Protein AF-A0A934NTD5-F1 (afdb_monomer_lite)

Organism: NCBI:txid2799499

Structure (mmCIF, N/CA/C/O backbone):
data_AF-A0A934NTD5-F1
#
_entry.id   AF-A0A934NTD5-F1
#
loop_
_atom_site.group_PDB
_atom_site.id
_atom_site.type_symbol
_atom_site.label_atom_id
_atom_site.label_alt_id
_atom_site.label_comp_id
_atom_site.label_asym_id
_atom_site.label_entity_id
_atom_site.label_seq_id
_atom_site.pdbx_PDB_ins_code
_atom_site.Cartn_x
_atom_site.Cartn_y
_atom_site.Cartn_z
_atom_site.occupancy
_atom_site.B_iso_or_equiv
_atom_site.auth_seq_id
_atom_site.auth_com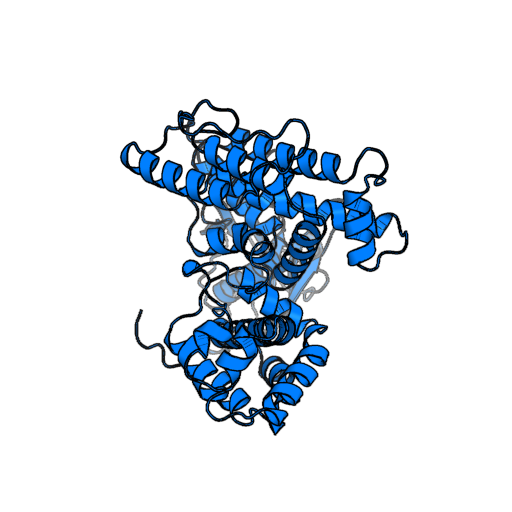p_id
_atom_site.auth_asym_id
_atom_site.auth_atom_id
_atom_site.pdbx_PDB_model_num
ATOM 1 N N . MET A 1 1 ? -39.711 1.749 27.724 1.00 29.61 1 MET A N 1
ATOM 2 C CA . MET A 1 1 ? -39.547 0.311 27.432 1.00 29.61 1 MET A CA 1
ATOM 3 C C . MET A 1 1 ? -39.969 0.154 25.985 1.00 29.61 1 MET A C 1
ATOM 5 O O . MET A 1 1 ? -41.152 0.285 25.710 1.00 29.61 1 MET A O 1
ATOM 9 N N . PHE A 1 2 ? -39.001 0.093 25.071 1.00 38.19 2 PHE A N 1
ATOM 10 C CA . PHE A 1 2 ? -39.257 -0.010 23.634 1.00 38.19 2 PHE A CA 1
ATOM 11 C C . PHE A 1 2 ? -39.629 -1.463 23.318 1.00 38.19 2 PHE A C 1
ATOM 13 O O . PHE A 1 2 ? -38.867 -2.369 23.654 1.00 38.19 2 PHE A O 1
ATOM 20 N N . GLU A 1 3 ? -40.810 -1.691 22.743 1.00 35.47 3 GLU A N 1
ATOM 21 C CA . GLU A 1 3 ? -41.171 -3.000 22.192 1.00 35.47 3 GLU A CA 1
ATOM 22 C C . GLU A 1 3 ? -40.389 -3.192 20.893 1.00 35.47 3 GLU A C 1
ATOM 24 O O . GLU A 1 3 ? -40.541 -2.416 19.952 1.00 35.47 3 GLU A O 1
ATOM 29 N N . GLN A 1 4 ? -39.499 -4.186 20.868 1.00 46.53 4 GLN A N 1
ATOM 30 C CA . GLN A 1 4 ? -38.748 -4.516 19.662 1.00 46.53 4 GLN A CA 1
ATOM 31 C C . GLN A 1 4 ? -39.656 -5.248 18.660 1.00 46.53 4 GLN A C 1
ATOM 33 O O . GLN A 1 4 ? -40.411 -6.133 19.073 1.00 46.53 4 GLN A O 1
ATOM 38 N N . PRO A 1 5 ? -39.580 -4.906 17.363 1.00 51.56 5 PRO A N 1
ATOM 39 C CA . PRO A 1 5 ? -40.335 -5.584 16.317 1.00 51.56 5 PRO A CA 1
ATOM 40 C C . PRO A 1 5 ? -39.935 -7.063 16.183 1.00 51.56 5 PRO A C 1
ATOM 42 O O . PRO A 1 5 ? -38.850 -7.481 16.596 1.00 51.56 5 PRO A O 1
ATOM 45 N N . ASP A 1 6 ? -40.838 -7.856 15.604 1.00 48.91 6 ASP A N 1
ATOM 46 C CA . ASP A 1 6 ? -40.688 -9.304 15.439 1.00 48.91 6 ASP A CA 1
ATOM 47 C C . ASP A 1 6 ? -39.522 -9.634 14.483 1.00 48.91 6 ASP A C 1
ATOM 49 O O . ASP A 1 6 ? -39.547 -9.306 13.293 1.00 48.91 6 ASP A O 1
ATOM 53 N N . ARG A 1 7 ? -38.459 -10.238 15.028 1.00 52.75 7 ARG A N 1
ATOM 54 C CA . ARG A 1 7 ? -37.117 -10.301 14.414 1.00 52.75 7 ARG A CA 1
ATOM 55 C C . ARG A 1 7 ? -37.025 -11.231 13.198 1.00 52.75 7 ARG A C 1
ATOM 57 O O . ARG A 1 7 ? -36.106 -11.094 12.397 1.00 52.75 7 ARG A O 1
ATOM 64 N N . GLU A 1 8 ? -37.972 -12.153 13.024 1.00 45.72 8 GLU A N 1
ATOM 65 C CA . GLU A 1 8 ? -37.949 -13.150 11.939 1.00 45.72 8 GLU A CA 1
ATOM 66 C C . GLU A 1 8 ? -38.293 -12.576 10.545 1.00 45.72 8 GLU A C 1
ATOM 68 O O . GLU A 1 8 ? -38.130 -13.276 9.546 1.00 45.72 8 GLU A O 1
ATOM 73 N N . GLN A 1 9 ? -38.735 -11.312 10.438 1.00 48.62 9 GLN A N 1
ATOM 74 C CA . GLN A 1 9 ? -39.188 -10.705 9.169 1.00 48.62 9 GLN A CA 1
ATOM 75 C C . GLN A 1 9 ? -38.211 -9.703 8.523 1.00 48.62 9 GLN A C 1
ATOM 77 O O . GLN A 1 9 ? -38.499 -9.173 7.447 1.00 48.62 9 GLN A O 1
ATOM 82 N N . LEU A 1 10 ? -37.053 -9.425 9.129 1.00 51.38 10 LEU A N 1
ATOM 83 C CA . LEU A 1 10 ? -36.084 -8.475 8.573 1.00 51.38 10 LEU A CA 1
ATOM 84 C C . LEU A 1 10 ? -35.181 -9.172 7.539 1.00 51.38 10 LEU A C 1
ATOM 86 O O . LEU A 1 10 ? -34.325 -9.985 7.878 1.00 51.38 10 LEU A O 1
ATOM 90 N N . HIS A 1 11 ? -35.375 -8.859 6.253 1.00 51.47 11 HIS A N 1
ATOM 91 C CA . HIS A 1 11 ? -34.480 -9.306 5.177 1.00 51.47 11 HIS A CA 1
ATOM 92 C C . HIS A 1 11 ? -33.041 -8.811 5.420 1.00 51.47 11 HIS A C 1
ATOM 94 O O . HIS A 1 11 ? -32.850 -7.640 5.742 1.00 51.47 11 HIS A O 1
ATOM 100 N N . ARG A 1 12 ? -32.047 -9.691 5.204 1.00 57.81 12 ARG A N 1
ATOM 101 C CA . ARG A 1 12 ? -30.597 -9.465 5.425 1.00 57.81 12 ARG A CA 1
ATOM 102 C C . ARG A 1 12 ? -29.937 -8.425 4.508 1.00 57.81 12 ARG A C 1
ATOM 104 O O . ARG A 1 12 ? -28.748 -8.162 4.649 1.00 57.81 12 ARG A O 1
ATOM 111 N N . GLU A 1 13 ? -30.663 -7.876 3.542 1.00 69.31 13 GLU A N 1
ATOM 112 C CA . GLU A 1 13 ? -30.137 -6.830 2.665 1.00 69.31 13 GLU A CA 1
ATOM 113 C C . GLU A 1 13 ? -30.114 -5.490 3.407 1.00 69.31 13 GLU A C 1
ATOM 115 O O . GLU A 1 13 ? -31.093 -5.130 4.065 1.00 69.31 13 GLU A O 1
ATOM 120 N N . ILE A 1 14 ? -29.003 -4.754 3.292 1.00 79.06 14 ILE A N 1
ATOM 121 C CA . ILE A 1 14 ? -28.860 -3.399 3.840 1.00 79.06 14 ILE A CA 1
ATOM 122 C C . ILE A 1 14 ? -29.970 -2.524 3.244 1.00 79.06 14 ILE A C 1
ATOM 124 O O . ILE A 1 14 ? -29.969 -2.226 2.051 1.00 79.06 14 ILE A O 1
ATOM 128 N N . PHE A 1 15 ? -30.937 -2.142 4.079 1.00 88.06 15 PHE A N 1
ATOM 129 C CA . PHE A 1 15 ? -32.110 -1.351 3.684 1.00 88.06 15 PHE A CA 1
ATOM 130 C C . PHE A 1 15 ? -32.069 0.088 4.208 1.00 88.06 15 PHE A C 1
ATOM 132 O O . PHE A 1 15 ? -32.920 0.898 3.847 1.00 88.06 15 PHE A O 1
ATOM 139 N N . TRP A 1 16 ? -31.094 0.393 5.060 1.00 93.81 16 TRP A N 1
ATOM 140 C CA . TRP A 1 16 ? -30.803 1.731 5.551 1.00 93.81 16 TRP A CA 1
ATOM 141 C C . TRP A 1 16 ? -29.696 2.374 4.710 1.00 93.81 16 TRP A C 1
ATOM 143 O O . TRP A 1 16 ? -29.016 1.726 3.912 1.00 93.81 16 TRP A O 1
ATOM 153 N N . LYS A 1 17 ? -29.502 3.674 4.905 1.00 94.88 17 LYS A N 1
ATOM 154 C CA . LYS A 1 17 ? -28.362 4.432 4.384 1.00 94.88 17 LYS A CA 1
ATOM 155 C C . LYS A 1 17 ? -27.514 4.930 5.543 1.00 94.88 17 LYS A C 1
ATOM 157 O O . LYS A 1 17 ? -28.017 5.065 6.654 1.00 94.88 17 LYS A O 1
ATOM 162 N N . VAL A 1 18 ? -26.251 5.235 5.268 1.00 95.44 18 VAL A N 1
ATOM 163 C CA . VAL A 1 18 ? -25.388 5.969 6.197 1.00 95.44 18 VAL A CA 1
ATOM 164 C C . VAL A 1 18 ? -25.099 7.340 5.606 1.00 95.44 18 VAL A C 1
ATOM 166 O O . VAL A 1 18 ? -24.732 7.447 4.435 1.00 95.44 18 VAL A O 1
ATOM 169 N N . GLN A 1 19 ? -25.271 8.381 6.413 1.00 95.81 19 GLN A N 1
ATOM 170 C CA . GLN A 1 19 ? -24.879 9.742 6.083 1.00 95.81 19 GLN A CA 1
ATOM 171 C C . GLN A 1 19 ? -23.712 10.159 6.975 1.00 95.81 19 GLN A C 1
ATOM 173 O O . GLN A 1 19 ? -23.797 10.051 8.194 1.00 95.81 19 GLN A O 1
ATOM 178 N N . TYR A 1 20 ? -22.639 10.650 6.355 1.00 94.88 20 TYR A N 1
ATOM 179 C CA . TYR A 1 20 ? -21.504 11.259 7.042 1.00 94.88 20 TYR A CA 1
ATOM 180 C C . TYR A 1 20 ? -21.652 12.783 7.032 1.00 94.88 20 TYR A C 1
ATOM 182 O O . TYR A 1 20 ? -21.967 13.376 5.996 1.00 94.88 20 TYR A O 1
ATOM 190 N N . VAL A 1 21 ? -21.426 13.412 8.179 1.00 93.69 21 VAL A N 1
ATOM 191 C CA . VAL A 1 21 ? -21.414 14.861 8.372 1.00 93.69 21 VAL A CA 1
ATOM 192 C C . VAL A 1 21 ? -19.981 15.269 8.673 1.00 93.69 21 VAL A C 1
ATOM 194 O O . VAL A 1 21 ? -19.411 14.912 9.702 1.00 93.69 21 VAL A O 1
ATOM 197 N N . PHE A 1 22 ? -19.392 15.994 7.727 1.00 89.75 22 PHE A N 1
ATOM 198 C CA . PHE A 1 22 ? -18.036 16.510 7.832 1.00 89.75 22 PHE A CA 1
ATOM 199 C C . PHE A 1 22 ? -18.049 17.906 8.453 1.00 89.75 22 PHE A C 1
ATOM 201 O O . PHE A 1 22 ? -18.733 18.794 7.939 1.00 89.75 22 PHE A O 1
ATOM 208 N N . ASP A 1 23 ? -17.249 18.101 9.498 1.00 86.75 23 ASP A N 1
ATOM 209 C CA . ASP A 1 23 ? -16.930 19.421 10.031 1.00 86.75 23 ASP A CA 1
ATOM 210 C C . ASP A 1 23 ? -15.575 19.889 9.450 1.00 86.75 23 ASP A C 1
ATOM 212 O O . ASP A 1 23 ? -14.542 19.249 9.678 1.00 86.75 23 ASP A O 1
ATOM 216 N N . PRO A 1 24 ? -15.559 20.970 8.644 1.00 81.38 24 PRO A N 1
ATOM 217 C CA . PRO A 1 24 ? -14.341 21.484 8.026 1.00 81.38 24 PRO A CA 1
ATOM 218 C C . PRO A 1 24 ? -13.409 22.220 8.997 1.00 81.38 24 PRO A C 1
ATOM 220 O O . PRO A 1 24 ? -12.241 22.422 8.658 1.00 81.38 24 PRO A O 1
ATOM 223 N N . GLU A 1 25 ? -13.909 22.664 10.150 1.00 85.19 25 GLU A N 1
ATOM 224 C CA . GLU A 1 25 ? -13.148 23.414 11.152 1.00 85.19 25 GLU A CA 1
ATOM 225 C C . GLU A 1 25 ? -12.541 22.483 12.206 1.00 85.19 25 GLU A C 1
ATOM 227 O O . GLU A 1 25 ? -11.416 22.721 12.651 1.00 85.19 25 GLU A O 1
ATOM 232 N N . ASP A 1 26 ? -13.242 21.400 12.550 1.00 82.44 26 ASP A N 1
ATOM 233 C CA . ASP A 1 26 ? -12.786 20.401 13.513 1.00 82.44 26 ASP A CA 1
ATOM 234 C C . ASP A 1 26 ? -13.142 18.975 13.074 1.00 82.44 26 ASP A C 1
ATOM 236 O O . ASP A 1 26 ? -14.248 18.485 13.283 1.00 82.44 26 ASP A O 1
ATOM 240 N N . GLN A 1 27 ? -12.165 18.247 12.527 1.00 78.56 27 GLN A N 1
ATOM 241 C CA . GLN A 1 27 ? -12.378 16.861 12.095 1.00 78.56 27 GLN A CA 1
ATOM 242 C C . GLN A 1 27 ? -12.803 15.925 13.238 1.00 78.56 27 GLN A C 1
ATOM 244 O O . GLN A 1 27 ? -13.405 14.888 12.967 1.00 78.56 27 GLN A O 1
ATOM 249 N N . THR A 1 28 ? -12.526 16.270 14.503 1.00 83.88 28 THR A N 1
ATOM 250 C CA . THR A 1 28 ? -12.958 15.467 15.658 1.00 83.88 28 THR A CA 1
ATOM 251 C C . THR A 1 28 ? -14.449 15.615 15.958 1.00 83.88 28 THR A C 1
ATOM 253 O O . THR A 1 28 ? -15.033 14.728 16.579 1.00 83.88 28 THR A O 1
ATOM 256 N N . ALA A 1 29 ? -15.079 16.683 15.460 1.00 86.50 29 ALA A N 1
ATOM 257 C CA . ALA A 1 29 ? -16.516 16.916 15.554 1.00 86.50 29 ALA A CA 1
ATOM 258 C C . ALA A 1 29 ? -17.315 16.222 14.436 1.00 86.50 29 ALA A C 1
ATOM 260 O O . ALA A 1 29 ? -18.544 16.212 14.473 1.00 86.50 29 ALA A O 1
ATOM 261 N N . ALA A 1 30 ? -16.645 15.618 13.449 1.00 93.19 30 ALA A N 1
ATOM 262 C CA . ALA A 1 30 ? -17.321 14.875 12.396 1.00 93.19 30 ALA A CA 1
ATOM 263 C C . ALA A 1 30 ? -18.015 13.614 12.943 1.00 93.19 30 ALA A C 1
ATOM 265 O O . ALA A 1 30 ? -17.577 12.994 13.917 1.00 93.19 30 ALA A O 1
ATOM 266 N N . PHE A 1 31 ? -19.106 13.206 12.299 1.00 95.31 31 PHE A N 1
ATOM 267 C CA . PHE A 1 31 ? -19.881 12.038 12.713 1.00 95.31 31 PHE A CA 1
ATOM 268 C C . PHE A 1 31 ? -20.645 11.418 11.549 1.00 95.31 31 PHE A C 1
ATOM 270 O O . PHE A 1 31 ? -20.800 12.012 10.485 1.00 95.31 31 PHE A O 1
ATOM 277 N N . ALA A 1 32 ? -21.170 10.218 11.760 1.00 96.81 32 ALA A N 1
ATOM 278 C CA . ALA A 1 32 ? -22.087 9.573 10.840 1.00 96.81 32 ALA A CA 1
ATOM 279 C C . ALA A 1 32 ? -23.334 9.072 11.562 1.00 96.81 32 ALA A C 1
ATOM 281 O O . ALA A 1 32 ? -23.314 8.820 12.767 1.00 96.81 32 ALA A O 1
ATOM 282 N N . TYR A 1 33 ? -24.420 8.895 10.820 1.00 97.44 33 TYR A N 1
ATOM 283 C CA . TYR A 1 33 ? -25.638 8.285 11.337 1.00 97.44 33 TYR A CA 1
ATOM 284 C C . TYR A 1 33 ? -26.391 7.509 10.259 1.00 97.44 33 TYR A C 1
ATOM 286 O O . TYR A 1 33 ? -26.170 7.679 9.057 1.00 97.44 33 TYR A O 1
ATOM 294 N N . THR A 1 34 ? -27.262 6.615 10.710 1.00 97.25 34 THR A N 1
ATOM 295 C CA . THR A 1 34 ? -28.117 5.787 9.850 1.00 97.25 34 THR A CA 1
ATOM 296 C C . THR A 1 34 ? -29.449 6.475 9.553 1.00 97.25 34 THR A C 1
ATOM 298 O O . THR A 1 34 ? -29.921 7.308 10.326 1.00 97.25 34 THR A O 1
ATOM 301 N N . ILE A 1 35 ? -30.013 6.170 8.383 1.00 96.19 35 ILE A N 1
ATOM 302 C CA . ILE A 1 35 ? -31.321 6.651 7.928 1.00 96.19 35 ILE A CA 1
ATOM 303 C C . ILE A 1 35 ? -32.087 5.462 7.345 1.00 96.19 35 ILE A C 1
ATOM 305 O O . ILE A 1 35 ? -31.645 4.870 6.354 1.00 96.19 35 ILE A O 1
ATOM 309 N N . GLY A 1 36 ? -33.243 5.141 7.925 1.00 93.44 36 GLY A N 1
ATOM 310 C CA . GLY A 1 36 ? -34.170 4.115 7.441 1.00 93.44 36 GLY A CA 1
ATOM 311 C C . GLY A 1 36 ? -34.298 2.891 8.351 1.00 93.44 36 GLY A C 1
ATOM 312 O O . GLY A 1 36 ? -35.089 1.999 8.043 1.00 93.44 36 GLY A O 1
ATOM 313 N N . LEU A 1 37 ? -33.577 2.818 9.480 1.00 93.12 37 LEU A N 1
ATOM 314 C CA . LEU A 1 37 ? -33.835 1.787 10.497 1.00 93.12 37 LEU A CA 1
ATOM 315 C C . LEU A 1 37 ? -35.206 2.006 11.157 1.00 93.12 37 LEU A C 1
ATOM 317 O O . LEU A 1 37 ? -35.933 1.037 11.413 1.00 93.12 37 LEU A O 1
ATOM 321 N N . ALA A 1 38 ? -35.595 3.272 11.338 1.00 93.38 38 ALA A N 1
ATOM 322 C CA . ALA A 1 38 ? -36.883 3.669 11.904 1.00 93.38 38 ALA A CA 1
ATOM 323 C C . ALA A 1 38 ? -38.084 3.159 11.098 1.00 93.38 38 ALA A C 1
ATOM 325 O O . ALA A 1 38 ? -39.092 2.762 11.688 1.00 93.38 38 ALA A O 1
ATOM 326 N N . ASP A 1 39 ? -37.948 3.044 9.773 1.00 90.69 39 ASP A N 1
ATOM 327 C CA . ASP A 1 39 ? -38.986 2.507 8.880 1.00 90.69 39 ASP A CA 1
ATOM 328 C C . ASP A 1 39 ? -39.362 1.056 9.214 1.00 90.69 39 ASP A C 1
ATOM 330 O O . ASP A 1 39 ? -40.425 0.565 8.825 1.00 90.69 39 ASP A O 1
ATOM 334 N N . ARG A 1 40 ? -38.492 0.353 9.949 1.00 89.88 40 ARG A N 1
ATOM 335 C CA . ARG A 1 40 ? -38.724 -1.009 10.440 1.00 89.88 40 ARG A CA 1
ATOM 336 C C . ARG A 1 40 ? -38.851 -1.096 11.957 1.00 89.88 40 ARG A C 1
ATOM 338 O O . ARG A 1 40 ? -38.751 -2.185 12.512 1.00 89.88 40 ARG A O 1
ATOM 345 N N . GLY A 1 41 ? -39.111 0.028 12.625 1.00 90.38 41 GLY A N 1
ATOM 346 C CA . GLY A 1 41 ? -39.345 0.091 14.067 1.00 90.38 41 GLY A CA 1
ATOM 347 C C . GLY A 1 41 ? -38.085 -0.058 14.921 1.00 90.38 41 GLY A C 1
ATOM 348 O O . GLY A 1 41 ? -38.195 -0.372 16.106 1.00 90.38 41 GLY A O 1
ATOM 349 N N . LEU A 1 42 ? -36.897 0.141 14.343 1.00 92.94 42 LEU A N 1
ATOM 350 C CA . LEU A 1 42 ? -35.626 0.159 15.067 1.00 92.94 42 LEU A CA 1
ATOM 351 C C . LEU A 1 42 ? -35.139 1.605 15.247 1.00 92.94 42 LEU A C 1
ATOM 353 O O . LEU A 1 42 ? -35.386 2.434 14.378 1.00 92.94 42 LEU A O 1
ATOM 357 N N . PRO A 1 43 ? -34.456 1.938 16.354 1.00 94.75 43 PRO A N 1
ATOM 358 C CA . PRO A 1 43 ? -33.818 3.243 16.486 1.00 94.75 43 PRO A CA 1
ATOM 359 C C . PRO A 1 43 ? -32.697 3.405 15.453 1.00 94.75 43 PRO A C 1
ATOM 361 O O . PRO A 1 43 ? -32.044 2.426 15.082 1.00 94.75 43 PRO A O 1
ATOM 364 N N . GLU A 1 44 ? -32.445 4.643 15.033 1.00 97.12 44 GLU A N 1
ATOM 365 C CA . GLU A 1 44 ? -31.249 4.950 14.249 1.00 97.12 44 GLU A CA 1
ATOM 366 C C . GLU A 1 44 ? -30.006 4.872 15.149 1.00 97.12 44 GLU A C 1
ATOM 368 O O . GLU A 1 44 ? -30.080 4.923 16.377 1.00 97.12 44 GLU A O 1
ATOM 373 N N . LEU A 1 45 ? -28.842 4.745 14.536 1.00 97.62 45 LEU A N 1
ATOM 374 C CA . LEU A 1 45 ? -27.529 4.760 15.172 1.00 97.62 45 LEU A CA 1
ATOM 375 C C . LEU A 1 45 ? -26.756 6.006 14.743 1.00 97.62 45 LEU A C 1
ATOM 377 O O . LEU A 1 45 ? -26.775 6.350 13.559 1.00 97.62 45 LEU A O 1
ATOM 381 N N . GLN A 1 46 ? -26.031 6.618 15.679 1.00 97.31 46 GLN A N 1
ATOM 382 C CA . GLN A 1 46 ? -25.073 7.697 15.431 1.00 97.31 46 GLN A CA 1
ATOM 383 C C . GLN A 1 46 ? -23.696 7.294 15.969 1.00 97.31 46 GLN A C 1
ATOM 385 O O . GLN A 1 46 ? -23.594 6.641 17.005 1.00 97.31 46 GLN A O 1
ATOM 390 N N . LEU A 1 47 ? -22.640 7.648 15.243 1.00 96.81 47 LEU A N 1
ATOM 391 C CA . LEU A 1 47 ? -21.252 7.345 15.572 1.00 96.81 47 LEU A CA 1
ATOM 392 C C . LEU A 1 47 ? -20.404 8.598 15.351 1.00 96.81 47 LEU A C 1
ATOM 394 O O . LEU A 1 47 ? -20.314 9.086 14.224 1.00 96.81 47 LEU A O 1
ATOM 398 N N . ALA A 1 48 ? -19.774 9.104 16.409 1.00 93.69 48 ALA A N 1
ATOM 399 C CA . ALA A 1 48 ? -18.752 10.141 16.281 1.00 93.69 48 ALA A CA 1
ATOM 400 C C . ALA A 1 48 ? -17.498 9.566 15.598 1.00 93.69 48 ALA A C 1
ATOM 402 O O . ALA A 1 48 ? -17.117 8.424 15.866 1.00 93.69 48 ALA A O 1
ATOM 403 N N . ALA A 1 49 ? -16.857 10.350 14.728 1.00 91.44 49 ALA A N 1
ATOM 404 C CA . ALA A 1 49 ? -15.647 9.921 14.031 1.00 91.44 49 ALA A CA 1
ATOM 405 C C . ALA A 1 49 ? -14.460 9.765 14.997 1.00 91.44 49 ALA A C 1
ATOM 407 O O . ALA A 1 49 ? -13.651 8.852 14.834 1.00 91.44 49 ALA A O 1
ATOM 408 N N . ALA A 1 50 ? -14.384 10.615 16.025 1.00 91.50 50 ALA A N 1
ATOM 409 C CA . ALA A 1 50 ? -13.399 10.524 17.096 1.00 91.50 50 ALA A CA 1
ATOM 410 C C . ALA A 1 50 ? -14.000 9.887 18.372 1.00 91.50 50 ALA A C 1
ATOM 412 O O . ALA A 1 50 ? -15.136 10.194 18.748 1.00 91.50 50 ALA A O 1
ATOM 413 N N . PRO A 1 51 ? -13.254 9.024 19.086 1.00 89.88 51 PRO A N 1
ATOM 414 C CA . PRO A 1 51 ? -13.604 8.575 20.427 1.00 89.88 51 PRO A CA 1
ATOM 415 C C . PRO A 1 51 ? -13.696 9.762 21.395 1.00 89.88 51 PRO A C 1
ATOM 417 O O . PRO A 1 51 ? -12.820 10.620 21.419 1.00 89.88 51 PRO A O 1
ATOM 420 N N . GLU A 1 52 ? -14.708 9.778 22.267 1.00 86.94 52 GLU A N 1
ATOM 421 C CA . GLU A 1 52 ? -14.876 10.837 23.280 1.00 86.94 52 GLU A CA 1
ATOM 422 C C . GLU A 1 52 ? -13.711 10.867 24.284 1.00 86.94 52 GLU A C 1
ATOM 424 O O . GLU A 1 52 ? -13.405 11.892 24.892 1.00 86.94 52 GLU A O 1
ATOM 429 N N . GLN A 1 53 ? -13.089 9.709 24.503 1.00 80.06 53 GLN A N 1
ATOM 430 C CA . GLN A 1 53 ? -11.960 9.531 25.406 1.00 80.06 53 GLN A CA 1
ATOM 431 C C . GLN A 1 53 ? -10.760 9.034 24.610 1.00 80.06 53 GLN A C 1
ATOM 433 O O . GLN A 1 53 ? -10.530 7.826 24.507 1.00 80.06 53 GLN A O 1
ATOM 438 N N . ASP A 1 54 ? -10.017 9.988 24.061 1.00 79.19 54 ASP A N 1
ATOM 439 C CA . ASP A 1 54 ? -8.753 9.767 23.376 1.00 79.19 54 ASP A CA 1
ATOM 440 C C . ASP A 1 54 ? -7.602 10.416 24.174 1.00 79.19 54 ASP A C 1
ATOM 442 O O . ASP A 1 54 ? -7.555 11.640 24.303 1.00 79.19 54 ASP A O 1
ATOM 446 N N . PRO A 1 55 ? -6.695 9.620 24.771 1.00 71.19 55 PRO A N 1
ATOM 447 C CA . PRO A 1 55 ? -5.557 10.137 25.528 1.00 71.19 55 PRO A CA 1
ATOM 448 C C . PRO A 1 55 ? -4.352 10.523 24.652 1.00 71.19 55 PRO A C 1
ATOM 450 O O . PRO A 1 55 ? -3.303 10.857 25.203 1.00 71.19 55 PRO A O 1
ATOM 453 N N . SER A 1 56 ? -4.443 10.403 23.327 1.00 71.94 56 SER A N 1
ATOM 454 C CA . SER A 1 56 ? -3.323 10.643 22.419 1.00 71.94 56 SER A CA 1
ATOM 455 C C . SER A 1 56 ? -3.115 12.129 22.090 1.00 71.94 56 SER A C 1
ATOM 457 O O . SER A 1 56 ? -4.041 12.935 22.109 1.00 71.94 56 SER A O 1
ATOM 459 N N . ASP A 1 57 ? -1.872 12.496 21.755 1.00 71.12 57 ASP A N 1
ATOM 460 C CA . ASP A 1 57 ? -1.509 13.865 21.345 1.00 71.12 57 ASP A CA 1
ATOM 461 C C . ASP A 1 57 ? -2.015 14.226 19.933 1.00 71.12 57 ASP A C 1
ATOM 463 O O . ASP A 1 57 ? -1.931 15.376 19.501 1.00 71.12 57 ASP A O 1
ATOM 467 N N . SER A 1 58 ? -2.491 13.241 19.171 1.00 72.44 58 SER A N 1
ATOM 468 C CA . SER A 1 58 ? -3.017 13.399 17.815 1.00 72.44 58 SER A CA 1
ATOM 469 C C . SER A 1 58 ? -4.282 12.559 17.700 1.00 72.44 58 SER A C 1
ATOM 471 O O . SER A 1 58 ? -4.148 11.336 17.733 1.00 72.44 58 SER A O 1
ATOM 473 N N . PRO A 1 59 ? -5.468 13.185 17.571 1.00 78.25 59 PRO A N 1
ATOM 474 C CA . PRO A 1 59 ? -6.735 12.478 17.664 1.00 78.25 59 PRO A CA 1
ATOM 475 C C . PRO A 1 59 ? -6.802 11.297 16.698 1.00 78.25 59 PRO A C 1
ATOM 477 O O . PRO A 1 59 ? -6.530 11.437 15.503 1.00 78.25 59 PRO A O 1
ATOM 480 N N . TRP A 1 60 ? -7.183 10.138 17.216 1.00 85.19 60 TRP A N 1
ATOM 481 C CA . TRP A 1 60 ? -7.568 8.985 16.426 1.00 85.19 60 TRP A CA 1
ATOM 482 C C . TRP A 1 60 ? -8.968 9.244 15.861 1.00 85.19 60 TRP A C 1
ATOM 484 O O . TRP A 1 60 ? -9.920 9.470 16.609 1.00 85.19 60 TRP A O 1
ATOM 494 N N . ILE A 1 61 ? -9.092 9.252 14.533 1.00 88.25 61 ILE A N 1
ATOM 495 C CA . ILE A 1 61 ? -10.324 9.619 13.827 1.00 88.25 61 ILE A CA 1
ATOM 496 C C . ILE A 1 61 ? -10.618 8.552 12.773 1.00 88.25 61 ILE A C 1
ATOM 498 O O . ILE A 1 61 ? -9.751 8.205 11.972 1.00 88.25 61 ILE A O 1
ATOM 502 N N . LEU A 1 62 ? -11.853 8.058 12.755 1.00 88.06 62 LEU A N 1
ATOM 503 C CA . LEU A 1 62 ? -12.374 7.212 11.686 1.00 88.06 62 LEU A CA 1
ATOM 504 C C . LEU A 1 62 ? -12.578 8.033 10.408 1.00 88.06 62 LEU A C 1
ATOM 506 O O . LEU A 1 62 ? -13.167 9.113 10.444 1.00 88.06 62 LEU A O 1
ATOM 510 N N . SER A 1 63 ? -12.171 7.492 9.259 1.00 85.19 63 SER A N 1
ATOM 511 C CA . SER A 1 63 ? -12.530 8.089 7.968 1.00 85.19 63 SER A CA 1
ATOM 512 C C . SER A 1 63 ? -14.047 8.029 7.723 1.00 85.19 63 SER A C 1
ATOM 514 O O . SER A 1 63 ? -14.785 7.336 8.432 1.00 85.19 63 SER A O 1
ATOM 516 N N . SER A 1 64 ? -14.539 8.723 6.689 1.00 88.06 64 SER A N 1
ATOM 517 C CA . SER A 1 64 ? -15.950 8.620 6.285 1.00 88.06 64 SER A CA 1
ATOM 518 C C . SER A 1 64 ? -16.350 7.188 5.939 1.00 88.06 64 SER A C 1
ATOM 520 O O . SER A 1 64 ? -17.443 6.743 6.299 1.00 88.06 64 SER A O 1
ATOM 522 N N . ASP A 1 65 ? -15.447 6.464 5.282 1.00 83.88 65 ASP A N 1
ATOM 523 C CA . ASP A 1 65 ? -15.668 5.092 4.844 1.00 83.88 65 ASP A CA 1
ATOM 524 C C . ASP A 1 65 ? -15.633 4.137 6.037 1.00 83.88 65 ASP A C 1
ATOM 526 O O . ASP A 1 65 ? -16.501 3.269 6.153 1.00 83.88 65 ASP A O 1
ATOM 530 N N . ASP A 1 66 ? -14.716 4.351 6.987 1.00 88.50 66 ASP A N 1
ATOM 531 C CA . ASP A 1 66 ? -14.676 3.563 8.218 1.00 88.50 66 ASP A CA 1
ATOM 532 C C . ASP A 1 66 ? -15.915 3.814 9.080 1.00 88.50 66 ASP A C 1
ATOM 534 O O . ASP A 1 66 ? -16.515 2.863 9.580 1.00 88.50 66 ASP A O 1
ATOM 538 N N . CYS A 1 67 ? -16.357 5.069 9.212 1.00 92.44 67 CYS A N 1
ATOM 539 C CA . CYS A 1 67 ? -17.606 5.401 9.896 1.00 92.44 67 CYS A CA 1
ATOM 540 C C . CYS A 1 67 ? -18.795 4.677 9.256 1.00 92.44 67 CYS A C 1
ATOM 542 O O . CYS A 1 67 ? -19.611 4.080 9.962 1.00 92.44 67 CYS A O 1
ATOM 544 N N . ALA A 1 68 ? -18.879 4.684 7.922 1.00 91.12 68 ALA A N 1
ATOM 545 C CA . ALA A 1 68 ? -19.928 3.986 7.192 1.00 91.12 68 ALA A CA 1
ATOM 546 C C . ALA A 1 68 ? -19.867 2.468 7.395 1.00 91.12 68 ALA A C 1
ATOM 548 O O . ALA A 1 68 ? -20.893 1.836 7.658 1.00 91.12 68 ALA A O 1
ATOM 549 N N . HIS A 1 69 ? -18.674 1.879 7.328 1.00 89.75 69 HIS A N 1
ATOM 550 C CA . HIS A 1 69 ? -18.476 0.451 7.542 1.00 89.75 69 HIS A CA 1
ATOM 551 C C . HIS A 1 69 ? -18.850 0.033 8.972 1.00 89.75 69 HIS A C 1
ATOM 553 O O . HIS A 1 69 ? -19.597 -0.931 9.160 1.00 89.75 69 HIS A O 1
ATOM 559 N N . GLN A 1 70 ? -18.396 0.780 9.984 1.00 94.00 70 GLN A N 1
ATOM 560 C CA . GLN A 1 70 ? -18.723 0.501 11.383 1.00 94.00 70 GLN A CA 1
ATOM 561 C C . GLN A 1 70 ? -20.216 0.672 11.660 1.00 94.00 70 GLN A C 1
ATOM 563 O O . GLN A 1 70 ? -20.810 -0.206 12.280 1.00 94.00 70 GLN A O 1
ATOM 568 N N . LEU A 1 71 ? -20.862 1.723 11.148 1.00 95.06 71 LEU A N 1
ATOM 569 C CA . LEU A 1 71 ? -22.308 1.888 11.312 1.00 95.06 71 LEU A CA 1
ATOM 570 C C . LEU A 1 71 ? -23.108 0.788 10.622 1.00 95.06 71 LEU A C 1
ATOM 572 O O . LEU A 1 71 ? -24.054 0.284 11.217 1.00 95.06 71 LEU A O 1
ATOM 576 N N . ASN A 1 72 ? -22.725 0.360 9.418 1.00 94.00 72 ASN A N 1
ATOM 577 C CA . ASN A 1 72 ? -23.374 -0.776 8.759 1.00 94.00 72 ASN A CA 1
ATOM 578 C C . ASN A 1 72 ? -23.238 -2.063 9.581 1.00 94.00 72 ASN A C 1
ATOM 580 O O . ASN A 1 72 ? -24.204 -2.818 9.731 1.00 94.00 72 ASN A O 1
ATOM 584 N N . ARG A 1 73 ? -22.059 -2.297 10.163 1.00 93.94 73 ARG A N 1
ATOM 585 C CA . ARG A 1 73 ? -21.821 -3.427 11.062 1.00 93.94 73 ARG A CA 1
ATOM 586 C C . ARG A 1 73 ? -22.672 -3.325 12.330 1.00 93.94 73 ARG A C 1
ATOM 588 O O . ARG A 1 73 ? -23.328 -4.299 12.690 1.00 93.94 73 ARG A O 1
ATOM 595 N N . PHE A 1 74 ? -22.702 -2.170 12.988 1.00 95.50 74 PHE A N 1
ATOM 596 C CA . PHE A 1 74 ? -23.470 -1.963 14.220 1.00 95.50 74 PHE A CA 1
ATOM 597 C C . PHE A 1 74 ? -24.980 -2.017 13.971 1.00 95.50 74 PHE A C 1
ATOM 599 O O . PHE A 1 74 ? -25.701 -2.607 14.770 1.00 95.50 74 PHE A O 1
ATOM 606 N N . ALA A 1 75 ? -25.460 -1.497 12.840 1.00 94.81 75 ALA A N 1
ATOM 607 C CA . ALA A 1 75 ? -26.853 -1.606 12.414 1.00 94.81 75 ALA A CA 1
ATOM 608 C C . ALA A 1 75 ? -27.249 -3.065 12.166 1.00 94.81 75 ALA A C 1
ATOM 610 O O . ALA A 1 75 ? -28.298 -3.503 12.629 1.00 94.81 75 ALA A O 1
ATOM 611 N N . SER A 1 76 ? -26.374 -3.848 11.530 1.00 92.94 76 SER A N 1
ATOM 612 C CA . SER A 1 76 ? -26.586 -5.291 11.368 1.00 92.94 76 SER A CA 1
ATOM 613 C C . SER A 1 76 ? -26.642 -5.999 12.727 1.00 92.94 76 SER A C 1
ATOM 615 O O . SER A 1 76 ? -27.576 -6.749 12.992 1.00 92.94 76 SER A O 1
ATOM 617 N N . MET A 1 77 ? -25.718 -5.682 13.645 1.00 93.88 77 MET A N 1
ATOM 618 C CA . MET A 1 77 ? -25.754 -6.204 15.017 1.00 93.88 77 MET A CA 1
ATOM 619 C C . MET A 1 77 ? -27.038 -5.802 15.762 1.00 93.88 77 MET A C 1
ATOM 621 O O . MET A 1 77 ? -27.559 -6.598 16.540 1.00 93.88 77 MET A O 1
ATOM 625 N N . LEU A 1 78 ? -27.562 -4.591 15.544 1.00 93.56 78 LEU A N 1
ATOM 626 C CA . LEU A 1 78 ? -28.828 -4.137 16.124 1.00 93.56 78 LEU A CA 1
ATOM 627 C C . LEU A 1 78 ? -30.017 -4.930 15.566 1.00 93.56 78 LEU A C 1
ATOM 629 O O . LEU A 1 78 ? -30.844 -5.403 16.344 1.00 93.56 78 LEU A O 1
ATOM 633 N N . VAL A 1 79 ? -30.076 -5.109 14.244 1.00 91.19 79 VAL A N 1
ATOM 634 C CA . VAL A 1 79 ? -31.103 -5.901 13.543 1.00 91.19 79 VAL A CA 1
ATOM 635 C C . VAL A 1 79 ? -31.109 -7.352 14.034 1.00 91.19 79 VAL A C 1
ATOM 637 O O . VAL A 1 79 ? -32.171 -7.896 14.335 1.00 91.19 79 VAL A O 1
ATOM 640 N N . ASP A 1 80 ? -29.928 -7.946 14.208 1.00 89.06 80 ASP A N 1
ATOM 641 C CA . ASP A 1 80 ? -29.761 -9.310 14.721 1.00 89.06 80 ASP A CA 1
ATOM 642 C C . ASP A 1 80 ? -30.021 -9.416 16.240 1.00 89.06 80 ASP A C 1
ATOM 644 O O . ASP A 1 80 ? -30.093 -10.511 16.806 1.00 89.06 80 ASP A O 1
ATOM 648 N N . GLY A 1 81 ? -30.171 -8.280 16.931 1.00 89.56 81 GLY A N 1
ATOM 649 C CA . GLY A 1 81 ? -30.322 -8.206 18.382 1.00 89.56 81 GLY A CA 1
ATOM 650 C C . GLY A 1 81 ? -29.058 -8.581 19.163 1.00 89.56 81 GLY A C 1
ATOM 651 O O . GLY A 1 81 ? -29.160 -8.931 20.338 1.00 89.56 81 GLY A O 1
ATOM 652 N N . ALA A 1 82 ? -27.895 -8.522 18.512 1.00 92.56 82 ALA A N 1
ATOM 653 C CA . ALA A 1 82 ? -26.569 -8.716 19.092 1.00 92.56 82 ALA A CA 1
ATOM 654 C C . ALA A 1 82 ? -25.975 -7.421 19.680 1.00 92.56 82 ALA A C 1
ATOM 656 O O . ALA A 1 82 ? -25.038 -7.488 20.472 1.00 92.56 82 ALA A O 1
ATOM 657 N N . LEU A 1 83 ? -26.505 -6.248 19.312 1.00 93.94 83 LEU A N 1
ATOM 658 C CA . LEU A 1 83 ? -26.124 -4.962 19.899 1.00 93.94 83 LEU A CA 1
ATOM 659 C C . LEU A 1 83 ? -27.023 -4.640 21.103 1.00 93.94 83 LEU A C 1
ATOM 661 O O . LEU A 1 83 ? -28.185 -4.263 20.936 1.00 93.94 83 LEU A O 1
ATOM 665 N N . ALA A 1 84 ? -26.496 -4.786 22.319 1.00 93.00 84 ALA A N 1
ATOM 666 C CA . ALA A 1 84 ? -27.210 -4.449 23.548 1.00 93.00 84 ALA A CA 1
ATOM 667 C C . ALA A 1 84 ? -26.936 -2.999 23.984 1.00 93.00 84 ALA A C 1
ATOM 669 O O . ALA A 1 84 ? -25.793 -2.545 24.024 1.00 93.00 84 ALA A O 1
ATOM 670 N N . ILE A 1 85 ? -27.999 -2.270 24.337 1.00 93.94 85 ILE A N 1
ATOM 671 C CA . ILE A 1 85 ? -27.898 -0.896 24.848 1.00 93.94 85 ILE A CA 1
ATOM 672 C C . ILE A 1 85 ? -27.154 -0.896 26.189 1.00 93.94 85 ILE A C 1
ATOM 674 O O . ILE A 1 85 ? -27.473 -1.679 27.083 1.00 93.94 85 ILE A O 1
ATOM 678 N N . GLY A 1 86 ? -26.172 -0.005 26.323 1.00 92.12 86 GLY A N 1
ATOM 679 C CA . GLY A 1 86 ? -25.341 0.171 27.512 1.00 92.12 86 GLY A CA 1
ATOM 680 C C . GLY A 1 86 ? -24.242 -0.878 27.697 1.00 92.12 86 GLY A C 1
ATOM 681 O O . GLY A 1 86 ? -23.405 -0.708 28.584 1.00 92.12 86 GLY A O 1
ATOM 682 N N . GLU A 1 87 ? -24.209 -1.942 26.889 1.00 95.19 87 GLU A N 1
ATOM 683 C CA . GLU A 1 87 ? -23.197 -2.994 26.996 1.00 95.19 87 GLU A CA 1
ATOM 684 C C . GLU A 1 87 ? -21.984 -2.661 26.114 1.00 95.19 87 GLU A C 1
ATOM 686 O O . GLU A 1 87 ? -22.120 -2.554 24.891 1.00 95.19 87 GLU A O 1
ATOM 691 N N . PRO A 1 88 ? -20.789 -2.468 26.703 1.00 95.31 88 PRO A N 1
ATOM 692 C CA . PRO A 1 88 ? -19.608 -2.147 25.928 1.00 95.31 88 PRO A CA 1
ATOM 693 C C . PRO A 1 88 ? -19.091 -3.374 25.173 1.00 95.31 88 PRO A C 1
ATOM 695 O O . PRO A 1 88 ? -19.057 -4.482 25.708 1.00 95.31 88 PRO A O 1
ATOM 698 N N . PHE A 1 89 ? -18.583 -3.159 23.965 1.00 94.56 89 PHE A N 1
ATOM 699 C CA . PHE A 1 89 ? -17.876 -4.174 23.188 1.00 94.56 89 PHE A CA 1
ATOM 700 C C . PHE A 1 89 ? -16.608 -3.584 22.569 1.00 94.56 89 PHE A C 1
ATOM 702 O O . PHE A 1 89 ? -16.520 -2.383 22.314 1.00 94.56 89 PHE A O 1
ATOM 709 N N . SER A 1 90 ? -15.594 -4.419 22.352 1.00 93.50 90 SER A N 1
ATOM 710 C CA . SER A 1 90 ? -14.312 -3.980 21.803 1.00 93.50 90 SER A CA 1
ATOM 711 C C . SER A 1 90 ? -14.210 -4.256 20.308 1.00 93.50 90 SER A C 1
ATOM 713 O O . SER A 1 90 ? -14.694 -5.266 19.794 1.00 93.50 90 SER A O 1
ATOM 715 N N . CYS A 1 91 ? -13.549 -3.346 19.604 1.00 91.44 91 CYS A N 1
ATOM 716 C CA . CYS A 1 91 ? -13.108 -3.530 18.231 1.00 91.44 91 CYS A CA 1
ATOM 717 C C . CYS A 1 91 ? -11.635 -3.144 18.130 1.00 91.44 91 CYS A C 1
ATOM 719 O O . CYS A 1 91 ? -11.217 -2.117 18.663 1.00 91.44 91 CYS A O 1
ATOM 721 N N . THR A 1 92 ? -10.857 -3.983 17.458 1.00 87.06 92 THR A N 1
ATOM 722 C CA . THR A 1 92 ? -9.453 -3.718 17.154 1.00 87.06 92 THR A CA 1
ATOM 723 C C . THR A 1 92 ? -9.335 -3.113 15.763 1.00 87.06 92 THR A C 1
ATOM 725 O O . THR A 1 92 ? -9.934 -3.624 14.817 1.00 87.06 92 THR A O 1
ATOM 728 N N . TYR A 1 93 ? -8.534 -2.064 15.655 1.00 82.88 93 TYR A N 1
ATOM 729 C CA . TYR A 1 93 ? -8.218 -1.332 14.435 1.00 82.88 93 TYR A CA 1
ATOM 730 C C . TYR A 1 93 ? -6.706 -1.364 14.203 1.00 82.88 93 TYR A C 1
ATOM 732 O O . TYR A 1 93 ? -5.946 -1.832 15.059 1.00 82.88 93 TYR A O 1
ATOM 740 N N . ASP A 1 94 ? -6.277 -0.879 13.038 1.00 73.88 94 ASP A N 1
ATOM 741 C CA . ASP A 1 94 ? -4.866 -0.648 12.714 1.00 73.88 94 ASP A CA 1
ATOM 742 C C . ASP A 1 94 ? -3.982 -1.897 12.908 1.00 73.88 94 ASP A C 1
ATOM 744 O O . ASP A 1 94 ? -2.892 -1.829 13.472 1.00 73.88 94 ASP A O 1
ATOM 748 N N . GLY A 1 95 ? -4.488 -3.078 12.527 1.00 67.81 95 GLY A N 1
ATOM 749 C CA . GLY A 1 95 ? -3.756 -4.340 12.695 1.00 67.81 95 GLY A CA 1
ATOM 750 C C . GLY A 1 95 ? -3.632 -4.825 14.147 1.00 67.81 95 GLY A C 1
ATOM 751 O O . GLY A 1 95 ? -2.727 -5.591 14.459 1.00 67.81 95 GLY A O 1
ATOM 752 N N . GLY A 1 96 ? -4.532 -4.403 15.046 1.00 71.88 96 GLY A N 1
ATOM 753 C CA . GLY A 1 96 ? -4.588 -4.889 16.435 1.00 71.88 96 GLY A CA 1
ATOM 754 C C . GLY A 1 96 ? -4.019 -3.928 17.475 1.00 71.88 96 GLY A C 1
ATOM 755 O O . GLY A 1 96 ? -3.886 -4.276 18.645 1.00 71.88 96 GLY A O 1
ATOM 756 N N . ALA A 1 97 ? -3.683 -2.720 17.061 1.00 69.62 97 ALA A N 1
ATOM 757 C CA . ALA A 1 97 ? -2.836 -1.838 17.841 1.00 69.62 97 ALA A CA 1
ATOM 758 C C . ALA A 1 97 ? -3.541 -0.557 18.299 1.00 69.62 97 ALA A C 1
ATOM 760 O O . ALA A 1 97 ? -3.037 0.133 19.181 1.00 69.62 97 ALA A O 1
ATOM 761 N N . SER A 1 98 ? -4.750 -0.314 17.797 1.00 81.44 98 SER A N 1
ATOM 762 C CA . SER A 1 98 ? -5.738 0.552 18.441 1.00 81.44 98 SER A CA 1
ATOM 763 C C . SER A 1 98 ? -6.920 -0.318 18.848 1.00 81.44 98 SER A C 1
ATOM 765 O O . SER A 1 98 ? -7.457 -1.060 18.027 1.00 81.44 98 SER A O 1
ATOM 767 N N . THR A 1 99 ? -7.346 -0.262 20.110 1.00 89.81 99 THR A N 1
ATOM 768 C CA . THR A 1 99 ? -8.599 -0.907 20.532 1.00 89.81 99 THR A CA 1
ATOM 769 C C . THR A 1 99 ? -9.591 0.167 20.927 1.00 89.81 99 THR A C 1
ATOM 771 O O . THR A 1 99 ? -9.324 0.931 21.849 1.00 89.81 99 THR A O 1
ATOM 774 N N . VAL A 1 100 ? -10.750 0.220 20.272 1.00 92.88 100 VAL A N 1
ATOM 775 C CA . VAL A 1 100 ? -11.844 1.098 20.701 1.00 92.88 100 VAL A CA 1
ATOM 776 C C . VAL A 1 100 ? -12.886 0.269 21.431 1.00 92.88 100 VAL A C 1
ATOM 778 O O . VAL A 1 100 ? -13.335 -0.772 20.947 1.00 92.88 100 VAL A O 1
ATOM 781 N N . ILE A 1 101 ? -13.255 0.732 22.619 1.00 95.50 101 ILE A N 1
ATOM 782 C CA . ILE A 1 101 ? -14.372 0.196 23.387 1.00 95.50 101 ILE A CA 1
ATOM 783 C C . ILE A 1 101 ? -15.591 1.044 23.045 1.00 95.50 101 ILE A C 1
ATOM 785 O O . ILE A 1 101 ? -15.678 2.204 23.451 1.00 95.50 101 ILE A O 1
ATOM 789 N N . TRP A 1 102 ? -16.511 0.459 22.289 1.00 96.25 102 TRP A N 1
ATOM 790 C CA . TRP A 1 102 ? -17.759 1.083 21.878 1.00 96.25 102 TRP A CA 1
ATOM 791 C C . TRP A 1 102 ? -18.845 0.805 22.905 1.00 96.25 102 TRP A C 1
ATOM 793 O O . TRP A 1 102 ? -19.000 -0.328 23.352 1.00 96.25 102 TRP A O 1
ATOM 803 N N . THR A 1 103 ? -19.603 1.832 23.275 1.00 97.12 103 THR A N 1
ATOM 804 C CA . THR A 1 103 ? -20.729 1.729 24.207 1.00 97.12 103 THR A CA 1
ATOM 805 C C . THR A 1 103 ? -21.969 2.348 23.565 1.00 97.12 103 THR A C 1
ATOM 807 O O . THR A 1 103 ? -22.028 3.575 23.436 1.00 97.12 103 THR A O 1
ATOM 810 N N . PRO A 1 104 ? -22.963 1.539 23.157 1.00 97.00 104 PRO A N 1
ATOM 811 C CA . PRO A 1 104 ? -24.247 2.053 22.691 1.00 97.00 104 PRO A CA 1
ATOM 812 C C . PRO A 1 104 ? -24.977 2.758 23.841 1.00 97.00 104 PRO A C 1
ATOM 814 O O . PRO A 1 104 ? -25.186 2.166 24.898 1.00 97.00 104 PRO A O 1
ATOM 817 N N . GLY A 1 105 ? -25.337 4.025 23.663 1.00 95.88 105 GLY A N 1
ATOM 818 C CA . GLY A 1 105 ? -26.079 4.812 24.645 1.00 95.88 105 GLY A CA 1
ATOM 819 C C . GLY A 1 105 ? -27.584 4.545 24.632 1.00 95.88 105 GLY A C 1
ATOM 820 O O . GLY A 1 105 ? -28.098 3.760 23.836 1.00 95.88 105 GLY A O 1
ATOM 821 N N . ASP A 1 106 ? -28.308 5.230 25.514 1.00 96.19 106 ASP A N 1
ATOM 822 C CA . ASP A 1 106 ? -29.770 5.251 25.457 1.00 96.19 106 ASP A CA 1
ATOM 823 C C . ASP A 1 106 ? -30.257 6.029 24.218 1.00 96.19 106 ASP A C 1
ATOM 825 O O . ASP A 1 106 ? -29.596 6.992 23.821 1.00 96.19 106 ASP A O 1
ATOM 829 N N . PRO A 1 107 ? -31.412 5.666 23.621 1.00 95.62 107 PRO A N 1
ATOM 830 C CA . PRO A 1 107 ? -31.982 6.421 22.513 1.00 95.62 107 PRO A CA 1
ATOM 831 C C . PRO A 1 107 ? -32.296 7.872 22.906 1.00 95.62 107 PRO A C 1
ATOM 833 O O . PRO A 1 107 ? -32.992 8.111 23.897 1.00 95.62 107 PRO A O 1
ATOM 836 N N . VAL A 1 108 ? -31.835 8.826 22.099 1.00 96.38 108 VAL A N 1
ATOM 837 C CA . VAL A 1 108 ? -32.058 10.273 22.242 1.00 96.38 108 VAL A CA 1
ATOM 838 C C . VAL A 1 108 ? -32.784 10.851 21.015 1.00 96.38 108 VAL A C 1
ATOM 840 O O . VAL A 1 108 ? -32.789 10.217 19.959 1.00 96.38 108 VAL A O 1
ATOM 843 N N . PRO A 1 109 ? -33.438 12.020 21.127 1.00 95.25 109 PRO A N 1
ATOM 844 C CA . PRO A 1 109 ? -33.997 12.740 19.981 1.00 95.25 109 PRO A CA 1
ATOM 845 C C . PRO A 1 109 ? -32.952 13.100 18.914 1.00 95.25 109 PRO A C 1
ATOM 847 O O . PRO A 1 109 ? -31.782 13.308 19.230 1.00 95.25 109 PRO A O 1
ATOM 850 N N . CYS A 1 110 ? -33.389 13.254 17.659 1.00 91.38 110 CYS A N 1
ATOM 851 C CA . CYS A 1 110 ? -32.514 13.605 16.533 1.00 91.38 110 CYS A CA 1
ATOM 852 C C . CYS A 1 110 ? -31.747 14.920 16.722 1.00 91.38 110 CYS A C 1
ATOM 854 O O . CYS A 1 110 ? -30.580 15.009 16.341 1.00 91.38 110 CYS A O 1
ATOM 856 N N . ASP A 1 111 ? -32.389 15.911 17.341 1.00 91.31 111 ASP A N 1
ATOM 857 C CA . ASP A 1 111 ? -31.828 17.248 17.549 1.00 91.31 111 ASP A CA 1
ATOM 858 C C . ASP A 1 111 ? -30.655 17.241 18.542 1.00 91.31 111 ASP A C 1
ATOM 860 O O . ASP A 1 111 ? -29.768 18.083 18.443 1.00 91.31 111 ASP A O 1
ATOM 864 N N . ASP A 1 112 ? -30.612 16.271 19.462 1.00 91.69 112 ASP A N 1
ATOM 865 C CA . ASP A 1 112 ? -29.562 16.177 20.485 1.00 91.69 112 ASP A CA 1
ATOM 866 C C . ASP A 1 112 ? -28.225 15.666 19.916 1.00 91.69 112 ASP A C 1
ATOM 868 O O . ASP A 1 112 ? -27.188 15.792 20.566 1.00 91.69 112 ASP A O 1
ATOM 872 N N . VAL A 1 113 ? -28.245 15.075 18.715 1.00 90.19 113 VAL A N 1
ATOM 873 C CA . VAL A 1 113 ? -27.074 14.490 18.031 1.00 90.19 113 VAL A CA 1
ATOM 874 C C . VAL A 1 113 ? -26.942 14.960 16.580 1.00 90.19 113 VAL A C 1
ATOM 876 O O . VAL A 1 113 ? -26.243 14.335 15.786 1.00 90.19 113 VAL A O 1
ATOM 879 N N . GLU A 1 114 ? -27.643 16.041 16.227 1.00 91.00 114 GLU A N 1
ATOM 880 C CA . GLU A 1 114 ? -27.566 16.716 14.923 1.00 91.00 114 GLU A CA 1
ATOM 881 C C . GLU A 1 114 ? -27.851 15.814 13.702 1.00 91.00 114 GLU A C 1
ATOM 883 O O . GLU A 1 114 ? -27.472 16.106 12.564 1.00 91.00 114 GLU A O 1
ATOM 888 N N . ALA A 1 115 ? -28.580 14.716 13.905 1.00 90.56 115 ALA A N 1
ATOM 889 C CA . ALA A 1 115 ? -28.915 13.743 12.868 1.00 90.56 115 ALA A CA 1
ATOM 890 C C . ALA A 1 115 ? -30.192 14.148 12.110 1.00 90.56 115 ALA A C 1
ATOM 892 O O . ALA A 1 115 ? -31.171 13.407 12.041 1.00 90.56 115 ALA A O 1
ATOM 893 N N . TYR A 1 116 ? -30.192 15.351 11.530 1.00 89.12 116 TYR A N 1
ATOM 894 C CA . TYR A 1 116 ? -31.380 15.977 10.929 1.00 89.12 116 TYR A CA 1
ATOM 895 C C . TYR A 1 116 ? -31.950 15.252 9.696 1.00 89.12 116 TYR A C 1
ATOM 897 O O . TYR A 1 116 ? -33.053 15.569 9.254 1.00 89.12 116 TYR A O 1
ATOM 905 N N . GLY A 1 117 ? -31.198 14.318 9.105 1.00 85.81 117 GLY A N 1
ATOM 906 C CA . GLY A 1 117 ? -31.662 13.464 8.010 1.00 85.81 117 GLY A CA 1
ATOM 907 C C . GLY A 1 117 ? -32.477 12.249 8.466 1.00 85.81 117 GLY A C 1
ATOM 908 O O . GLY A 1 117 ? -33.114 11.613 7.627 1.00 85.81 117 GLY A O 1
ATOM 909 N N . ALA A 1 118 ? -32.460 11.921 9.762 1.00 86.81 118 ALA A N 1
ATOM 910 C CA . ALA A 1 118 ? -33.281 10.863 10.343 1.00 86.81 118 ALA A CA 1
ATOM 911 C C . ALA A 1 118 ? -34.745 11.313 10.508 1.00 86.81 118 ALA A C 1
ATOM 913 O O . ALA A 1 118 ? -35.047 12.508 10.537 1.00 86.81 118 ALA A O 1
ATOM 914 N N . ASP A 1 119 ? -35.668 10.355 10.634 1.00 85.94 119 ASP A N 1
ATOM 915 C CA . ASP A 1 119 ? -37.058 10.659 10.990 1.00 85.94 119 ASP A CA 1
ATOM 916 C C . ASP A 1 119 ? -37.096 11.388 12.348 1.00 85.94 119 ASP A C 1
ATOM 918 O O . ASP A 1 119 ? -36.519 10.921 13.330 1.00 85.94 119 ASP A O 1
ATOM 922 N N . SER A 1 120 ? -37.786 12.531 12.422 1.00 85.19 120 SER A N 1
ATOM 923 C CA . SER A 1 120 ? -37.832 13.378 13.625 1.00 85.19 120 SER A CA 1
ATOM 924 C C . SER A 1 120 ? -38.544 12.738 14.821 1.00 85.19 120 SER A C 1
ATOM 926 O O . SER A 1 120 ? -38.485 13.252 15.939 1.00 85.19 120 SER A O 1
ATOM 928 N N . THR A 1 121 ? -39.234 11.620 14.599 1.00 84.25 121 THR A N 1
ATOM 929 C CA . THR A 1 121 ? -39.867 10.798 15.633 1.00 84.25 121 THR A CA 1
ATOM 930 C C . THR A 1 121 ? -39.032 9.578 16.023 1.00 84.25 121 THR A C 1
ATOM 932 O O . THR A 1 121 ? -39.358 8.917 17.014 1.00 84.25 121 THR A O 1
ATOM 935 N N . ALA A 1 122 ? -37.951 9.283 15.293 1.00 88.94 122 ALA A N 1
ATOM 936 C CA . ALA A 1 122 ? -37.053 8.183 15.607 1.00 88.94 122 ALA A CA 1
ATOM 937 C C . ALA A 1 122 ? -36.173 8.511 16.819 1.00 88.94 122 ALA A C 1
ATOM 939 O O . ALA A 1 122 ? -35.624 9.604 16.952 1.00 88.94 122 ALA A O 1
ATOM 940 N N . GLY A 1 123 ? -36.010 7.526 17.704 1.00 94.00 123 GLY A N 1
ATOM 941 C CA . GLY A 1 123 ? -34.937 7.558 18.692 1.00 94.00 123 GLY A CA 1
ATOM 942 C C . GLY A 1 123 ? -33.610 7.208 18.025 1.00 94.00 123 GLY A C 1
ATOM 943 O O . GLY A 1 123 ? -33.570 6.318 17.176 1.00 94.00 123 GLY A O 1
ATOM 944 N N . ILE A 1 124 ? -32.535 7.873 18.434 1.00 96.88 124 ILE A N 1
ATOM 945 C CA . ILE A 1 124 ? -31.183 7.648 17.923 1.00 96.88 124 ILE A CA 1
ATOM 946 C C . ILE A 1 124 ? -30.300 7.148 19.054 1.00 96.88 124 ILE A C 1
ATOM 948 O O . ILE A 1 124 ? -30.211 7.785 20.094 1.00 96.88 124 ILE A O 1
ATOM 952 N N . ILE A 1 125 ? -29.640 6.013 18.871 1.00 97.69 125 ILE A N 1
ATOM 953 C CA . ILE A 1 125 ? -28.654 5.485 19.810 1.00 97.69 125 ILE A CA 1
ATOM 954 C C . ILE A 1 125 ? -27.286 6.096 19.469 1.00 97.69 125 ILE A C 1
ATOM 956 O O . ILE A 1 125 ? -26.723 5.756 18.422 1.00 97.69 125 ILE A O 1
ATOM 960 N N . PRO A 1 126 ? -26.713 6.957 20.330 1.00 97.19 126 PRO A N 1
ATOM 961 C CA . PRO A 1 126 ? -25.346 7.425 20.159 1.00 97.19 126 PRO A CA 1
ATOM 962 C C . PRO A 1 126 ? -24.372 6.317 20.570 1.00 97.19 126 PRO A C 1
ATOM 964 O O . PRO A 1 126 ? -24.465 5.767 21.669 1.00 97.19 126 PRO A O 1
ATOM 967 N N . ILE A 1 127 ? -23.424 5.980 19.703 1.00 96.56 127 ILE A N 1
ATOM 968 C CA . ILE A 1 127 ? -22.392 4.975 19.960 1.00 96.56 127 ILE A CA 1
ATOM 969 C C . ILE A 1 127 ? -21.116 5.703 20.365 1.00 96.56 127 ILE A C 1
ATOM 971 O O . ILE A 1 127 ? -20.447 6.334 19.550 1.00 96.56 127 ILE A O 1
ATOM 975 N N . ARG A 1 128 ? -20.779 5.610 21.653 1.00 94.50 128 ARG A N 1
ATOM 976 C CA . ARG A 1 128 ? -19.629 6.308 22.234 1.00 94.50 128 ARG A CA 1
ATOM 977 C C . ARG A 1 128 ? -18.385 5.444 22.179 1.00 94.50 128 ARG A C 1
ATOM 979 O O . ARG A 1 128 ? -18.426 4.288 22.599 1.00 94.50 128 ARG A O 1
ATOM 986 N N . GLY A 1 129 ? -17.284 6.008 21.699 1.00 93.38 129 GLY A N 1
ATOM 987 C CA . GLY A 1 129 ? -15.984 5.344 21.664 1.00 93.38 129 GLY A CA 1
ATOM 988 C C . GLY A 1 129 ? -15.082 5.777 22.810 1.00 93.38 129 GLY A C 1
ATOM 989 O O . GLY A 1 129 ? -14.983 6.963 23.121 1.00 93.38 129 GLY A O 1
ATOM 990 N N . ARG A 1 130 ? -14.362 4.821 23.395 1.00 93.31 130 ARG A N 1
ATOM 991 C CA . ARG A 1 130 ? -13.177 5.080 24.220 1.00 93.31 130 ARG A CA 1
ATOM 992 C C . ARG A 1 130 ? -11.975 4.388 23.604 1.00 93.31 130 ARG A C 1
ATOM 994 O O . ARG A 1 130 ? -11.997 3.164 23.462 1.00 93.31 130 ARG A O 1
ATOM 1001 N N . LEU A 1 131 ? -10.926 5.147 23.301 1.00 91.19 131 LEU A N 1
ATOM 1002 C CA . LEU A 1 131 ? -9.678 4.583 22.809 1.00 91.19 131 LEU A CA 1
ATOM 1003 C C . LEU A 1 131 ? -8.898 3.966 23.973 1.00 91.19 131 LEU A C 1
ATOM 1005 O O . LEU A 1 131 ? -8.614 4.611 24.983 1.00 91.19 131 LEU A O 1
ATOM 1009 N N . GLN A 1 132 ? -8.544 2.697 23.829 1.00 86.81 132 GLN A N 1
ATOM 1010 C CA . GLN A 1 132 ? -7.588 2.011 24.677 1.00 86.81 132 GLN A CA 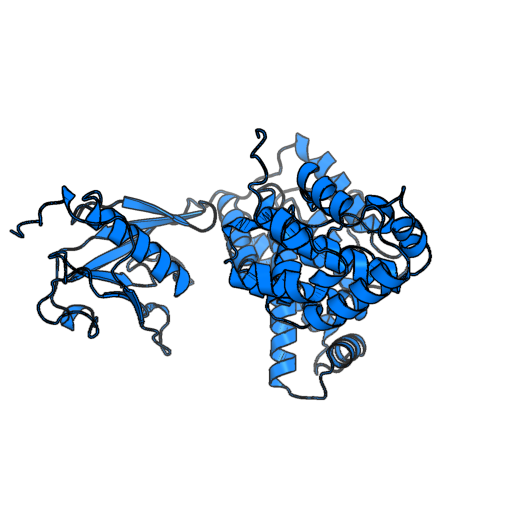1
ATOM 1011 C C . GLN A 1 132 ? -6.265 1.928 23.917 1.00 86.81 132 GLN A C 1
ATOM 1013 O O . GLN A 1 132 ? -6.134 1.166 22.957 1.00 86.81 132 GLN A O 1
ATOM 1018 N N . LEU A 1 133 ? -5.292 2.730 24.357 1.00 72.81 133 LEU A N 1
ATOM 1019 C CA . LEU A 1 133 ? -3.932 2.647 23.841 1.00 72.81 133 LEU A CA 1
ATOM 1020 C C . LEU A 1 133 ? -3.286 1.322 24.270 1.00 72.81 133 LEU A C 1
ATOM 1022 O O . LEU A 1 133 ? -3.540 0.852 25.386 1.00 72.81 133 LEU A O 1
ATOM 1026 N N . PRO A 1 134 ? -2.446 0.725 23.414 1.00 72.06 134 PRO A N 1
ATOM 1027 C CA . PRO A 1 134 ? -1.649 -0.423 23.800 1.00 72.06 134 PRO A CA 1
ATOM 1028 C C . PRO A 1 134 ? -0.621 -0.017 24.860 1.00 72.06 134 PRO A C 1
ATOM 1030 O O . PRO A 1 134 ? -0.168 1.131 24.903 1.00 72.06 134 PRO A O 1
ATOM 1033 N N . ASP A 1 135 ? -0.227 -0.973 25.701 1.00 72.69 135 ASP A N 1
ATOM 1034 C CA . ASP A 1 135 ? 0.869 -0.760 26.641 1.00 72.69 135 ASP A CA 1
ATOM 1035 C C . ASP A 1 135 ? 2.151 -0.442 25.860 1.00 72.69 135 ASP A C 1
ATOM 1037 O O . ASP A 1 135 ? 2.545 -1.182 24.956 1.00 72.69 135 ASP A O 1
ATOM 1041 N N . VAL A 1 136 ? 2.818 0.661 26.209 1.00 69.06 136 VAL A N 1
ATOM 1042 C CA . VAL A 1 136 ? 4.111 1.007 25.610 1.00 69.06 136 VAL A CA 1
ATOM 1043 C C . VAL A 1 136 ? 5.145 -0.013 26.079 1.00 69.06 136 VAL A C 1
ATOM 1045 O O . VAL A 1 136 ? 5.511 -0.056 27.256 1.00 69.06 136 VAL A O 1
ATOM 1048 N N . VAL A 1 137 ? 5.618 -0.838 25.150 1.00 80.50 137 VAL A N 1
ATOM 1049 C CA . VAL A 1 137 ? 6.655 -1.841 25.408 1.00 80.50 137 VAL A CA 1
ATOM 1050 C C . VAL A 1 137 ? 8.031 -1.168 25.323 1.00 80.50 137 VAL A C 1
ATOM 1052 O O . VAL A 1 137 ? 8.243 -0.328 24.444 1.00 80.50 137 VAL A O 1
ATOM 1055 N N . PRO A 1 138 ? 8.988 -1.488 26.216 1.00 85.00 138 PRO A N 1
ATOM 1056 C CA . PRO A 1 138 ? 10.349 -0.985 26.082 1.00 85.00 138 PRO A CA 1
ATOM 1057 C C . PRO A 1 138 ? 10.990 -1.467 24.778 1.00 85.00 138 PRO A C 1
ATOM 1059 O O . PRO A 1 138 ? 10.747 -2.585 24.322 1.00 85.00 138 PRO A O 1
ATOM 1062 N N . LEU A 1 139 ? 11.857 -0.626 24.216 1.00 88.94 139 LEU A N 1
ATOM 1063 C CA . LEU A 1 139 ? 12.676 -0.965 23.059 1.00 88.94 139 LEU A CA 1
ATOM 1064 C C . LEU A 1 139 ? 13.486 -2.244 23.332 1.00 88.94 139 LEU A C 1
ATOM 1066 O O . LEU A 1 139 ? 14.147 -2.359 24.366 1.00 88.94 139 LEU A O 1
ATOM 1070 N N . ALA A 1 140 ? 13.422 -3.197 22.403 1.00 88.00 140 ALA A N 1
ATOM 1071 C CA . ALA A 1 140 ? 14.045 -4.510 22.533 1.00 88.00 140 ALA A CA 1
ATOM 1072 C C . ALA A 1 140 ? 14.944 -4.846 21.335 1.00 88.00 140 ALA A C 1
ATOM 1074 O O . ALA A 1 140 ? 14.702 -4.404 20.207 1.00 88.00 140 ALA A O 1
ATOM 1075 N N . ASP A 1 141 ? 15.968 -5.664 21.588 1.00 92.25 141 ASP A N 1
ATOM 1076 C CA . ASP A 1 141 ? 16.805 -6.252 20.543 1.00 92.25 141 ASP A CA 1
ATOM 1077 C C . ASP A 1 141 ? 16.015 -7.222 19.659 1.00 92.25 141 ASP A C 1
ATOM 1079 O O . ASP A 1 141 ? 15.021 -7.827 20.072 1.00 92.25 141 ASP A O 1
ATOM 1083 N N . LEU A 1 142 ? 16.503 -7.413 18.433 1.00 92.62 142 LEU A N 1
ATOM 1084 C CA . LEU A 1 142 ? 15.989 -8.463 17.562 1.00 92.62 142 LEU A CA 1
ATOM 1085 C C . LEU A 1 142 ? 16.264 -9.850 18.161 1.00 92.62 142 LEU A C 1
ATOM 1087 O O . LEU A 1 142 ? 17.318 -10.072 18.770 1.00 92.62 142 LEU A O 1
ATOM 1091 N N . PRO A 1 143 ? 15.385 -10.839 17.921 1.00 92.38 143 PRO A N 1
ATOM 1092 C CA . PRO A 1 143 ? 15.668 -12.216 18.293 1.00 92.38 143 PRO A CA 1
ATOM 1093 C C . PRO A 1 143 ? 16.979 -12.682 17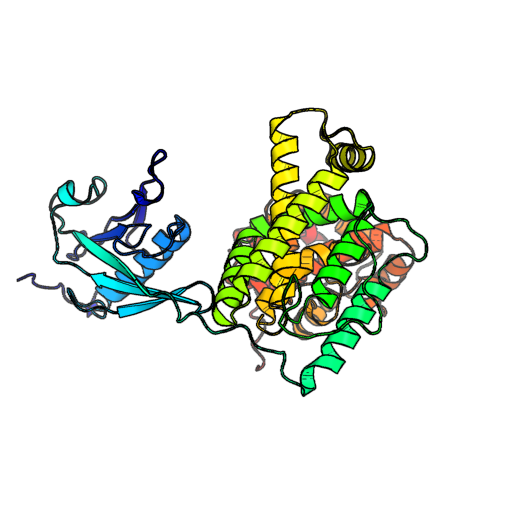.643 1.00 92.38 143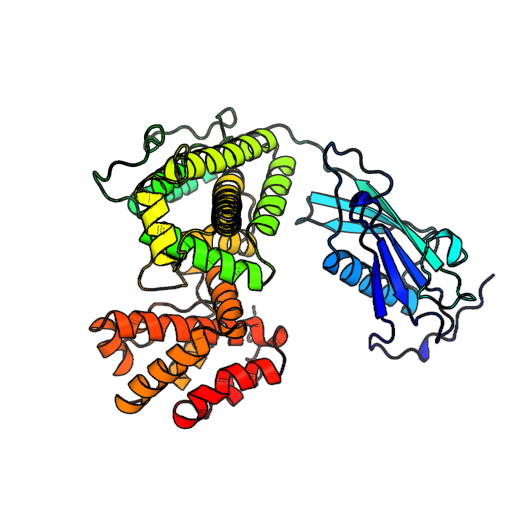 PRO A C 1
ATOM 1095 O O . PRO A 1 143 ? 17.142 -12.571 16.426 1.00 92.38 143 PRO A O 1
ATOM 1098 N N . ALA A 1 144 ? 17.905 -13.242 18.431 1.00 83.88 144 ALA A N 1
ATOM 1099 C CA . ALA A 1 144 ? 19.277 -13.539 17.992 1.00 83.88 144 ALA A CA 1
ATOM 1100 C C . ALA A 1 144 ? 19.371 -14.387 16.703 1.00 83.88 144 ALA A C 1
ATOM 1102 O O . ALA A 1 144 ? 20.314 -14.237 15.928 1.00 83.88 144 ALA A O 1
ATOM 1103 N N . GLY A 1 145 ? 18.384 -15.252 16.443 1.00 89.94 145 GLY A N 1
ATOM 1104 C CA . GLY A 1 145 ? 18.321 -16.083 15.234 1.00 89.94 145 GLY A CA 1
ATOM 1105 C C . GLY A 1 145 ? 17.971 -15.336 13.939 1.00 89.94 145 GLY A C 1
ATOM 1106 O O . GLY A 1 145 ? 18.144 -15.899 12.864 1.00 89.94 145 GLY A O 1
ATOM 1107 N N . THR A 1 146 ? 17.504 -14.087 14.013 1.00 94.62 146 THR A N 1
ATOM 1108 C CA . THR A 1 146 ? 17.006 -13.327 12.848 1.00 94.62 146 THR A CA 1
ATOM 1109 C C . THR A 1 146 ? 18.059 -12.429 12.199 1.00 94.62 146 THR A C 1
ATOM 1111 O O . THR A 1 146 ? 17.913 -12.049 11.042 1.00 94.62 146 THR A O 1
ATOM 1114 N N . ILE A 1 147 ? 19.164 -12.123 12.886 1.00 94.69 147 ILE A N 1
ATOM 1115 C CA . ILE A 1 147 ? 20.219 -11.239 12.357 1.00 94.69 147 ILE A CA 1
ATOM 1116 C C . ILE A 1 147 ? 20.784 -11.728 11.005 1.00 94.69 147 ILE A C 1
ATOM 1118 O O . ILE A 1 147 ? 20.968 -10.896 10.116 1.00 94.69 147 ILE A O 1
ATOM 1122 N N . PRO A 1 148 ? 21.051 -13.035 10.784 1.00 94.81 148 PRO A N 1
ATOM 1123 C CA . PRO A 1 148 ? 21.516 -13.512 9.480 1.00 94.81 148 PRO A CA 1
ATOM 1124 C C . PRO A 1 148 ? 20.523 -13.244 8.340 1.00 94.81 148 PRO A C 1
ATOM 1126 O O . PRO A 1 148 ? 20.955 -12.887 7.245 1.00 94.81 148 PRO A O 1
ATOM 1129 N N . LEU A 1 149 ? 19.216 -13.361 8.605 1.00 94.94 149 LEU A N 1
ATOM 1130 C CA . LEU A 1 149 ? 18.160 -13.049 7.637 1.00 94.94 149 LEU A CA 1
ATOM 1131 C C . LEU A 1 149 ? 18.218 -11.569 7.245 1.00 94.94 149 LEU A C 1
ATOM 1133 O O . LEU A 1 149 ? 18.304 -11.249 6.064 1.00 94.94 149 LEU A O 1
ATOM 1137 N N . TRP A 1 150 ? 18.275 -10.668 8.228 1.00 95.81 150 TRP A N 1
ATOM 1138 C CA . TRP A 1 150 ? 18.335 -9.228 7.966 1.00 95.81 150 TRP A CA 1
ATOM 1139 C C . TRP A 1 150 ? 19.630 -8.786 7.285 1.00 95.81 150 TRP A C 1
ATOM 1141 O O . TRP A 1 150 ? 19.617 -7.876 6.464 1.00 95.81 150 TRP A O 1
ATOM 1151 N N . ARG A 1 151 ? 20.756 -9.457 7.548 1.00 95.50 151 ARG A N 1
ATOM 1152 C CA . ARG A 1 151 ? 21.991 -9.237 6.778 1.00 95.50 151 ARG A CA 1
ATOM 1153 C C . ARG A 1 151 ? 21.835 -9.647 5.313 1.00 95.50 151 ARG A C 1
ATOM 1155 O O . ARG A 1 151 ? 22.350 -8.953 4.440 1.00 95.50 151 ARG A O 1
ATOM 1162 N N . SER A 1 152 ? 21.134 -10.749 5.042 1.00 94.44 152 SER A N 1
ATOM 1163 C CA . SER A 1 152 ? 20.824 -11.174 3.673 1.00 94.44 152 SER A CA 1
ATOM 1164 C C . SER A 1 152 ? 19.920 -10.160 2.969 1.00 94.44 152 SER A C 1
ATOM 1166 O O . SER A 1 152 ? 20.218 -9.761 1.848 1.00 94.44 152 SER A O 1
ATOM 1168 N N . GLU A 1 153 ? 18.878 -9.682 3.653 1.00 93.62 153 GLU A N 1
ATOM 1169 C CA . GLU A 1 153 ? 17.981 -8.631 3.155 1.00 93.62 153 GLU A CA 1
ATOM 1170 C C . GLU A 1 153 ? 18.754 -7.339 2.841 1.00 93.62 153 GLU A C 1
ATOM 1172 O O . GLU A 1 153 ? 18.649 -6.782 1.751 1.00 93.62 153 GLU A O 1
ATOM 1177 N N . GLN A 1 154 ? 19.605 -6.885 3.768 1.00 95.25 154 GLN A N 1
ATOM 1178 C CA . GLN A 1 154 ? 20.466 -5.719 3.570 1.00 95.25 154 GLN A CA 1
ATOM 1179 C C . GLN A 1 154 ? 21.340 -5.878 2.318 1.00 95.25 154 GLN A C 1
ATOM 1181 O O . GLN A 1 154 ? 21.460 -4.949 1.517 1.00 95.25 154 GLN A O 1
ATOM 1186 N N . ALA A 1 155 ? 21.953 -7.051 2.141 1.00 93.62 155 ALA A N 1
ATOM 1187 C CA . ALA A 1 155 ? 22.791 -7.342 0.986 1.00 93.62 155 ALA A CA 1
ATOM 1188 C C . ALA A 1 155 ? 21.989 -7.340 -0.324 1.00 93.62 155 ALA A C 1
ATOM 1190 O O . ALA A 1 155 ? 22.472 -6.790 -1.313 1.00 93.62 155 ALA A O 1
ATOM 1191 N N . ALA A 1 156 ? 20.770 -7.889 -0.325 1.00 91.19 156 ALA A N 1
ATOM 1192 C CA . ALA A 1 156 ? 19.878 -7.877 -1.483 1.00 91.19 156 ALA A CA 1
ATOM 1193 C C . ALA A 1 156 ? 19.505 -6.443 -1.893 1.00 91.19 156 ALA A C 1
ATOM 1195 O O . ALA A 1 156 ? 19.653 -6.079 -3.058 1.00 91.19 156 ALA A O 1
ATOM 1196 N N . ILE A 1 157 ? 19.144 -5.586 -0.930 1.00 92.00 157 ILE A N 1
ATOM 1197 C CA . ILE A 1 157 ? 18.835 -4.171 -1.191 1.00 92.00 157 ILE A CA 1
ATOM 1198 C C . ILE A 1 157 ? 20.046 -3.460 -1.797 1.00 92.00 157 ILE A C 1
ATOM 1200 O O . ILE A 1 157 ? 19.913 -2.759 -2.797 1.00 92.00 157 ILE A O 1
ATOM 1204 N N . LEU A 1 158 ? 21.241 -3.666 -1.236 1.00 91.25 158 LEU A N 1
ATOM 1205 C CA . LEU A 1 158 ? 22.465 -3.044 -1.744 1.00 91.25 158 LEU A CA 1
ATOM 1206 C C . LEU A 1 158 ? 22.900 -3.586 -3.111 1.00 91.25 158 LEU A C 1
ATOM 1208 O O . LEU A 1 158 ? 23.572 -2.868 -3.849 1.00 91.25 158 LEU A O 1
ATOM 1212 N N . ALA A 1 159 ? 22.509 -4.808 -3.475 1.00 89.44 159 ALA A N 1
ATOM 1213 C CA . ALA A 1 159 ? 22.795 -5.380 -4.788 1.00 89.44 159 ALA A CA 1
ATOM 1214 C C . ALA A 1 159 ? 22.014 -4.693 -5.924 1.00 89.44 159 ALA A C 1
ATOM 1216 O O . ALA A 1 159 ? 22.470 -4.718 -7.066 1.00 89.44 159 ALA A O 1
ATOM 1217 N N . THR A 1 160 ? 20.886 -4.035 -5.624 1.00 84.06 160 THR A N 1
ATOM 1218 C CA . THR A 1 160 ? 20.112 -3.266 -6.620 1.00 84.06 160 THR A CA 1
ATOM 1219 C C . THR A 1 160 ? 20.733 -1.900 -6.936 1.00 84.06 160 THR A C 1
ATOM 1221 O O . THR A 1 160 ? 20.379 -1.247 -7.919 1.00 84.06 160 THR A O 1
ATOM 1224 N N . VAL A 1 161 ? 21.692 -1.456 -6.121 1.00 86.69 161 VAL A N 1
ATOM 1225 C CA . VAL A 1 161 ? 22.314 -0.137 -6.226 1.00 86.69 161 VAL A CA 1
ATOM 1226 C C . VAL A 1 161 ? 23.414 -0.138 -7.292 1.00 86.69 161 VAL A C 1
ATOM 1228 O O . VAL A 1 161 ? 24.310 -0.981 -7.290 1.00 86.69 161 VAL A O 1
ATOM 1231 N N . VAL A 1 162 ? 23.397 0.851 -8.194 1.00 83.38 162 VAL A N 1
ATOM 1232 C CA . VAL A 1 162 ? 24.373 0.948 -9.294 1.00 83.38 162 VAL A CA 1
ATOM 1233 C C . VAL A 1 162 ? 25.774 1.274 -8.754 1.00 83.38 162 VAL A C 1
ATOM 1235 O O . VAL A 1 162 ? 25.978 2.357 -8.189 1.00 83.38 162 VAL A O 1
ATOM 1238 N N . PRO A 1 163 ? 26.789 0.419 -8.990 1.00 74.12 163 PRO A N 1
ATOM 1239 C CA . PRO A 1 163 ? 28.147 0.694 -8.540 1.00 74.12 163 PRO A CA 1
ATOM 1240 C C . PRO A 1 163 ? 28.664 2.028 -9.099 1.00 74.12 163 PRO A C 1
ATOM 1242 O O . PRO A 1 163 ? 28.625 2.270 -10.304 1.00 74.12 163 PRO A O 1
ATOM 1245 N N . ASN A 1 164 ? 29.197 2.886 -8.223 1.00 75.31 164 ASN A N 1
ATOM 1246 C CA . ASN A 1 164 ? 29.768 4.211 -8.528 1.00 75.31 164 ASN A CA 1
ATOM 1247 C C . ASN A 1 164 ? 28.783 5.331 -8.893 1.00 75.31 164 ASN A C 1
ATOM 1249 O O . ASN A 1 164 ? 29.230 6.464 -9.113 1.00 75.31 164 ASN A O 1
ATOM 1253 N N . ARG A 1 165 ? 27.468 5.084 -8.917 1.00 82.81 165 ARG A N 1
ATOM 1254 C CA . ARG A 1 165 ? 26.516 6.194 -8.977 1.00 82.81 165 ARG A CA 1
ATOM 1255 C C . ARG A 1 165 ? 26.592 6.956 -7.652 1.00 82.81 165 ARG A C 1
ATOM 1257 O O . ARG A 1 165 ? 26.516 6.386 -6.568 1.00 82.81 165 ARG A O 1
ATOM 1264 N N . ARG A 1 166 ? 26.810 8.270 -7.732 1.00 79.56 166 ARG A N 1
ATOM 1265 C CA . ARG A 1 166 ? 26.800 9.127 -6.542 1.00 79.56 166 ARG A CA 1
ATOM 1266 C C . ARG A 1 166 ? 25.350 9.384 -6.155 1.00 79.56 166 ARG A C 1
ATOM 1268 O O . ARG A 1 166 ? 24.633 10.016 -6.922 1.00 79.56 166 ARG A O 1
ATOM 1275 N N . GLY A 1 167 ? 24.950 8.896 -4.986 1.00 82.81 167 GLY A N 1
ATOM 1276 C CA . GLY A 1 167 ? 23.689 9.288 -4.365 1.00 82.81 167 GLY A CA 1
ATOM 1277 C C . GLY A 1 167 ? 23.724 10.719 -3.830 1.00 82.81 167 GLY A C 1
ATOM 1278 O O . GLY A 1 167 ? 24.744 11.417 -3.909 1.00 82.81 167 GLY A O 1
ATOM 1279 N N . LEU A 1 168 ? 22.605 11.141 -3.250 1.00 87.00 168 LEU A N 1
ATOM 1280 C CA . LEU A 1 168 ? 22.493 12.428 -2.568 1.00 87.00 168 LEU A CA 1
ATOM 1281 C C . LEU A 1 168 ? 23.511 12.565 -1.424 1.00 87.00 168 LEU A C 1
ATOM 1283 O O . LEU A 1 168 ? 23.869 11.610 -0.726 1.00 87.00 168 LEU A O 1
ATOM 1287 N N . ARG A 1 169 ? 23.978 13.795 -1.191 1.00 85.19 169 ARG A N 1
ATOM 1288 C CA . ARG A 1 169 ? 24.926 14.086 -0.109 1.00 85.19 169 ARG A CA 1
ATOM 1289 C C . ARG A 1 169 ? 24.281 13.777 1.245 1.00 85.19 169 ARG A C 1
ATOM 1291 O O . ARG A 1 169 ? 23.239 14.324 1.565 1.00 85.19 169 ARG A O 1
ATOM 1298 N N . GLY A 1 170 ? 24.960 12.967 2.056 1.00 84.94 170 GLY A N 1
ATOM 1299 C CA . GLY A 1 170 ? 24.488 12.572 3.390 1.00 84.94 170 GLY A CA 1
ATOM 1300 C C . GLY A 1 170 ? 23.946 11.144 3.454 1.00 84.94 170 GLY A C 1
ATOM 1301 O O . GLY A 1 170 ? 23.951 10.565 4.530 1.00 84.94 170 GLY A O 1
ATOM 1302 N N . PHE A 1 171 ? 23.617 10.536 2.312 1.00 88.62 171 PHE A N 1
ATOM 1303 C CA . PHE A 1 171 ? 23.033 9.195 2.240 1.00 88.62 171 PHE A CA 1
ATOM 1304 C C . PHE A 1 171 ? 24.087 8.180 1.800 1.00 88.62 171 PHE A C 1
ATOM 1306 O O . PHE A 1 171 ? 24.378 8.014 0.613 1.00 88.62 171 PHE A O 1
ATOM 1313 N N . ARG A 1 172 ? 24.733 7.534 2.772 1.00 85.94 172 ARG A N 1
ATOM 1314 C CA . ARG A 1 172 ? 25.812 6.569 2.522 1.00 85.94 172 ARG A CA 1
ATOM 1315 C C . ARG A 1 172 ? 25.294 5.145 2.650 1.00 85.94 172 ARG A C 1
ATOM 1317 O O . ARG A 1 172 ? 24.413 4.891 3.459 1.00 85.94 172 ARG A O 1
ATOM 1324 N N . ALA A 1 173 ? 25.890 4.233 1.885 1.00 87.69 173 ALA A N 1
ATOM 1325 C CA . ALA A 1 173 ? 25.639 2.814 2.070 1.00 87.69 173 ALA A CA 1
ATOM 1326 C C . ALA A 1 173 ? 26.042 2.405 3.499 1.00 87.69 173 ALA A C 1
ATOM 1328 O O . ALA A 1 173 ? 27.149 2.769 3.930 1.00 87.69 173 ALA A O 1
ATOM 1329 N N . PRO A 1 174 ? 25.195 1.651 4.217 1.00 88.00 174 PRO A N 1
ATOM 1330 C CA . PRO A 1 174 ? 25.584 1.049 5.481 1.00 88.00 174 PRO A CA 1
ATOM 1331 C C . PRO A 1 174 ? 26.740 0.068 5.265 1.00 88.00 174 PRO A C 1
ATOM 1333 O O . PRO A 1 174 ? 26.944 -0.475 4.175 1.00 88.00 174 PRO A O 1
ATOM 1336 N N . ARG A 1 175 ? 27.530 -0.162 6.315 1.00 88.44 175 ARG A N 1
ATOM 1337 C CA . ARG A 1 175 ? 28.632 -1.129 6.250 1.00 88.44 175 ARG A CA 1
ATOM 1338 C C . ARG A 1 175 ? 28.093 -2.561 6.262 1.00 88.44 175 ARG A C 1
ATOM 1340 O O . ARG A 1 175 ? 27.069 -2.837 6.880 1.00 88.44 175 ARG A O 1
ATOM 1347 N N . ALA A 1 176 ? 28.828 -3.488 5.646 1.00 84.50 176 ALA A N 1
ATOM 1348 C CA . ALA A 1 176 ? 28.482 -4.913 5.665 1.00 84.50 176 ALA A CA 1
ATOM 1349 C C . ALA A 1 176 ? 28.520 -5.521 7.084 1.00 84.50 176 ALA A C 1
ATOM 1351 O O . ALA A 1 176 ? 27.844 -6.505 7.373 1.00 84.50 176 ALA A O 1
ATOM 1352 N N . ASP A 1 177 ? 29.307 -4.933 7.986 1.00 87.38 177 ASP A N 1
ATOM 1353 C CA . ASP A 1 177 ? 29.411 -5.300 9.397 1.00 87.38 177 ASP A CA 1
ATOM 1354 C C . ASP A 1 177 ? 28.533 -4.431 10.313 1.00 87.38 177 ASP A C 1
ATOM 1356 O O . ASP A 1 177 ? 28.757 -4.422 11.521 1.00 87.38 177 ASP A O 1
ATOM 1360 N N . ALA A 1 178 ? 27.525 -3.732 9.767 1.00 91.56 178 ALA A N 1
ATOM 1361 C CA . ALA A 1 178 ? 26.616 -2.908 10.558 1.00 91.56 178 ALA A CA 1
ATOM 1362 C C . ALA A 1 178 ? 26.003 -3.690 11.738 1.00 91.56 178 ALA A C 1
ATOM 1364 O O . ALA A 1 178 ? 25.716 -4.893 11.643 1.00 91.56 178 ALA A O 1
ATOM 1365 N N . SER A 1 179 ? 25.860 -2.993 12.868 1.00 93.62 179 SER A N 1
ATOM 1366 C CA . SER A 1 179 ? 25.255 -3.524 14.092 1.00 93.62 179 SER A CA 1
ATOM 1367 C C . SER A 1 179 ? 23.735 -3.618 13.919 1.00 93.62 179 SER A C 1
ATOM 1369 O O . SER A 1 179 ? 23.158 -2.863 13.144 1.00 93.62 179 SER A O 1
ATOM 1371 N N . PHE A 1 180 ? 23.085 -4.510 14.664 1.00 95.06 180 PHE A N 1
ATOM 1372 C CA . PHE A 1 180 ? 21.619 -4.619 14.765 1.00 95.06 180 PHE A CA 1
ATOM 1373 C C . PHE A 1 180 ? 21.145 -4.409 16.219 1.00 95.06 180 PHE A C 1
ATOM 1375 O O . PHE A 1 180 ? 20.092 -4.899 16.618 1.00 95.06 180 PHE A O 1
ATOM 1382 N N . GLU A 1 181 ? 21.954 -3.725 17.036 1.00 94.81 181 GLU A N 1
ATOM 1383 C CA . GLU A 1 181 ? 21.595 -3.330 18.406 1.00 94.81 181 GLU A CA 1
ATOM 1384 C C . GLU A 1 181 ? 20.388 -2.389 18.424 1.00 94.81 181 GLU A C 1
ATOM 1386 O O . GLU A 1 181 ? 20.263 -1.507 17.570 1.00 94.81 181 GLU A O 1
ATOM 1391 N N . CYS A 1 182 ? 19.524 -2.548 19.426 1.00 94.00 182 CYS A N 1
ATOM 1392 C CA . CYS A 1 182 ? 18.282 -1.794 19.515 1.00 94.00 182 CYS A CA 1
ATOM 1393 C C . CYS A 1 182 ? 18.452 -0.277 19.681 1.00 94.00 182 CYS A C 1
ATOM 1395 O O . CYS A 1 182 ? 17.623 0.462 19.166 1.00 94.00 182 CYS A O 1
ATOM 1397 N N . GLU A 1 183 ? 19.524 0.204 20.316 1.00 93.88 183 GLU A N 1
ATOM 1398 C CA . GLU A 1 183 ? 19.733 1.631 20.637 1.00 93.88 183 GLU A CA 1
ATOM 1399 C C . GLU A 1 183 ? 20.106 2.520 19.432 1.00 93.88 183 GLU A C 1
ATOM 1401 O O . GLU A 1 183 ? 20.358 3.718 19.586 1.00 93.88 183 GLU A O 1
ATOM 1406 N N . GLN A 1 184 ? 20.175 1.959 18.225 1.00 95.31 184 GLN A N 1
ATOM 1407 C CA . GLN A 1 184 ? 20.510 2.724 17.027 1.00 95.31 184 GLN A CA 1
ATOM 1408 C C . GLN A 1 184 ? 19.421 3.725 16.626 1.00 95.31 184 GLN A C 1
ATOM 1410 O O . GLN A 1 184 ? 18.288 3.687 17.103 1.00 95.31 184 GLN A O 1
ATOM 1415 N N . GLU A 1 185 ? 19.775 4.640 15.718 1.00 95.19 185 GLU A N 1
ATOM 1416 C CA . GLU A 1 185 ? 18.943 5.786 15.342 1.00 95.19 185 GLU A CA 1
ATOM 1417 C C . GLU A 1 185 ? 17.517 5.391 14.937 1.00 95.19 185 GLU A C 1
ATOM 1419 O O . GLU A 1 185 ? 16.567 6.008 15.424 1.00 95.19 185 GLU A O 1
ATOM 1424 N N . PHE A 1 186 ? 17.381 4.341 14.121 1.00 96.25 186 PHE A N 1
ATOM 1425 C CA . PHE A 1 186 ? 16.108 3.786 13.656 1.00 96.25 186 PHE A CA 1
ATOM 1426 C C . PHE A 1 186 ? 15.807 2.413 14.287 1.00 96.25 186 PHE A C 1
ATOM 1428 O O . PHE A 1 186 ? 15.140 1.570 13.684 1.00 96.25 186 PHE A O 1
ATOM 1435 N N . GLY A 1 187 ? 16.303 2.165 15.502 1.00 95.81 187 GLY A N 1
ATOM 1436 C CA . GLY A 1 187 ? 16.128 0.891 16.196 1.00 95.81 187 GLY A CA 1
ATOM 1437 C C . GLY A 1 187 ? 17.022 -0.225 15.635 1.00 95.81 187 GLY A C 1
ATOM 1438 O O . GLY A 1 187 ? 17.946 0.042 14.858 1.00 95.81 187 GLY A O 1
ATOM 1439 N N . PRO A 1 188 ? 16.749 -1.501 15.961 1.00 96.81 188 PRO A N 1
ATOM 1440 C CA . PRO A 1 188 ? 17.636 -2.602 15.586 1.00 96.81 188 PRO A CA 1
ATOM 1441 C C . PRO A 1 188 ? 17.671 -2.879 14.072 1.00 96.81 188 PRO A C 1
ATOM 1443 O O . PRO A 1 188 ? 18.618 -3.488 13.588 1.00 96.81 188 PRO A O 1
ATOM 1446 N N . LEU A 1 189 ? 16.682 -2.395 13.306 1.00 97.31 189 LEU A N 1
ATOM 1447 C CA . LEU A 1 189 ? 16.640 -2.476 11.837 1.00 97.31 189 LEU A CA 1
ATOM 1448 C C . LEU A 1 189 ? 17.247 -1.249 11.131 1.00 97.31 189 LEU A C 1
ATOM 1450 O O . LEU A 1 189 ? 17.090 -1.098 9.918 1.00 97.31 189 LEU A O 1
ATOM 1454 N N . THR A 1 190 ? 18.004 -0.409 11.846 1.00 97.44 190 THR A N 1
ATOM 1455 C CA . THR A 1 190 ? 18.766 0.718 11.271 1.00 97.44 190 THR A CA 1
ATOM 1456 C C . THR A 1 190 ? 19.523 0.359 9.983 1.00 97.44 190 THR A C 1
ATOM 1458 O O . THR A 1 190 ? 19.364 1.089 9.002 1.00 97.44 190 THR A O 1
ATOM 1461 N N . PRO A 1 191 ? 20.245 -0.779 9.883 1.00 97.50 191 PRO A N 1
ATOM 1462 C CA . PRO A 1 191 ? 20.942 -1.131 8.644 1.00 97.50 191 PRO A CA 1
ATOM 1463 C C . PRO A 1 191 ? 20.023 -1.299 7.423 1.00 97.50 191 PRO A C 1
ATOM 1465 O O . PRO A 1 191 ? 20.452 -1.035 6.300 1.00 97.50 191 PRO A O 1
ATOM 1468 N N . ILE A 1 192 ? 18.769 -1.726 7.623 1.00 97.56 192 ILE A N 1
ATOM 1469 C CA . ILE A 1 192 ? 17.769 -1.883 6.553 1.00 97.56 192 ILE A CA 1
ATOM 1470 C C . ILE A 1 192 ? 17.245 -0.517 6.108 1.00 97.56 192 ILE A C 1
ATOM 1472 O O . ILE A 1 192 ? 17.182 -0.241 4.907 1.00 97.56 192 ILE A O 1
ATOM 1476 N N . VAL A 1 193 ? 16.919 0.355 7.068 1.00 97.69 193 VAL A N 1
ATOM 1477 C CA . VAL A 1 193 ? 16.462 1.729 6.803 1.00 97.69 193 VAL A CA 1
ATOM 1478 C C . VAL A 1 193 ? 17.537 2.505 6.039 1.00 97.69 193 VAL A C 1
ATOM 1480 O O . VAL A 1 193 ? 17.248 3.105 5.005 1.00 97.69 193 VAL A O 1
ATOM 1483 N N . GLU A 1 194 ? 18.795 2.431 6.485 1.00 97.00 194 GLU A N 1
ATOM 1484 C CA . GLU A 1 194 ? 19.929 3.077 5.819 1.00 97.00 194 GLU A CA 1
ATOM 1485 C C . GLU A 1 194 ? 20.183 2.513 4.415 1.00 97.00 194 GLU A C 1
ATOM 1487 O O . GLU A 1 194 ? 20.427 3.283 3.483 1.00 97.00 194 GLU A O 1
ATOM 1492 N N . ALA A 1 195 ? 20.096 1.189 4.227 1.00 96.12 195 ALA A N 1
ATOM 1493 C CA . ALA A 1 195 ? 20.259 0.568 2.912 1.00 96.12 195 ALA A CA 1
ATOM 1494 C C . ALA A 1 195 ? 19.200 1.069 1.918 1.00 96.12 195 ALA A C 1
ATOM 1496 O O . ALA A 1 195 ? 19.540 1.428 0.788 1.00 96.12 195 ALA A O 1
ATOM 1497 N N . ARG A 1 196 ? 17.935 1.164 2.345 1.00 96.00 196 ARG A N 1
ATOM 1498 C CA . ARG A 1 196 ? 16.834 1.675 1.512 1.00 96.00 196 ARG A CA 1
ATOM 1499 C C . ARG A 1 196 ? 16.964 3.159 1.239 1.00 96.00 196 ARG A C 1
ATOM 1501 O O . ARG A 1 196 ? 16.879 3.561 0.084 1.00 96.00 196 ARG A O 1
ATOM 1508 N N . ALA A 1 197 ? 17.238 3.969 2.259 1.00 96.56 197 ALA A N 1
ATOM 1509 C CA . ALA A 1 197 ? 17.472 5.398 2.078 1.00 96.56 197 ALA A CA 1
ATOM 1510 C C . ALA A 1 197 ? 18.640 5.651 1.111 1.00 96.56 197 ALA A C 1
ATOM 1512 O O . ALA A 1 197 ? 18.565 6.538 0.260 1.00 96.56 197 ALA A O 1
ATOM 1513 N N . HIS A 1 198 ? 19.697 4.835 1.183 1.00 95.44 198 HIS A N 1
ATOM 1514 C CA . HIS A 1 198 ? 20.797 4.892 0.232 1.00 95.44 198 HIS A CA 1
ATOM 1515 C C . HIS A 1 198 ? 20.365 4.504 -1.190 1.00 95.44 198 HIS A C 1
ATOM 1517 O O . HIS A 1 198 ? 20.679 5.246 -2.122 1.00 95.44 198 HIS A O 1
ATOM 1523 N N . ALA A 1 199 ? 19.627 3.406 -1.369 1.00 94.56 199 ALA A N 1
ATOM 1524 C CA . ALA A 1 199 ? 19.107 2.997 -2.676 1.00 94.56 199 ALA A CA 1
ATOM 1525 C C . ALA A 1 199 ? 18.198 4.079 -3.292 1.00 94.56 199 ALA A C 1
ATOM 1527 O O . ALA A 1 199 ? 18.424 4.505 -4.425 1.00 94.56 199 ALA A O 1
ATOM 1528 N N . ILE A 1 200 ? 17.268 4.627 -2.502 1.00 95.12 200 ILE A N 1
ATOM 1529 C CA . ILE A 1 200 ? 16.401 5.755 -2.874 1.00 95.12 200 ILE A CA 1
ATOM 1530 C C . ILE A 1 200 ? 17.230 6.971 -3.276 1.00 95.12 200 ILE A C 1
ATOM 1532 O O . ILE A 1 200 ? 16.982 7.567 -4.320 1.00 95.12 200 ILE A O 1
ATOM 1536 N N . SER A 1 201 ? 18.277 7.309 -2.521 1.00 95.19 201 SER A N 1
ATOM 1537 C CA . SER A 1 201 ? 19.147 8.447 -2.843 1.00 95.19 201 SER A CA 1
ATOM 1538 C C . SER A 1 201 ? 19.880 8.324 -4.188 1.00 95.19 201 SER A C 1
ATOM 1540 O O . SER A 1 201 ? 20.431 9.316 -4.667 1.00 95.19 201 SER A O 1
ATOM 1542 N N . GLN A 1 202 ? 19.923 7.122 -4.776 1.00 93.19 202 GLN A N 1
ATOM 1543 C CA . GLN A 1 202 ? 20.515 6.829 -6.082 1.00 93.19 202 GLN A CA 1
ATOM 1544 C C . GLN A 1 202 ? 19.483 6.636 -7.204 1.00 93.19 202 GLN A C 1
ATOM 1546 O O . GLN A 1 202 ? 19.870 6.342 -8.348 1.00 93.19 202 GLN A O 1
ATOM 1551 N N . ALA A 1 203 ? 18.193 6.789 -6.902 1.00 92.62 203 ALA A N 1
ATOM 1552 C CA . ALA A 1 203 ? 17.127 6.675 -7.882 1.00 92.62 203 ALA A CA 1
ATOM 1553 C C . ALA A 1 203 ? 17.304 7.706 -9.010 1.00 92.62 203 ALA A C 1
ATOM 1555 O O . ALA A 1 203 ? 17.779 8.826 -8.810 1.00 92.62 203 ALA A O 1
ATOM 1556 N N . THR A 1 204 ? 16.954 7.302 -10.231 1.00 92.31 204 THR A N 1
ATOM 1557 C CA . THR A 1 204 ? 16.907 8.219 -11.378 1.00 92.31 204 THR A CA 1
ATOM 1558 C C . THR A 1 204 ? 15.572 8.969 -11.393 1.00 92.31 204 THR A C 1
ATOM 1560 O O . THR A 1 204 ? 14.621 8.510 -10.757 1.00 92.31 204 THR A O 1
ATOM 1563 N N . PRO A 1 205 ? 15.443 10.070 -12.159 1.00 92.12 205 PRO A N 1
ATOM 1564 C CA . PRO A 1 205 ? 14.143 10.703 -12.374 1.00 92.12 205 PRO A CA 1
ATOM 1565 C C . PRO A 1 205 ? 13.071 9.736 -12.891 1.00 92.12 205 PRO A C 1
ATOM 1567 O O . PRO A 1 205 ? 11.921 9.856 -12.492 1.00 92.12 205 PRO A O 1
ATOM 1570 N N . ILE A 1 206 ? 13.451 8.765 -13.731 1.00 91.25 206 ILE A N 1
ATOM 1571 C CA . ILE A 1 206 ? 12.533 7.752 -14.273 1.00 91.25 206 ILE A CA 1
ATOM 1572 C C . ILE A 1 206 ? 12.001 6.874 -13.137 1.00 91.25 206 ILE A C 1
ATOM 1574 O O . ILE A 1 206 ? 10.798 6.815 -12.942 1.00 91.25 206 ILE A O 1
ATOM 1578 N N . ILE A 1 207 ? 12.887 6.318 -12.303 1.00 92.38 207 ILE A N 1
ATOM 1579 C CA . ILE A 1 207 ? 12.497 5.480 -11.152 1.00 92.38 207 ILE A CA 1
ATOM 1580 C C . ILE A 1 207 ? 11.590 6.248 -10.182 1.00 92.38 207 ILE A C 1
ATOM 1582 O O . ILE A 1 207 ? 10.610 5.705 -9.687 1.00 92.38 207 ILE A O 1
ATOM 1586 N N . LEU A 1 208 ? 11.907 7.513 -9.887 1.00 93.94 208 LEU A N 1
ATOM 1587 C CA . LEU A 1 208 ? 11.079 8.331 -8.994 1.00 93.94 208 LEU A CA 1
ATOM 1588 C C . LEU A 1 208 ? 9.722 8.684 -9.619 1.00 93.94 208 LEU A C 1
ATOM 1590 O O . LEU A 1 208 ? 8.733 8.789 -8.897 1.00 93.94 208 LEU A O 1
ATOM 1594 N N . THR A 1 209 ? 9.668 8.846 -10.942 1.00 92.69 209 THR A N 1
ATOM 1595 C CA . THR A 1 209 ? 8.409 9.050 -11.668 1.00 92.69 209 THR A CA 1
ATOM 1596 C C . THR A 1 209 ? 7.568 7.779 -11.653 1.00 92.69 209 THR A C 1
ATOM 1598 O O . THR A 1 209 ? 6.394 7.839 -11.303 1.00 92.69 209 THR A O 1
ATOM 1601 N N . ASP A 1 210 ? 8.169 6.623 -11.930 1.00 91.94 210 ASP A N 1
ATOM 1602 C CA . ASP A 1 210 ? 7.481 5.334 -11.878 1.00 91.94 210 ASP A CA 1
ATOM 1603 C C . ASP A 1 210 ? 6.970 5.047 -10.464 1.00 91.94 210 ASP A C 1
ATOM 1605 O O . ASP A 1 210 ? 5.815 4.665 -10.300 1.00 91.94 210 ASP A O 1
ATOM 1609 N N . LEU A 1 211 ? 7.771 5.326 -9.430 1.00 94.56 211 LEU A N 1
ATOM 1610 C CA . LEU A 1 211 ? 7.341 5.235 -8.033 1.00 94.56 211 LEU A CA 1
ATOM 1611 C C . LEU A 1 211 ? 6.101 6.093 -7.762 1.00 94.56 211 LEU A C 1
ATOM 1613 O O . LEU A 1 211 ? 5.154 5.611 -7.144 1.00 94.56 211 LEU A O 1
ATOM 1617 N N . LEU A 1 212 ? 6.091 7.349 -8.218 1.00 93.38 212 LEU A N 1
ATOM 1618 C CA . LEU A 1 212 ? 4.936 8.237 -8.079 1.00 93.38 212 LEU A CA 1
ATOM 1619 C C . LEU A 1 212 ? 3.702 7.660 -8.775 1.00 93.38 212 LEU A C 1
ATOM 1621 O O . LEU A 1 212 ? 2.640 7.596 -8.163 1.00 93.38 212 LEU A O 1
ATOM 1625 N N . LEU A 1 213 ? 3.842 7.192 -10.016 1.00 91.06 213 LEU A N 1
ATOM 1626 C CA . LEU A 1 213 ? 2.737 6.599 -10.769 1.00 91.06 213 LEU A CA 1
ATOM 1627 C C . LEU A 1 213 ? 2.194 5.339 -10.081 1.00 91.06 213 LEU A C 1
ATOM 1629 O O . LEU A 1 213 ? 0.984 5.225 -9.906 1.00 91.06 213 LEU A O 1
ATOM 1633 N N . ARG A 1 214 ? 3.067 4.441 -9.602 1.00 92.44 214 ARG A N 1
ATOM 1634 C CA . ARG A 1 214 ? 2.653 3.245 -8.842 1.00 92.44 214 ARG A CA 1
ATOM 1635 C C . ARG A 1 214 ? 1.987 3.595 -7.517 1.00 92.44 214 ARG A C 1
ATOM 1637 O O . ARG A 1 214 ? 1.073 2.896 -7.098 1.00 92.44 214 ARG A O 1
ATOM 1644 N N . THR A 1 215 ? 2.422 4.675 -6.872 1.00 94.19 215 THR A N 1
ATOM 1645 C CA . THR A 1 215 ? 1.796 5.171 -5.640 1.00 94.19 215 THR A CA 1
ATOM 1646 C C . THR A 1 215 ? 0.385 5.681 -5.918 1.00 94.19 215 THR A C 1
ATOM 1648 O O . THR A 1 215 ? -0.540 5.345 -5.189 1.00 94.19 215 THR A O 1
ATOM 1651 N N . LEU A 1 216 ? 0.196 6.452 -6.991 1.00 92.25 216 LEU A N 1
ATOM 1652 C CA . LEU A 1 216 ? -1.122 6.952 -7.391 1.00 92.25 216 LEU A CA 1
ATOM 1653 C C . LEU A 1 216 ? -2.065 5.817 -7.815 1.00 92.25 216 LEU A C 1
ATOM 1655 O O . LEU A 1 216 ? -3.239 5.834 -7.451 1.00 92.25 216 LEU A O 1
ATOM 1659 N N . ASP A 1 217 ? -1.553 4.815 -8.535 1.00 92.62 217 ASP A N 1
ATOM 1660 C CA . ASP A 1 217 ? -2.303 3.596 -8.843 1.00 92.62 217 ASP A CA 1
ATOM 1661 C C . ASP A 1 217 ? -2.722 2.879 -7.536 1.00 92.62 217 ASP A C 1
ATOM 1663 O O . ASP A 1 217 ? -3.885 2.513 -7.385 1.00 92.62 217 ASP A O 1
ATOM 1667 N N . ALA A 1 218 ? -1.824 2.733 -6.553 1.00 91.75 218 ALA A N 1
ATOM 1668 C CA . ALA A 1 218 ? -2.122 2.106 -5.256 1.00 91.75 218 ALA A CA 1
ATOM 1669 C C . ALA A 1 218 ? -3.138 2.894 -4.403 1.00 91.75 218 ALA A C 1
ATOM 1671 O O . ALA A 1 218 ? -4.007 2.300 -3.770 1.00 91.75 218 ALA A O 1
ATOM 1672 N N . GLU A 1 219 ? -3.097 4.228 -4.418 1.00 90.06 219 GLU A N 1
ATOM 1673 C CA . GLU A 1 219 ? -4.107 5.063 -3.744 1.00 90.06 219 GLU A CA 1
ATOM 1674 C C . GLU A 1 219 ? -5.526 4.769 -4.262 1.00 90.06 219 GLU A C 1
ATOM 1676 O O . GLU A 1 219 ? -6.485 4.747 -3.493 1.00 90.06 219 GLU A O 1
ATOM 1681 N N . SER A 1 220 ? -5.673 4.444 -5.552 1.00 86.75 220 SER A N 1
ATOM 1682 C CA . SER A 1 220 ? -6.979 4.113 -6.140 1.00 86.75 220 SER A CA 1
ATOM 1683 C C . SER A 1 220 ? -7.578 2.782 -5.654 1.00 86.75 220 SER A C 1
ATOM 1685 O O . SER A 1 220 ? -8.751 2.505 -5.911 1.00 86.75 220 SER A O 1
ATOM 1687 N N . THR A 1 221 ? -6.806 1.961 -4.934 1.00 85.12 221 THR A N 1
ATOM 1688 C CA . THR A 1 221 ? -7.272 0.693 -4.351 1.00 85.12 221 THR A CA 1
ATOM 1689 C C . THR A 1 221 ? -7.654 0.809 -2.879 1.00 85.12 221 THR A C 1
ATOM 1691 O O . THR A 1 221 ? -8.094 -0.180 -2.298 1.00 85.12 221 THR A O 1
ATOM 1694 N N . GLY A 1 222 ? -7.453 1.978 -2.261 1.00 80.50 222 GLY A N 1
ATOM 1695 C CA . GLY A 1 222 ? -7.591 2.165 -0.816 1.00 80.50 222 GLY A CA 1
ATOM 1696 C C . GLY A 1 222 ? -6.406 1.634 0.003 1.00 80.50 222 GLY A C 1
ATOM 1697 O O . GLY A 1 222 ? -6.413 1.762 1.223 1.00 80.50 222 GLY A O 1
ATOM 1698 N N . VAL A 1 223 ? -5.364 1.085 -0.639 1.00 82.50 223 VAL A N 1
ATOM 1699 C CA . VAL A 1 223 ? -4.129 0.606 0.017 1.00 82.50 223 VAL A CA 1
ATOM 1700 C C . VAL A 1 223 ? -2.988 1.600 -0.232 1.00 82.50 223 VAL A C 1
ATOM 1702 O O . VAL A 1 223 ? -1.889 1.251 -0.660 1.00 82.50 223 VAL A O 1
ATOM 1705 N N . GLY A 1 224 ? -3.278 2.880 -0.007 1.00 86.38 224 GLY A N 1
ATOM 1706 C CA . GLY A 1 224 ? -2.329 3.967 -0.215 1.00 86.38 224 GLY A CA 1
ATOM 1707 C C . GLY A 1 224 ? -1.208 4.013 0.836 1.00 86.38 224 GLY A C 1
ATOM 1708 O O . GLY A 1 224 ? -1.328 3.430 1.922 1.00 86.38 224 GLY A O 1
ATOM 1709 N N . PRO A 1 225 ? -0.122 4.762 0.572 1.00 90.00 225 PRO A N 1
ATOM 1710 C CA . PRO A 1 225 ? 0.978 4.984 1.510 1.00 90.00 225 PRO A CA 1
ATOM 1711 C C . PRO A 1 225 ? 0.539 5.424 2.904 1.00 90.00 225 PRO A C 1
ATOM 1713 O O . PRO A 1 225 ? 1.183 5.051 3.879 1.00 90.00 225 PRO A O 1
ATOM 1716 N N . ARG A 1 226 ? -0.555 6.181 3.035 1.00 88.94 226 ARG A N 1
ATOM 1717 C CA . ARG A 1 226 ? -1.040 6.652 4.342 1.00 88.94 226 ARG A CA 1
ATOM 1718 C C . ARG A 1 226 ? -1.538 5.525 5.237 1.00 88.94 226 ARG A C 1
ATOM 1720 O O . ARG A 1 226 ? -1.211 5.518 6.421 1.00 88.94 226 ARG A O 1
ATOM 1727 N N . LEU A 1 227 ? -2.268 4.561 4.674 1.00 85.81 227 LEU A N 1
ATOM 1728 C CA . LEU A 1 227 ? -2.726 3.381 5.410 1.00 85.81 227 LEU A CA 1
ATOM 1729 C C . LEU A 1 227 ? -1.528 2.564 5.908 1.00 85.81 227 LEU A C 1
ATOM 1731 O O . LEU A 1 227 ? -1.469 2.168 7.073 1.00 85.81 227 LEU A O 1
ATOM 1735 N N . ILE A 1 228 ? -0.542 2.359 5.033 1.00 91.56 228 ILE A N 1
ATOM 1736 C CA . ILE A 1 228 ? 0.688 1.634 5.363 1.00 91.56 228 ILE A CA 1
ATOM 1737 C C . ILE A 1 228 ? 1.503 2.372 6.418 1.00 91.56 228 ILE A C 1
ATOM 1739 O O . ILE A 1 228 ? 1.972 1.757 7.373 1.00 91.56 228 ILE A O 1
ATOM 1743 N N . LEU A 1 229 ? 1.657 3.686 6.271 1.00 91.31 229 LEU A N 1
ATOM 1744 C CA . LEU A 1 229 ? 2.364 4.524 7.227 1.00 91.31 229 LEU A CA 1
ATOM 1745 C C . LEU A 1 229 ? 1.697 4.446 8.605 1.00 91.31 229 LEU A C 1
ATOM 1747 O O . LEU A 1 229 ? 2.381 4.173 9.590 1.00 91.31 229 LEU A O 1
ATOM 1751 N N . GLY A 1 230 ? 0.370 4.595 8.664 1.00 86.88 230 GLY A N 1
ATOM 1752 C CA . GLY A 1 230 ? -0.414 4.438 9.888 1.00 86.88 230 GLY A CA 1
ATOM 1753 C C . GLY A 1 230 ? -0.200 3.069 10.531 1.00 86.88 230 GLY A C 1
ATOM 1754 O O . GLY A 1 230 ? 0.192 2.993 11.693 1.00 86.88 230 GLY A O 1
ATOM 1755 N N . THR A 1 231 ? -0.341 1.994 9.754 1.00 88.12 231 THR A N 1
ATOM 1756 C CA . THR A 1 231 ? -0.122 0.612 10.217 1.00 88.12 231 THR A CA 1
ATOM 1757 C C . THR A 1 231 ? 1.299 0.410 10.754 1.00 88.12 231 THR A C 1
ATOM 1759 O O . THR A 1 231 ? 1.491 -0.145 11.835 1.00 88.12 231 THR A O 1
ATOM 1762 N N . ALA A 1 232 ? 2.317 0.913 10.055 1.00 92.69 232 ALA A N 1
ATOM 1763 C CA . ALA A 1 232 ? 3.711 0.750 10.448 1.00 92.69 232 ALA A CA 1
ATOM 1764 C C . ALA A 1 232 ? 4.084 1.562 11.703 1.00 92.69 232 ALA A C 1
ATOM 1766 O O . ALA A 1 232 ? 4.764 1.029 12.580 1.00 92.69 232 ALA A O 1
ATOM 1767 N N . HIS A 1 233 ? 3.618 2.811 11.848 1.00 90.50 233 HIS A N 1
ATOM 1768 C CA . HIS A 1 233 ? 3.792 3.590 13.090 1.00 90.50 233 HIS A CA 1
ATOM 1769 C C . HIS A 1 233 ? 3.159 2.885 14.284 1.00 90.50 233 HIS A C 1
ATOM 1771 O O . HIS A 1 233 ? 3.693 2.865 15.394 1.00 90.50 233 HIS A O 1
ATOM 1777 N N . THR A 1 234 ? 2.003 2.305 14.032 1.00 85.50 234 THR A N 1
ATOM 1778 C CA . THR A 1 234 ? 1.214 1.601 15.011 1.00 85.50 234 THR A CA 1
ATOM 1779 C C . THR A 1 234 ? 1.909 0.309 15.473 1.00 85.50 234 THR A C 1
ATOM 1781 O O . THR A 1 234 ? 2.103 0.115 16.675 1.00 85.50 234 THR A O 1
ATOM 1784 N N . LEU A 1 235 ? 2.428 -0.505 14.549 1.00 89.38 235 LEU A N 1
ATOM 1785 C CA . LEU A 1 235 ? 3.301 -1.638 14.880 1.00 89.38 235 LEU A CA 1
ATOM 1786 C C . LEU A 1 235 ? 4.574 -1.182 15.604 1.00 89.38 235 LEU A C 1
ATOM 1788 O O . LEU A 1 235 ? 5.005 -1.827 16.558 1.00 89.38 235 LEU A O 1
ATOM 1792 N N . ALA A 1 236 ? 5.152 -0.042 15.215 1.00 91.50 236 ALA A N 1
ATOM 1793 C CA . ALA A 1 236 ? 6.346 0.496 15.862 1.00 91.50 236 ALA A CA 1
ATOM 1794 C C . ALA A 1 236 ? 6.091 0.831 17.334 1.00 91.50 236 ALA A C 1
ATOM 1796 O O . ALA A 1 236 ? 6.949 0.554 18.171 1.00 91.50 236 ALA A O 1
ATOM 1797 N N . LYS A 1 237 ? 4.910 1.359 17.678 1.00 86.69 237 LYS A N 1
ATOM 1798 C CA . LYS A 1 237 ? 4.506 1.578 19.076 1.00 86.69 237 LYS A CA 1
ATOM 1799 C C . LYS A 1 237 ? 4.437 0.265 19.860 1.00 86.69 237 LYS A C 1
ATOM 1801 O O . LYS A 1 237 ? 4.975 0.208 20.965 1.00 86.69 237 LYS A O 1
ATOM 1806 N N . LEU A 1 238 ? 3.862 -0.792 19.278 1.00 86.50 238 LEU A N 1
ATOM 1807 C CA . LEU A 1 238 ? 3.734 -2.103 19.932 1.00 86.50 238 LEU A CA 1
ATOM 1808 C C . LEU A 1 238 ? 5.077 -2.756 20.286 1.00 86.50 238 LEU A C 1
ATOM 1810 O O . LEU A 1 238 ? 5.143 -3.533 21.235 1.00 86.50 238 LEU A O 1
ATOM 1814 N N . VAL A 1 239 ? 6.147 -2.439 19.553 1.00 90.56 239 VAL A N 1
ATOM 1815 C CA . VAL A 1 239 ? 7.488 -3.007 19.787 1.00 90.56 239 VAL A CA 1
ATOM 1816 C C . VAL A 1 239 ? 8.509 -1.993 20.315 1.00 90.56 239 VAL A C 1
ATOM 1818 O O . VAL A 1 239 ? 9.715 -2.235 20.252 1.00 90.56 239 VAL A O 1
ATOM 1821 N N . GLY A 1 240 ? 8.048 -0.843 20.820 1.00 90.75 240 GLY A N 1
ATOM 1822 C CA . GLY A 1 240 ? 8.913 0.169 21.437 1.00 90.75 240 GLY A CA 1
ATOM 1823 C C . GLY A 1 240 ? 9.816 0.935 20.462 1.00 90.75 240 GLY A C 1
ATOM 1824 O O . GLY A 1 240 ? 10.823 1.504 20.873 1.00 90.75 240 GLY A O 1
ATOM 1825 N N . ARG A 1 241 ? 9.482 0.958 19.166 1.00 93.88 241 ARG A N 1
ATOM 1826 C CA . ARG A 1 241 ? 10.245 1.598 18.074 1.00 93.88 241 ARG A CA 1
ATOM 1827 C C . ARG A 1 241 ? 9.599 2.890 17.553 1.00 93.88 241 ARG A C 1
ATOM 1829 O O . ARG A 1 241 ? 9.906 3.327 16.448 1.00 93.88 241 ARG A O 1
ATOM 1836 N N . HIS A 1 242 ? 8.719 3.521 18.328 1.00 91.75 242 HIS A N 1
ATOM 1837 C CA . HIS A 1 242 ? 8.013 4.738 17.905 1.00 91.75 242 HIS A CA 1
ATOM 1838 C C . HIS A 1 242 ? 8.969 5.877 17.494 1.00 91.75 242 HIS A C 1
ATOM 1840 O O . HIS A 1 242 ? 8.854 6.393 16.386 1.00 91.75 242 HIS A O 1
ATOM 1846 N N . ASP A 1 243 ? 9.979 6.192 18.312 1.00 93.06 243 ASP A N 1
ATOM 1847 C CA . ASP A 1 243 ? 10.969 7.235 17.991 1.00 93.06 243 ASP A CA 1
ATOM 1848 C C . ASP A 1 243 ? 11.770 6.920 16.718 1.00 93.06 243 ASP A C 1
ATOM 1850 O O . ASP A 1 243 ? 12.149 7.819 15.964 1.00 93.06 243 ASP A O 1
ATOM 1854 N N . ALA A 1 244 ? 12.045 5.637 16.473 1.00 96.19 244 ALA A N 1
ATOM 1855 C CA . ALA A 1 244 ? 12.717 5.181 15.263 1.00 96.19 244 ALA A CA 1
ATOM 1856 C C . ALA A 1 244 ? 11.849 5.413 14.016 1.00 96.19 244 ALA A C 1
ATOM 1858 O O . ALA A 1 244 ? 12.360 5.890 13.001 1.00 96.19 244 ALA A O 1
ATOM 1859 N N . ALA A 1 245 ? 10.545 5.131 14.107 1.00 95.81 245 ALA A N 1
ATOM 1860 C CA . ALA A 1 245 ? 9.577 5.415 13.053 1.00 95.81 245 ALA A CA 1
ATOM 1861 C C . ALA A 1 245 ? 9.483 6.924 12.752 1.00 95.81 245 ALA A C 1
ATOM 1863 O O . ALA A 1 245 ? 9.610 7.320 11.595 1.00 95.81 245 ALA A O 1
ATOM 1864 N N . GLU A 1 246 ? 9.380 7.787 13.768 1.00 95.44 246 GLU A N 1
ATOM 1865 C CA . GLU A 1 246 ? 9.343 9.252 13.583 1.00 95.44 246 GLU A CA 1
ATOM 1866 C C . GLU A 1 246 ? 10.600 9.797 12.884 1.00 95.44 246 GLU A C 1
ATOM 1868 O O . GLU A 1 246 ? 10.540 10.642 11.979 1.00 95.44 246 GLU A O 1
ATOM 1873 N N . LYS A 1 247 ? 11.774 9.276 13.256 1.00 97.88 247 LYS A N 1
ATOM 1874 C CA . LYS A 1 247 ? 13.035 9.626 12.591 1.00 97.88 247 LYS A CA 1
ATOM 1875 C C . LYS A 1 247 ? 13.070 9.128 11.147 1.00 97.88 247 LYS A C 1
ATOM 1877 O O . LYS A 1 247 ? 13.537 9.860 10.274 1.00 97.88 247 LYS A O 1
ATOM 1882 N N . ALA A 1 248 ? 12.565 7.926 10.868 1.00 97.88 248 ALA A N 1
ATOM 1883 C CA . ALA A 1 248 ? 12.487 7.385 9.512 1.00 97.88 248 ALA A CA 1
ATOM 1884 C C . ALA A 1 248 ? 11.533 8.205 8.617 1.00 97.88 248 ALA A C 1
ATOM 1886 O O . ALA A 1 248 ? 11.884 8.523 7.478 1.00 97.88 248 ALA A O 1
ATOM 1887 N N . ALA A 1 249 ? 10.385 8.644 9.143 1.00 97.25 249 ALA A N 1
ATOM 1888 C CA . ALA A 1 249 ? 9.481 9.568 8.454 1.00 97.25 249 ALA A CA 1
ATOM 1889 C C . ALA A 1 249 ? 10.157 10.927 8.174 1.00 97.25 249 ALA A C 1
ATOM 1891 O O . ALA A 1 249 ? 10.102 11.461 7.062 1.00 97.25 249 ALA A O 1
ATOM 1892 N N . SER A 1 250 ? 10.901 11.461 9.147 1.00 97.19 250 SER A N 1
ATOM 1893 C CA . SER A 1 250 ? 11.690 12.692 8.977 1.00 97.19 250 SER A CA 1
ATOM 1894 C C . SER A 1 250 ? 12.807 12.549 7.928 1.00 97.19 250 SER A C 1
ATOM 1896 O O . SER A 1 250 ? 13.119 13.497 7.191 1.00 97.19 250 SER A O 1
ATOM 1898 N N . LEU A 1 251 ? 13.402 11.357 7.816 1.00 97.25 251 LEU A N 1
ATOM 1899 C CA . LEU A 1 251 ? 14.396 11.034 6.793 1.00 97.25 251 LEU A CA 1
ATOM 1900 C C . LEU A 1 251 ? 13.780 11.052 5.386 1.00 97.25 251 LEU A C 1
ATOM 1902 O O . LEU A 1 251 ? 14.397 11.603 4.470 1.00 97.25 251 LEU A O 1
ATOM 1906 N N . ALA A 1 252 ? 12.554 10.544 5.219 1.00 97.31 252 ALA A N 1
ATOM 1907 C CA . ALA A 1 252 ? 11.812 10.614 3.956 1.00 97.31 252 ALA A CA 1
ATOM 1908 C C . ALA A 1 252 ? 11.604 12.064 3.494 1.00 97.31 252 ALA A C 1
ATOM 1910 O O . ALA A 1 252 ? 11.923 12.414 2.355 1.00 97.31 252 ALA A O 1
ATOM 1911 N N . LEU A 1 253 ? 11.178 12.948 4.403 1.00 96.00 253 LEU A N 1
ATOM 1912 C CA . LEU A 1 253 ? 11.049 14.379 4.114 1.00 96.00 253 LEU A CA 1
ATOM 1913 C C . LEU A 1 253 ? 12.386 15.002 3.679 1.00 96.00 253 LEU A C 1
ATOM 1915 O O . LEU A 1 253 ? 12.428 15.845 2.781 1.00 96.00 253 LEU A O 1
ATOM 1919 N N . THR A 1 254 ? 13.490 14.587 4.300 1.00 95.94 254 THR A N 1
ATOM 1920 C CA . THR A 1 254 ? 14.836 15.065 3.956 1.00 95.94 254 THR A CA 1
ATOM 1921 C C . THR A 1 254 ? 15.275 14.590 2.566 1.00 95.94 254 THR A C 1
ATOM 1923 O O . THR A 1 254 ? 15.862 15.375 1.814 1.00 95.94 254 THR A O 1
ATOM 1926 N N . LEU A 1 255 ? 14.955 13.346 2.186 1.00 95.56 255 LEU A N 1
ATOM 1927 C CA . LEU A 1 255 ? 15.192 12.815 0.838 1.00 95.56 255 LEU A CA 1
ATOM 1928 C C . LEU A 1 255 ? 14.439 13.629 -0.217 1.00 95.56 255 LEU A C 1
ATOM 1930 O O . LEU A 1 255 ? 15.061 14.134 -1.151 1.00 95.56 255 LEU A O 1
ATOM 1934 N N . VAL A 1 256 ? 13.133 13.848 -0.035 1.00 94.94 256 VAL A N 1
ATOM 1935 C CA . VAL A 1 256 ? 12.329 14.620 -0.997 1.00 94.94 256 VAL A CA 1
ATOM 1936 C C . VAL A 1 256 ? 12.812 16.063 -1.105 1.00 94.94 256 VAL A C 1
ATOM 1938 O O . VAL A 1 256 ? 12.984 16.569 -2.213 1.00 94.94 256 VAL A O 1
ATOM 1941 N N . LYS A 1 257 ? 13.123 16.719 0.021 1.00 93.44 257 LYS A N 1
ATOM 1942 C CA . LYS A 1 257 ? 13.730 18.063 0.009 1.00 93.44 257 LYS A CA 1
ATOM 1943 C C . LYS A 1 257 ? 15.048 18.097 -0.766 1.00 93.44 257 LYS A C 1
ATOM 1945 O O . LYS A 1 257 ? 15.322 19.088 -1.435 1.00 93.44 257 LYS A O 1
ATOM 1950 N N . SER A 1 258 ? 15.842 17.031 -0.699 1.00 93.56 258 SER A N 1
ATOM 1951 C CA . SER A 1 258 ? 17.109 16.926 -1.431 1.00 93.56 258 SER A CA 1
ATOM 1952 C C . SER A 1 258 ? 16.907 16.708 -2.932 1.00 93.56 258 SER A C 1
ATOM 1954 O O . SER A 1 258 ? 17.691 17.227 -3.718 1.00 93.56 258 SER A O 1
ATOM 1956 N N . PHE A 1 259 ? 15.856 15.989 -3.341 1.00 92.31 259 PHE A N 1
ATOM 1957 C CA . PHE A 1 259 ? 15.489 15.854 -4.755 1.00 92.31 259 PHE A CA 1
ATOM 1958 C C . PHE A 1 259 ? 14.923 17.148 -5.337 1.00 92.31 259 PHE A C 1
ATOM 1960 O O . PHE A 1 259 ? 15.245 17.495 -6.469 1.00 92.31 259 PHE A O 1
ATOM 1967 N N . ARG A 1 260 ? 14.084 17.845 -4.561 1.00 89.62 260 ARG A N 1
ATOM 1968 C CA . ARG A 1 260 ? 13.390 19.080 -4.946 1.00 89.62 260 ARG A CA 1
ATOM 1969 C C . ARG A 1 260 ? 14.319 20.297 -4.973 1.00 89.62 260 ARG A C 1
ATOM 1971 O O . ARG A 1 260 ? 14.201 21.144 -5.855 1.00 89.62 260 ARG A O 1
ATOM 1978 N N . GLY A 1 261 ? 15.212 20.403 -3.994 1.00 86.62 261 GLY A N 1
ATOM 1979 C CA . GLY A 1 261 ? 15.994 21.609 -3.738 1.00 86.62 261 GLY A CA 1
ATOM 1980 C C . GLY A 1 261 ? 15.171 22.774 -3.168 1.00 86.62 261 GLY A C 1
ATOM 1981 O O . GLY A 1 261 ? 13.952 22.666 -3.001 1.00 86.62 261 GLY A O 1
ATOM 1982 N N . PRO A 1 262 ? 15.822 23.909 -2.849 1.00 79.44 262 PRO A N 1
ATOM 1983 C CA . PRO A 1 262 ? 15.205 25.043 -2.153 1.00 79.44 262 PRO A CA 1
ATOM 1984 C C . PRO A 1 262 ? 14.039 25.695 -2.907 1.00 79.44 262 PRO A C 1
ATOM 1986 O O . PRO A 1 262 ? 13.152 26.265 -2.271 1.00 79.44 262 PRO A O 1
ATOM 1989 N N . HIS A 1 263 ? 14.025 25.608 -4.242 1.00 77.19 263 HIS A N 1
ATOM 1990 C CA . HIS A 1 263 ? 13.025 26.260 -5.088 1.00 77.19 263 HIS A CA 1
ATOM 1991 C C . HIS A 1 263 ? 12.353 25.311 -6.086 1.00 77.19 263 HIS A C 1
ATOM 1993 O O . HIS A 1 263 ? 11.821 25.776 -7.090 1.00 77.19 263 HIS A O 1
ATOM 1999 N N . ALA A 1 264 ? 12.346 23.996 -5.819 1.00 77.75 264 ALA A N 1
ATOM 2000 C CA . ALA A 1 264 ? 11.855 22.997 -6.782 1.00 77.75 264 ALA A CA 1
ATOM 2001 C C . ALA A 1 264 ? 12.591 23.055 -8.134 1.00 77.75 264 ALA A C 1
ATOM 2003 O O . ALA A 1 264 ? 12.036 22.740 -9.182 1.00 77.75 264 ALA A O 1
ATOM 2004 N N . ASP A 1 265 ? 13.839 23.510 -8.112 1.00 80.19 265 ASP A N 1
ATOM 2005 C CA . ASP A 1 265 ? 14.609 23.893 -9.284 1.00 80.19 265 ASP A CA 1
ATOM 2006 C C . ASP A 1 265 ? 15.774 22.938 -9.567 1.00 80.19 265 ASP A C 1
ATOM 2008 O O . ASP A 1 265 ? 16.471 23.100 -10.572 1.00 80.19 265 ASP A O 1
ATOM 2012 N N . GLU A 1 266 ? 15.950 21.918 -8.726 1.00 87.06 266 GLU A N 1
ATOM 2013 C CA . GLU A 1 266 ? 16.934 20.867 -8.946 1.00 87.06 266 GLU A CA 1
ATOM 2014 C C . GLU A 1 266 ? 16.634 20.105 -10.250 1.00 87.06 266 GLU A C 1
ATOM 2016 O O . GLU A 1 266 ? 15.476 19.764 -10.525 1.00 87.06 266 GLU A O 1
ATOM 2021 N N . PRO A 1 267 ? 17.657 19.785 -11.070 1.00 89.06 267 PRO A N 1
ATOM 2022 C CA . PRO A 1 267 ? 17.463 19.121 -12.359 1.00 89.06 267 PRO A CA 1
ATOM 2023 C C . PRO A 1 267 ? 16.695 17.801 -12.262 1.00 89.06 267 PRO A C 1
ATOM 2025 O O . PRO A 1 267 ? 15.954 17.451 -13.177 1.00 89.06 267 PRO A O 1
ATOM 2028 N N . MET A 1 268 ? 16.863 17.078 -11.151 1.00 88.81 268 MET A N 1
ATOM 2029 C CA . MET A 1 268 ? 16.159 15.824 -10.901 1.00 88.81 268 MET A CA 1
ATOM 2030 C C . MET A 1 268 ? 14.652 16.040 -10.765 1.00 88.81 268 MET A C 1
ATOM 2032 O O . MET A 1 268 ? 13.879 15.347 -11.421 1.00 88.81 268 MET A O 1
ATOM 2036 N N . TRP A 1 269 ? 14.238 17.024 -9.966 1.00 91.19 269 TRP A N 1
ATOM 2037 C CA . TRP A 1 269 ? 12.828 17.340 -9.768 1.00 91.19 269 TRP A CA 1
ATOM 2038 C C . TRP A 1 269 ? 12.168 17.859 -11.043 1.00 91.19 269 TRP A C 1
ATOM 2040 O O . TRP A 1 269 ? 11.094 17.388 -11.405 1.00 91.19 269 TRP A O 1
ATOM 2050 N N . ARG A 1 270 ? 12.852 18.731 -11.794 1.00 88.81 270 ARG A N 1
ATOM 2051 C CA . ARG A 1 270 ? 12.355 19.187 -13.104 1.00 88.81 270 ARG A CA 1
ATOM 2052 C C . ARG A 1 270 ? 12.163 18.037 -14.086 1.00 88.81 270 ARG A C 1
ATOM 2054 O O . ARG A 1 270 ? 11.196 18.028 -14.836 1.00 88.81 270 ARG A O 1
ATOM 2061 N N . ALA A 1 271 ? 13.067 17.058 -14.089 1.00 90.25 271 ALA A N 1
ATOM 2062 C CA . ALA A 1 271 ? 12.923 15.884 -14.943 1.00 90.25 271 ALA A CA 1
ATOM 2063 C C . ALA A 1 271 ? 11.691 15.044 -14.563 1.00 90.25 271 ALA A C 1
ATOM 2065 O O . ALA A 1 271 ? 10.980 14.594 -15.459 1.00 90.25 271 ALA A O 1
ATOM 2066 N N . ILE A 1 272 ? 11.396 14.891 -13.267 1.00 90.19 272 ILE A N 1
ATOM 2067 C CA . ILE A 1 272 ? 10.165 14.236 -12.791 1.00 90.19 272 ILE A CA 1
ATOM 2068 C C . ILE A 1 272 ? 8.934 15.025 -13.259 1.00 90.19 272 ILE A C 1
ATOM 2070 O O . ILE A 1 272 ? 8.045 14.462 -13.888 1.00 90.19 272 ILE A O 1
ATOM 2074 N N . GLN A 1 273 ? 8.911 16.345 -13.042 1.00 87.81 273 GLN A N 1
ATOM 2075 C CA . GLN A 1 273 ? 7.801 17.215 -13.456 1.00 87.81 273 GLN A CA 1
ATOM 2076 C C . GLN A 1 273 ? 7.531 17.142 -14.965 1.00 87.81 273 GLN A C 1
ATOM 2078 O O . GLN A 1 273 ? 6.387 16.961 -15.378 1.00 87.81 273 GLN A O 1
ATOM 2083 N N . ASN A 1 274 ? 8.585 17.217 -15.780 1.00 87.38 274 ASN A N 1
ATOM 2084 C CA . ASN A 1 274 ? 8.478 17.121 -17.234 1.00 87.38 274 ASN A CA 1
ATOM 2085 C C . ASN A 1 274 ? 7.940 15.755 -17.676 1.00 87.38 274 ASN A C 1
ATOM 2087 O O . ASN A 1 274 ? 7.142 15.684 -18.605 1.00 87.38 274 ASN A O 1
ATOM 2091 N N . THR A 1 275 ? 8.361 14.675 -17.012 1.00 86.31 275 THR A N 1
ATOM 2092 C CA . THR A 1 275 ? 7.901 13.314 -17.337 1.00 86.31 275 THR A CA 1
ATOM 2093 C C . THR A 1 275 ? 6.425 13.133 -16.981 1.00 86.31 275 THR A C 1
ATOM 2095 O O . THR A 1 275 ? 5.690 12.495 -17.728 1.00 86.31 275 THR A O 1
ATOM 2098 N N . CYS A 1 276 ? 5.959 13.773 -15.907 1.00 82.75 276 CYS A N 1
ATOM 2099 C CA . CYS A 1 276 ? 4.541 13.821 -15.548 1.00 82.75 276 CYS A CA 1
ATOM 2100 C C . CYS A 1 276 ? 3.705 14.790 -16.415 1.00 82.75 276 CYS A C 1
ATOM 2102 O O . CYS A 1 276 ? 2.507 14.911 -16.176 1.00 82.75 276 CYS A O 1
ATOM 2104 N N . GLY A 1 277 ? 4.300 15.501 -17.386 1.00 80.19 277 GLY A N 1
ATOM 2105 C CA . GLY A 1 277 ? 3.587 16.444 -18.260 1.00 80.19 277 GLY A CA 1
ATOM 2106 C C . GLY A 1 277 ? 3.135 17.735 -17.564 1.00 80.19 277 GLY A C 1
ATOM 2107 O O . GLY A 1 277 ? 2.065 18.260 -17.866 1.00 80.19 277 GLY A O 1
ATOM 2108 N N . MET A 1 278 ? 3.913 18.223 -16.594 1.00 73.00 278 MET A N 1
ATOM 2109 C CA . MET A 1 278 ? 3.511 19.307 -15.693 1.00 73.00 278 MET A CA 1
ATOM 2110 C C . MET A 1 278 ? 4.187 20.634 -16.066 1.00 73.00 278 MET A C 1
ATOM 2112 O O . MET A 1 278 ? 5.308 20.904 -15.640 1.00 73.00 278 MET A O 1
ATOM 2116 N N . ASP A 1 279 ? 3.479 21.496 -16.797 1.00 60.19 279 ASP A N 1
ATOM 2117 C CA . ASP A 1 279 ? 4.000 22.778 -17.305 1.00 60.19 279 ASP A CA 1
ATOM 2118 C C . ASP A 1 279 ? 3.804 23.982 -16.339 1.00 60.19 279 ASP A C 1
ATOM 2120 O O . ASP A 1 279 ? 3.475 25.075 -16.782 1.00 60.19 279 ASP A O 1
ATOM 2124 N N . ASP A 1 280 ? 4.062 23.826 -15.028 1.00 57.34 280 ASP A N 1
ATOM 2125 C CA . ASP A 1 280 ? 4.191 24.938 -14.041 1.00 57.34 280 ASP A CA 1
ATOM 2126 C C . ASP A 1 280 ? 2.900 25.445 -13.332 1.00 57.34 280 ASP A C 1
ATOM 2128 O O . ASP A 1 280 ? 2.562 26.630 -13.348 1.00 57.34 280 ASP A O 1
ATOM 2132 N N . VAL A 1 281 ? 2.183 24.557 -12.620 1.00 58.22 281 VAL A N 1
ATOM 2133 C CA . VAL A 1 281 ? 1.120 24.938 -11.656 1.00 58.22 281 VAL A CA 1
ATOM 2134 C C . VAL A 1 281 ? 1.563 24.578 -10.232 1.00 58.22 281 VAL A C 1
ATOM 2136 O O . VAL A 1 281 ? 1.621 23.403 -9.865 1.00 58.22 281 VAL A O 1
ATOM 2139 N N . GLY A 1 282 ? 1.894 25.586 -9.418 1.00 62.38 282 GLY A N 1
ATOM 2140 C CA . GLY A 1 282 ? 2.529 25.422 -8.099 1.00 62.38 282 GLY A CA 1
ATOM 2141 C C . GLY A 1 282 ? 1.823 24.468 -7.121 1.00 62.38 282 GLY A C 1
ATOM 2142 O O . GLY A 1 282 ? 2.502 23.736 -6.397 1.00 62.38 282 GLY A O 1
ATOM 2143 N N . ASP A 1 283 ? 0.490 24.406 -7.133 1.00 66.00 283 ASP A N 1
ATOM 2144 C CA . ASP A 1 283 ? -0.292 23.528 -6.242 1.00 66.00 283 ASP A CA 1
ATOM 2145 C C . ASP A 1 283 ? -0.105 22.045 -6.577 1.00 66.00 283 ASP A C 1
ATOM 2147 O O . ASP A 1 283 ? 0.038 21.194 -5.700 1.00 66.00 283 ASP A O 1
ATOM 2151 N N . MET A 1 284 ? -0.006 21.745 -7.866 1.00 68.44 284 MET A N 1
ATOM 2152 C CA . MET A 1 284 ? 0.132 20.396 -8.398 1.00 68.44 284 MET A CA 1
ATOM 2153 C C . MET A 1 284 ? 1.540 19.834 -8.111 1.00 68.44 284 MET A C 1
ATOM 2155 O O . MET A 1 284 ? 1.707 18.666 -7.758 1.00 68.44 284 MET A O 1
ATOM 2159 N N . CYS A 1 285 ? 2.559 20.700 -8.139 1.00 71.19 285 CYS A N 1
ATOM 2160 C CA . CYS A 1 285 ? 3.925 20.380 -7.715 1.00 71.19 285 CYS A CA 1
ATOM 2161 C C . CYS A 1 285 ? 4.024 20.079 -6.211 1.00 71.19 285 CYS A C 1
ATOM 2163 O O . CYS A 1 285 ? 4.766 19.181 -5.804 1.00 71.19 285 CYS A O 1
ATOM 2165 N N . ASN A 1 286 ? 3.283 20.818 -5.380 1.00 77.62 286 ASN A N 1
ATOM 2166 C CA . ASN A 1 286 ? 3.213 20.540 -3.946 1.00 77.62 286 ASN A CA 1
ATOM 2167 C C . ASN A 1 286 ? 2.485 19.214 -3.675 1.00 77.62 286 ASN A C 1
ATOM 2169 O O . ASN A 1 286 ? 2.947 18.451 -2.829 1.00 77.62 286 ASN A O 1
ATOM 2173 N N . GLY A 1 287 ? 1.435 18.901 -4.444 1.00 85.12 287 GLY A N 1
ATOM 2174 C CA . GLY A 1 287 ? 0.743 17.611 -4.399 1.00 85.12 287 GLY A CA 1
ATOM 2175 C C . GLY A 1 287 ? 1.675 16.425 -4.664 1.00 85.12 287 GLY A C 1
ATOM 2176 O O . GLY A 1 287 ? 1.783 15.538 -3.822 1.00 85.12 287 GLY A O 1
ATOM 2177 N N . LEU A 1 288 ? 2.432 16.444 -5.770 1.00 87.81 288 LEU A N 1
ATOM 2178 C CA . LEU A 1 288 ? 3.392 15.373 -6.091 1.00 87.81 288 LEU A CA 1
ATOM 2179 C C . LEU A 1 288 ? 4.492 15.224 -5.034 1.00 87.81 288 LEU A C 1
ATOM 2181 O O . LEU A 1 288 ? 4.885 14.110 -4.693 1.00 87.81 288 LEU A O 1
ATOM 2185 N N . SER A 1 289 ? 4.987 16.341 -4.494 1.00 91.12 289 SER A N 1
ATOM 2186 C CA . SER A 1 289 ? 5.953 16.299 -3.395 1.00 91.12 289 SER A CA 1
ATOM 2187 C C . SER A 1 289 ? 5.353 15.650 -2.149 1.00 91.12 289 SER A C 1
ATOM 2189 O O . SER A 1 289 ? 6.073 14.932 -1.465 1.00 91.12 289 SER A O 1
ATOM 2191 N N . GLY A 1 290 ? 4.077 15.906 -1.849 1.00 92.25 290 GLY A N 1
ATOM 2192 C CA . GLY A 1 290 ? 3.358 15.271 -0.745 1.00 92.25 290 GLY A CA 1
ATOM 2193 C C . GLY A 1 290 ? 3.238 13.762 -0.938 1.00 92.25 290 GLY A C 1
ATOM 2194 O O . GLY A 1 290 ? 3.665 13.013 -0.070 1.00 92.25 290 GLY A O 1
ATOM 2195 N N . VAL A 1 291 ? 2.781 13.320 -2.114 1.00 93.44 291 VAL A N 1
ATOM 2196 C CA . VAL A 1 291 ? 2.668 11.887 -2.454 1.00 93.44 291 VAL A CA 1
ATOM 2197 C C . VAL A 1 291 ? 4.021 11.179 -2.341 1.00 93.44 291 VAL A C 1
ATOM 2199 O O . VAL A 1 291 ? 4.108 10.097 -1.764 1.00 93.44 291 VAL A O 1
ATOM 2202 N N . LEU A 1 292 ? 5.103 11.799 -2.830 1.00 95.12 292 LEU A N 1
ATOM 2203 C CA . LEU A 1 292 ? 6.439 11.215 -2.704 1.00 95.12 292 LEU A CA 1
ATOM 2204 C C . LEU A 1 292 ? 6.904 11.146 -1.243 1.00 95.12 292 LEU A C 1
ATOM 2206 O O . LEU A 1 292 ? 7.534 10.164 -0.860 1.00 95.12 292 LEU A O 1
ATOM 2210 N N . VAL A 1 293 ? 6.619 12.166 -0.425 1.00 96.56 293 VAL A N 1
ATOM 2211 C CA . VAL A 1 293 ? 6.938 12.131 1.012 1.00 96.56 293 VAL A CA 1
ATOM 2212 C C . VAL A 1 293 ? 6.182 10.995 1.689 1.00 96.56 293 VAL A C 1
ATOM 2214 O O . VAL A 1 293 ? 6.827 10.200 2.367 1.00 96.56 293 VAL A O 1
ATOM 2217 N N . ASP A 1 294 ? 4.872 10.885 1.463 1.00 95.75 294 ASP A N 1
ATOM 2218 C CA . ASP A 1 294 ? 4.021 9.857 2.068 1.00 95.75 294 ASP A CA 1
ATOM 2219 C C . ASP A 1 294 ? 4.518 8.452 1.682 1.00 95.75 294 ASP A C 1
ATOM 2221 O O . ASP A 1 294 ? 4.713 7.605 2.555 1.00 95.75 294 ASP A O 1
ATOM 2225 N N . GLN A 1 295 ? 4.837 8.213 0.404 1.00 96.69 295 GLN A N 1
ATOM 2226 C CA . GLN A 1 295 ? 5.358 6.919 -0.048 1.00 96.69 295 GLN A CA 1
ATOM 2227 C C . GLN A 1 295 ? 6.746 6.597 0.509 1.00 96.69 295 GLN A C 1
ATOM 2229 O O . GLN A 1 295 ? 6.991 5.476 0.959 1.00 96.69 295 GLN A O 1
ATOM 2234 N N . LEU A 1 296 ? 7.683 7.550 0.485 1.00 97.81 296 LEU A N 1
ATOM 2235 C CA . LEU A 1 296 ? 9.016 7.312 1.042 1.00 97.81 296 LEU A CA 1
ATOM 2236 C C . LEU A 1 296 ? 8.956 7.126 2.563 1.00 97.81 296 LEU A C 1
ATOM 2238 O O . LEU A 1 296 ? 9.707 6.312 3.099 1.00 97.81 296 LEU A O 1
ATOM 2242 N N . ALA A 1 297 ? 8.054 7.828 3.253 1.00 98.06 297 ALA A N 1
ATOM 2243 C CA . ALA A 1 297 ? 7.803 7.629 4.673 1.00 98.06 297 ALA A CA 1
ATOM 2244 C C . ALA A 1 297 ? 7.239 6.230 4.924 1.00 98.06 297 ALA A C 1
ATOM 2246 O O . ALA A 1 297 ? 7.801 5.511 5.744 1.00 98.06 297 ALA A O 1
ATOM 2247 N N . ALA A 1 298 ? 6.224 5.795 4.172 1.00 97.31 298 ALA A N 1
ATOM 2248 C CA . ALA A 1 298 ? 5.668 4.447 4.280 1.00 97.31 298 ALA A CA 1
ATOM 2249 C C . ALA A 1 298 ? 6.758 3.372 4.126 1.00 97.31 298 ALA A C 1
ATOM 2251 O O . ALA A 1 298 ? 6.880 2.493 4.975 1.00 97.31 298 ALA A O 1
ATOM 2252 N N . ILE A 1 299 ? 7.628 3.492 3.114 1.00 97.62 299 ILE A N 1
ATOM 2253 C CA . ILE A 1 299 ? 8.746 2.561 2.886 1.00 97.62 299 ILE A CA 1
ATOM 2254 C C . ILE A 1 299 ? 9.724 2.553 4.068 1.00 97.62 299 ILE A C 1
ATOM 2256 O O . ILE A 1 299 ? 10.099 1.483 4.558 1.00 97.62 299 ILE A O 1
ATOM 2260 N N . LEU A 1 300 ? 10.195 3.725 4.505 1.00 98.44 300 LEU A N 1
ATOM 2261 C CA . LEU A 1 300 ? 11.235 3.819 5.532 1.00 98.44 300 LEU A CA 1
ATOM 2262 C C . LEU A 1 300 ? 10.703 3.462 6.922 1.00 98.44 300 LEU A C 1
ATOM 2264 O O . LEU A 1 300 ? 11.387 2.757 7.659 1.00 98.44 300 LEU A O 1
ATOM 2268 N N . VAL A 1 301 ? 9.481 3.870 7.259 1.00 98.31 301 VAL A N 1
ATOM 2269 C CA . VAL A 1 301 ? 8.835 3.526 8.530 1.00 98.31 301 VAL A CA 1
ATOM 2270 C C . VAL A 1 301 ? 8.513 2.038 8.586 1.00 98.31 301 VAL A C 1
ATOM 2272 O O . VAL A 1 301 ? 8.902 1.388 9.555 1.00 98.31 301 VAL A O 1
ATOM 2275 N N . ALA A 1 302 ? 7.932 1.455 7.531 1.00 97.81 302 ALA A N 1
ATOM 2276 C CA . ALA A 1 302 ? 7.710 0.009 7.454 1.00 97.81 302 ALA A CA 1
ATOM 2277 C C . ALA A 1 302 ? 9.020 -0.782 7.602 1.00 97.81 302 ALA A C 1
ATOM 2279 O O . ALA A 1 302 ? 9.043 -1.853 8.199 1.00 97.81 302 ALA A O 1
ATOM 2280 N N . SER A 1 303 ? 10.147 -0.225 7.149 1.00 98.19 303 SER A N 1
ATOM 2281 C CA . SER A 1 303 ? 11.464 -0.848 7.328 1.00 98.19 303 SER A CA 1
ATOM 2282 C C . SER A 1 303 ? 11.934 -0.901 8.787 1.00 98.19 303 SER A C 1
ATOM 2284 O O . SER A 1 303 ? 12.706 -1.791 9.132 1.00 98.19 303 SER A O 1
ATOM 2286 N N . THR A 1 304 ? 11.465 -0.000 9.660 1.00 97.94 304 THR A N 1
ATOM 2287 C CA . THR A 1 304 ? 11.793 -0.032 11.103 1.00 97.94 304 THR A CA 1
ATOM 2288 C C . THR A 1 304 ? 11.100 -1.179 11.846 1.00 97.94 304 THR A C 1
ATOM 2290 O O . THR A 1 304 ? 11.529 -1.566 12.936 1.00 97.94 304 THR A O 1
ATOM 2293 N N . VAL A 1 305 ? 10.048 -1.744 11.246 1.00 96.25 305 VAL A N 1
ATOM 2294 C CA . VAL A 1 305 ? 9.197 -2.809 11.799 1.00 96.25 305 VAL A CA 1
ATOM 2295 C C . VAL A 1 305 ? 9.012 -3.964 10.819 1.00 96.25 305 VAL A C 1
ATOM 2297 O O . VAL A 1 305 ? 8.032 -4.694 10.902 1.00 96.25 305 VAL A O 1
ATOM 2300 N N . ALA A 1 306 ? 9.945 -4.154 9.883 1.00 96.25 306 ALA A N 1
ATOM 2301 C CA . ALA A 1 306 ? 9.812 -5.156 8.825 1.00 96.25 306 ALA A CA 1
ATOM 2302 C C . ALA A 1 306 ? 9.698 -6.599 9.357 1.00 96.25 306 ALA A C 1
ATOM 2304 O O . ALA A 1 306 ? 9.188 -7.466 8.657 1.00 96.25 306 ALA A O 1
ATOM 2305 N N . ASP A 1 307 ? 10.163 -6.853 10.582 1.00 95.38 307 ASP A N 1
ATOM 2306 C CA . ASP A 1 307 ? 10.019 -8.108 11.330 1.00 95.38 307 ASP A CA 1
ATOM 2307 C C . ASP A 1 307 ? 8.624 -8.329 11.935 1.00 95.38 307 ASP A C 1
ATOM 2309 O O . ASP A 1 307 ? 8.363 -9.413 12.447 1.00 95.38 307 ASP A O 1
ATOM 2313 N N . GLN A 1 308 ? 7.759 -7.315 11.905 1.00 94.12 308 GLN A N 1
ATOM 2314 C CA . GLN A 1 308 ? 6.405 -7.329 12.469 1.00 94.12 308 GLN A CA 1
ATOM 2315 C C . GLN A 1 308 ? 5.311 -7.208 11.400 1.00 94.12 308 GLN A C 1
ATOM 2317 O O . GLN A 1 308 ? 4.134 -7.339 11.722 1.00 94.12 308 GLN A O 1
ATOM 2322 N N . LEU A 1 309 ? 5.677 -6.921 10.148 1.00 93.44 309 LEU A N 1
ATOM 2323 C CA . LEU A 1 309 ? 4.721 -6.822 9.048 1.00 93.44 309 LEU A CA 1
ATOM 2324 C C . LEU A 1 309 ? 4.230 -8.218 8.664 1.00 93.44 309 LEU A C 1
ATOM 2326 O O . LEU A 1 309 ? 5.040 -9.125 8.472 1.00 93.44 309 LEU A O 1
ATOM 2330 N N . ASP A 1 310 ? 2.918 -8.364 8.491 1.00 91.94 310 ASP A N 1
ATOM 2331 C CA . ASP A 1 310 ? 2.382 -9.490 7.734 1.00 91.94 310 ASP A CA 1
ATOM 2332 C C . ASP A 1 310 ? 2.737 -9.367 6.241 1.00 91.94 310 ASP A C 1
ATOM 2334 O O . ASP A 1 310 ? 3.173 -8.311 5.761 1.00 91.94 310 ASP A O 1
ATOM 2338 N N . ASP A 1 311 ? 2.561 -10.462 5.499 1.00 91.19 311 ASP A N 1
ATOM 2339 C CA . ASP A 1 311 ? 2.913 -10.507 4.080 1.00 91.19 311 ASP A CA 1
ATOM 2340 C C . ASP A 1 311 ? 2.147 -9.444 3.284 1.00 91.19 311 ASP A C 1
ATOM 2342 O O . ASP A 1 311 ? 2.746 -8.717 2.500 1.00 91.19 311 ASP A O 1
ATOM 2346 N N . SER A 1 312 ? 0.847 -9.264 3.534 1.00 91.19 312 SER A N 1
ATOM 2347 C CA . SER A 1 312 ? 0.030 -8.281 2.811 1.00 91.19 312 SER A CA 1
ATOM 2348 C C . SER A 1 312 ? 0.554 -6.851 2.983 1.00 91.19 312 SER A C 1
ATOM 2350 O O . SER A 1 312 ? 0.736 -6.123 2.006 1.00 91.19 312 SER A O 1
ATOM 2352 N N . THR A 1 313 ? 0.846 -6.443 4.216 1.00 91.88 313 THR A N 1
ATOM 2353 C CA . THR A 1 313 ? 1.345 -5.102 4.539 1.00 91.88 313 THR A CA 1
ATOM 2354 C C . THR A 1 313 ? 2.761 -4.912 4.011 1.00 91.88 313 THR A C 1
ATOM 2356 O O . THR A 1 313 ? 3.088 -3.847 3.485 1.00 91.88 313 THR A O 1
ATOM 2359 N N . ARG A 1 314 ? 3.605 -5.948 4.093 1.00 93.81 314 ARG A N 1
ATOM 2360 C CA . ARG A 1 314 ? 4.955 -5.940 3.516 1.00 93.81 314 ARG A CA 1
ATOM 2361 C C . ARG A 1 314 ? 4.906 -5.713 2.004 1.00 93.81 314 ARG A C 1
ATOM 2363 O O . ARG A 1 314 ? 5.650 -4.870 1.493 1.00 93.81 314 ARG A O 1
ATOM 2370 N N . LEU A 1 315 ? 4.034 -6.436 1.301 1.00 93.62 315 LEU A N 1
ATOM 2371 C CA . LEU A 1 315 ? 3.882 -6.321 -0.148 1.00 93.62 315 LEU A CA 1
ATOM 2372 C C . LEU A 1 315 ? 3.358 -4.937 -0.544 1.00 93.62 315 LEU A C 1
ATOM 2374 O O . LEU A 1 315 ? 3.916 -4.298 -1.434 1.00 93.62 315 LEU A O 1
ATOM 2378 N N . ALA A 1 316 ? 2.355 -4.424 0.165 1.00 93.50 316 ALA A N 1
ATOM 2379 C CA . ALA A 1 316 ? 1.816 -3.094 -0.086 1.00 93.50 316 ALA A CA 1
ATOM 2380 C C . ALA A 1 316 ? 2.834 -1.973 0.191 1.00 93.50 316 ALA A C 1
ATOM 2382 O O . ALA A 1 316 ? 2.961 -1.039 -0.600 1.00 93.50 316 ALA A O 1
ATOM 2383 N N . ALA A 1 317 ? 3.620 -2.084 1.267 1.00 94.38 317 ALA A N 1
ATOM 2384 C CA . ALA A 1 317 ? 4.617 -1.079 1.631 1.00 94.38 317 ALA A CA 1
ATOM 2385 C C . ALA A 1 317 ? 5.762 -0.970 0.619 1.00 94.38 317 ALA A C 1
ATOM 2387 O O . ALA A 1 317 ? 6.261 0.124 0.340 1.00 94.38 317 ALA A O 1
ATOM 2388 N N . PHE A 1 318 ? 6.227 -2.109 0.105 1.00 94.44 318 PHE A N 1
ATOM 2389 C CA . PHE A 1 318 ? 7.454 -2.178 -0.692 1.00 94.44 318 PHE A CA 1
ATOM 2390 C C . PHE A 1 318 ? 7.199 -2.342 -2.186 1.00 94.44 318 PHE A C 1
ATOM 2392 O O . PHE A 1 318 ? 8.075 -2.032 -2.992 1.00 94.44 318 PHE A O 1
ATOM 2399 N N . GLY A 1 319 ? 5.990 -2.743 -2.553 1.00 93.56 319 GLY A N 1
ATOM 2400 C CA . GLY A 1 319 ? 5.576 -3.024 -3.914 1.00 93.56 319 GLY A CA 1
ATOM 2401 C C . GLY A 1 319 ? 5.772 -1.868 -4.890 1.00 93.56 319 GLY A C 1
ATOM 2402 O O . GLY A 1 319 ? 6.450 -2.075 -5.900 1.00 93.56 319 GLY A O 1
ATOM 2403 N N . PRO A 1 320 ? 5.299 -0.637 -4.599 1.00 93.94 320 PRO A N 1
ATOM 2404 C CA . PRO A 1 320 ? 5.518 0.510 -5.482 1.00 93.94 320 PRO A CA 1
ATOM 2405 C C . PRO A 1 320 ? 7.002 0.788 -5.763 1.00 93.94 320 PRO A C 1
ATOM 2407 O O . PRO A 1 320 ? 7.378 1.084 -6.896 1.00 93.94 320 PRO A O 1
ATOM 2410 N N . TRP A 1 321 ? 7.866 0.646 -4.751 1.00 93.50 321 TRP A N 1
ATOM 2411 C CA . TRP A 1 321 ? 9.313 0.841 -4.891 1.00 93.50 321 TRP A CA 1
ATOM 2412 C C . TRP A 1 321 ? 9.978 -0.259 -5.709 1.00 93.50 321 TRP A C 1
ATOM 2414 O O . TRP A 1 321 ? 10.733 0.036 -6.639 1.00 93.50 321 TRP A O 1
ATOM 2424 N N . SER A 1 322 ? 9.695 -1.513 -5.368 1.00 90.94 322 SER A N 1
ATOM 2425 C CA . SER A 1 322 ? 10.286 -2.663 -6.040 1.00 90.94 322 SER A CA 1
ATOM 2426 C C . SER A 1 322 ? 9.838 -2.728 -7.507 1.00 90.94 322 SER A C 1
ATOM 2428 O O . SER A 1 322 ? 10.675 -2.901 -8.389 1.00 90.94 322 SER A O 1
ATOM 2430 N N . SER A 1 323 ? 8.563 -2.441 -7.791 1.00 89.88 323 SER A N 1
ATOM 2431 C CA . SER A 1 323 ? 8.016 -2.379 -9.158 1.00 89.88 323 SER A CA 1
ATOM 2432 C C . SER A 1 323 ? 8.616 -1.245 -9.994 1.00 89.88 323 SER A C 1
ATOM 2434 O O . SER A 1 323 ? 8.784 -1.384 -11.199 1.00 89.88 323 SER A O 1
ATOM 2436 N N . ALA A 1 324 ? 8.966 -0.112 -9.374 1.00 89.69 324 ALA A N 1
ATOM 2437 C CA . ALA A 1 324 ? 9.640 0.991 -10.063 1.00 89.69 324 ALA A CA 1
ATOM 2438 C C . ALA A 1 324 ? 11.106 0.673 -10.426 1.00 89.69 324 ALA A C 1
ATOM 2440 O O . ALA A 1 324 ? 11.706 1.368 -11.245 1.00 89.69 324 ALA A O 1
ATOM 2441 N N . HIS A 1 325 ? 11.709 -0.356 -9.815 1.00 80.69 325 HIS A N 1
ATOM 2442 C CA . HIS A 1 325 ? 13.069 -0.808 -10.143 1.00 80.69 325 HIS A CA 1
ATOM 2443 C C . HIS A 1 325 ? 13.091 -1.835 -11.269 1.00 80.69 325 HIS A C 1
ATOM 2445 O O . HIS A 1 325 ? 14.079 -1.925 -12.003 1.00 80.69 325 HIS A O 1
ATOM 2451 N N . THR A 1 326 ? 12.018 -2.603 -11.418 1.00 74.12 326 THR A N 1
ATOM 2452 C CA . THR A 1 326 ? 11.885 -3.630 -12.442 1.00 74.12 326 THR A CA 1
ATOM 2453 C C . THR A 1 326 ? 11.227 -3.033 -13.679 1.00 74.12 326 THR A C 1
ATOM 2455 O O . THR A 1 326 ? 10.011 -3.044 -13.822 1.00 74.12 326 THR A O 1
ATOM 2458 N N . SER A 1 327 ? 12.031 -2.533 -14.624 1.00 59.41 327 SER A N 1
ATOM 2459 C CA . SER A 1 327 ? 11.527 -1.950 -15.883 1.00 59.41 327 SER A CA 1
ATOM 2460 C C . SER A 1 327 ? 10.670 -2.909 -16.726 1.00 59.41 327 SER A C 1
ATOM 2462 O O . SER A 1 327 ? 10.034 -2.477 -17.680 1.00 59.41 327 SER A O 1
ATOM 2464 N N . SER A 1 328 ? 10.689 -4.206 -16.409 1.00 61.62 328 SER A N 1
ATOM 2465 C CA . SER A 1 328 ? 10.006 -5.280 -17.131 1.00 61.62 328 SER A CA 1
ATOM 2466 C C . SER A 1 328 ? 8.809 -5.889 -16.396 1.00 61.62 328 SER A C 1
ATOM 2468 O O . SER A 1 328 ? 8.142 -6.727 -16.986 1.00 61.62 328 SER A O 1
ATOM 2470 N N . SER A 1 329 ? 8.529 -5.531 -15.134 1.00 64.12 329 SER A N 1
ATOM 2471 C CA . SER A 1 329 ? 7.440 -6.169 -14.373 1.00 64.12 329 SER A CA 1
ATOM 2472 C C . SER A 1 329 ? 6.839 -5.270 -13.293 1.00 64.12 329 SER A C 1
ATOM 2474 O O . SER A 1 329 ? 7.553 -4.515 -12.636 1.00 64.12 329 SER A O 1
ATOM 2476 N N . MET A 1 330 ? 5.522 -5.394 -13.084 1.00 77.75 330 MET A N 1
ATOM 2477 C CA . MET A 1 330 ? 4.812 -4.845 -11.916 1.00 77.75 330 MET A CA 1
ATOM 2478 C C . MET A 1 330 ? 4.794 -5.809 -10.719 1.00 77.75 330 MET A C 1
ATOM 2480 O O . MET A 1 330 ? 4.421 -5.400 -9.627 1.00 77.75 330 MET A O 1
ATOM 2484 N N . ALA A 1 331 ? 5.205 -7.067 -10.908 1.00 80.50 331 ALA A N 1
ATOM 2485 C CA . ALA A 1 331 ? 5.516 -8.001 -9.832 1.00 80.50 331 ALA A CA 1
ATOM 2486 C C . ALA A 1 331 ? 7.033 -8.236 -9.796 1.00 80.50 331 ALA A C 1
ATOM 2488 O O . ALA A 1 331 ? 7.566 -8.973 -10.631 1.00 80.50 331 ALA A O 1
ATOM 2489 N N . PRO A 1 332 ? 7.747 -7.577 -8.876 1.00 72.44 332 PRO A N 1
ATOM 2490 C CA . PRO A 1 332 ? 9.204 -7.538 -8.900 1.00 72.44 332 PRO A CA 1
ATOM 2491 C C . PRO A 1 332 ? 9.854 -8.845 -8.430 1.00 72.44 332 PRO A C 1
ATOM 2493 O O . PRO A 1 332 ? 10.986 -9.134 -8.810 1.00 72.44 332 PRO A O 1
ATOM 2496 N N . GLU A 1 333 ? 9.152 -9.624 -7.604 1.00 83.38 333 GLU A N 1
ATOM 2497 C CA . GLU A 1 333 ? 9.652 -10.845 -6.969 1.00 83.38 333 GLU A CA 1
ATOM 2498 C C . GLU A 1 333 ? 8.538 -11.897 -6.859 1.00 83.38 333 GLU A C 1
ATOM 2500 O O . GLU A 1 333 ? 7.353 -11.576 -6.970 1.00 83.38 333 GLU A O 1
ATOM 2505 N N . GLU A 1 334 ? 8.923 -13.145 -6.573 1.00 87.62 334 GLU A N 1
ATOM 2506 C CA . GLU A 1 334 ? 8.015 -14.293 -6.424 1.00 87.62 334 GLU A CA 1
ATOM 2507 C C . GLU A 1 334 ? 6.868 -14.021 -5.436 1.00 87.62 334 GLU A C 1
ATOM 2509 O O . GLU A 1 334 ? 5.729 -14.407 -5.679 1.00 87.62 334 GLU A O 1
ATOM 2514 N N . ALA A 1 335 ? 7.137 -13.263 -4.369 1.00 90.19 335 ALA A N 1
ATOM 2515 C CA . ALA A 1 335 ? 6.146 -12.924 -3.350 1.00 90.19 335 ALA A CA 1
ATOM 2516 C C . ALA A 1 335 ? 4.998 -12.014 -3.844 1.00 90.19 335 ALA A C 1
ATOM 2518 O O . ALA A 1 335 ? 4.005 -11.881 -3.137 1.00 90.19 335 ALA A O 1
ATOM 2519 N N . TRP A 1 336 ? 5.113 -11.389 -5.024 1.00 92.56 336 TRP A N 1
ATOM 2520 C CA . TRP A 1 336 ? 4.047 -10.586 -5.653 1.00 92.56 336 TRP A CA 1
ATOM 2521 C C . TRP A 1 336 ? 3.265 -11.350 -6.723 1.00 92.56 336 TRP A C 1
ATOM 2523 O O . TRP A 1 336 ? 2.267 -10.836 -7.237 1.00 92.56 336 TRP A O 1
ATOM 2533 N N . LEU A 1 337 ? 3.711 -12.551 -7.091 1.00 94.75 337 LEU A N 1
ATOM 2534 C CA . LEU A 1 337 ? 3.063 -13.325 -8.140 1.00 94.75 337 LEU A CA 1
ATOM 2535 C C . LEU A 1 337 ? 1.701 -13.830 -7.664 1.00 94.75 337 LEU A C 1
ATOM 2537 O O . LEU A 1 337 ? 1.529 -14.229 -6.512 1.00 94.75 337 LEU A O 1
ATOM 2541 N N . ALA A 1 338 ? 0.728 -13.806 -8.571 1.00 94.88 338 ALA A N 1
ATOM 2542 C CA . ALA A 1 338 ? -0.547 -14.465 -8.355 1.00 94.88 338 ALA A CA 1
ATOM 2543 C C . ALA A 1 338 ? -0.347 -15.987 -8.183 1.00 94.88 338 ALA A C 1
ATOM 2545 O O . ALA A 1 338 ? 0.629 -16.544 -8.698 1.00 94.88 338 ALA A O 1
ATOM 2546 N N . PRO A 1 339 ? -1.280 -16.684 -7.508 1.00 94.50 339 PRO A N 1
ATOM 2547 C CA . PRO A 1 339 ? -1.241 -18.138 -7.395 1.00 94.50 339 PRO A CA 1
ATOM 2548 C C . PRO A 1 339 ? -1.122 -18.838 -8.757 1.00 94.50 339 PRO A C 1
ATOM 2550 O O . PRO A 1 339 ? -1.698 -18.386 -9.747 1.00 94.50 339 PRO A O 1
ATOM 2553 N N . GLU A 1 340 ? -0.436 -19.983 -8.804 1.00 94.44 340 GLU A N 1
ATOM 2554 C CA . GLU A 1 340 ? -0.104 -20.685 -10.058 1.00 94.44 340 GLU A CA 1
ATOM 2555 C C . GLU A 1 340 ? -1.334 -20.976 -10.936 1.00 94.44 340 GLU A C 1
ATOM 2557 O O . GLU A 1 340 ? -1.305 -20.739 -12.139 1.00 94.44 340 GLU A O 1
ATOM 2562 N N . HIS A 1 341 ? -2.463 -21.366 -10.338 1.00 92.56 341 HIS A N 1
ATOM 2563 C CA . HIS A 1 341 ? -3.704 -21.626 -11.076 1.00 92.56 341 HIS A CA 1
ATOM 2564 C C . HIS A 1 341 ? -4.298 -20.370 -11.753 1.00 92.56 341 HIS A C 1
ATOM 2566 O O . HIS A 1 341 ? -4.964 -20.473 -12.787 1.00 92.56 341 HIS A O 1
ATOM 2572 N N . ILE A 1 342 ? -4.055 -19.175 -11.200 1.00 94.75 342 ILE A N 1
ATOM 2573 C CA . ILE A 1 342 ? -4.431 -17.898 -11.825 1.00 94.75 342 ILE A CA 1
ATOM 2574 C C . ILE A 1 342 ? -3.521 -17.629 -13.022 1.00 94.75 342 ILE A C 1
ATOM 2576 O O . ILE A 1 342 ? -4.001 -17.282 -14.102 1.00 94.75 342 ILE A O 1
ATOM 2580 N N . LEU A 1 343 ? -2.211 -17.832 -12.848 1.00 94.81 343 LEU A N 1
ATOM 2581 C CA . LEU A 1 343 ? -1.226 -17.671 -13.918 1.00 94.81 343 LEU A CA 1
ATOM 2582 C C . LEU A 1 343 ? -1.500 -18.631 -15.083 1.00 94.81 343 LEU A C 1
ATOM 2584 O O . LEU A 1 343 ? -1.428 -18.225 -16.242 1.00 94.81 343 LEU A O 1
ATOM 2588 N N . ASP A 1 344 ? -1.874 -19.876 -14.789 1.00 93.88 344 ASP A N 1
ATOM 2589 C CA . ASP A 1 344 ? -2.273 -20.872 -15.785 1.00 93.88 344 ASP A CA 1
ATOM 2590 C C . ASP A 1 344 ? -3.526 -20.442 -16.552 1.00 93.88 344 ASP A C 1
ATOM 2592 O O . ASP A 1 344 ? -3.572 -20.577 -17.774 1.00 93.88 344 ASP A O 1
ATOM 2596 N N . THR A 1 345 ? -4.513 -19.866 -15.859 1.00 92.25 345 THR A N 1
ATOM 2597 C CA . THR A 1 345 ? -5.738 -19.353 -16.490 1.00 92.25 345 THR A CA 1
ATOM 2598 C C . THR A 1 345 ? -5.407 -18.274 -17.519 1.00 92.25 345 THR A C 1
ATOM 2600 O O . THR A 1 345 ? -5.857 -18.357 -18.660 1.00 92.25 345 THR A O 1
ATOM 2603 N N . VAL A 1 346 ? -4.575 -17.292 -17.157 1.00 92.38 346 VAL A N 1
ATOM 2604 C CA . VAL A 1 346 ? -4.160 -16.230 -18.087 1.00 92.38 346 VAL A CA 1
ATOM 2605 C C . VAL A 1 346 ? -3.288 -16.782 -19.218 1.00 92.38 346 VAL A C 1
ATOM 2607 O O . VAL A 1 346 ? -3.465 -16.388 -20.370 1.00 92.38 346 VAL A O 1
ATOM 2610 N N . ARG A 1 347 ? -2.395 -17.740 -18.928 1.00 93.44 347 ARG A N 1
ATOM 2611 C CA . ARG A 1 347 ? -1.588 -18.419 -19.953 1.00 93.44 347 ARG A CA 1
ATOM 2612 C C . ARG A 1 347 ? -2.470 -19.107 -20.994 1.00 93.44 347 ARG A C 1
ATOM 2614 O O . ARG A 1 347 ? -2.194 -18.984 -22.180 1.00 93.44 347 ARG A O 1
ATOM 2621 N N . MET A 1 348 ? -3.529 -19.792 -20.560 1.00 91.81 348 MET A N 1
ATOM 2622 C CA . MET A 1 348 ? -4.474 -20.462 -21.456 1.00 91.81 348 MET A CA 1
ATOM 2623 C C . MET A 1 348 ? -5.238 -19.485 -22.351 1.00 91.81 348 MET A C 1
ATOM 2625 O O . MET A 1 348 ? -5.492 -19.819 -23.501 1.00 91.81 348 MET A O 1
ATOM 2629 N N . GLN A 1 349 ? -5.579 -18.287 -21.860 1.00 90.25 349 GLN A N 1
ATOM 2630 C CA . GLN A 1 349 ? -6.272 -17.281 -22.679 1.00 90.25 349 GLN A CA 1
ATOM 2631 C C . GLN A 1 349 ? -5.421 -16.796 -23.859 1.00 90.25 349 GLN A C 1
ATOM 2633 O O . GLN A 1 349 ? -5.965 -16.430 -24.892 1.00 90.25 349 GLN A O 1
ATOM 2638 N N . LEU A 1 350 ? -4.095 -16.803 -23.716 1.00 89.31 350 LEU A N 1
ATOM 2639 C CA . LEU A 1 350 ? -3.159 -16.366 -24.756 1.00 89.31 350 LEU A CA 1
ATOM 2640 C C . LEU A 1 350 ? -2.557 -17.527 -25.554 1.00 89.31 350 LEU A C 1
ATOM 2642 O O . LEU A 1 350 ? -1.706 -17.302 -26.419 1.00 89.31 350 LEU A O 1
ATOM 2646 N N . ASP A 1 351 ? -2.958 -18.766 -25.264 1.00 85.50 351 ASP A N 1
ATOM 2647 C CA . ASP A 1 351 ? -2.460 -19.921 -25.997 1.00 85.50 351 ASP A CA 1
ATOM 2648 C C . ASP A 1 351 ? -3.025 -19.926 -27.422 1.00 85.50 351 ASP A C 1
ATOM 2650 O O . ASP A 1 351 ? -4.230 -19.832 -27.642 1.00 85.50 351 ASP A O 1
ATOM 2654 N N . GLY A 1 352 ? -2.138 -20.029 -28.409 1.00 81.38 352 GLY A N 1
ATOM 2655 C CA . GLY A 1 352 ? -2.507 -20.024 -29.825 1.00 81.38 352 GLY A CA 1
ATOM 2656 C C . GLY A 1 352 ? -2.684 -18.649 -30.475 1.00 81.38 352 GLY A C 1
ATOM 2657 O O . GLY A 1 352 ? -2.870 -18.628 -31.691 1.00 81.38 352 GLY A O 1
ATOM 2658 N N . ALA A 1 353 ? -2.562 -17.543 -29.730 1.00 86.94 353 ALA A N 1
ATOM 2659 C CA . ALA A 1 353 ? -2.665 -16.203 -30.307 1.00 86.94 353 ALA A CA 1
ATOM 2660 C C . ALA A 1 353 ? -1.476 -15.861 -31.235 1.00 86.94 353 ALA A C 1
ATOM 2662 O O . ALA A 1 353 ? -0.317 -16.197 -30.948 1.00 86.94 353 ALA A O 1
ATOM 2663 N N . ASP A 1 354 ? -1.760 -15.208 -32.365 1.00 88.06 354 ASP A N 1
ATOM 2664 C CA . ASP A 1 354 ? -0.789 -14.880 -33.415 1.00 88.06 354 ASP A CA 1
ATOM 2665 C C . ASP A 1 354 ? -0.242 -13.433 -33.355 1.00 88.06 354 ASP A C 1
ATOM 2667 O O . ASP A 1 354 ? -0.362 -12.726 -32.352 1.00 88.06 354 ASP A O 1
ATOM 2671 N N . TRP A 1 355 ? 0.478 -13.006 -34.403 1.00 83.81 355 TRP A N 1
ATOM 2672 C CA . TRP A 1 355 ? 1.089 -11.671 -34.470 1.00 83.81 355 TRP A CA 1
ATOM 2673 C C . TRP A 1 355 ? 0.067 -10.539 -34.517 1.00 83.81 355 TRP A C 1
ATOM 2675 O O . TRP A 1 355 ? 0.270 -9.525 -33.846 1.00 83.81 355 TRP A O 1
ATOM 2685 N N . ASP A 1 356 ? -0.969 -10.700 -35.338 1.00 88.69 356 ASP A N 1
ATOM 2686 C CA . ASP A 1 356 ? -1.953 -9.652 -35.592 1.00 88.69 356 ASP A CA 1
ATOM 2687 C C . ASP A 1 356 ? -2.842 -9.492 -34.351 1.00 88.69 356 ASP A C 1
ATOM 2689 O O . ASP A 1 356 ? -3.148 -8.375 -33.932 1.00 88.69 356 ASP A O 1
ATOM 2693 N N . GLU A 1 357 ? -3.158 -10.611 -33.698 1.00 90.81 357 GLU A N 1
ATOM 2694 C CA . GLU A 1 357 ? -3.873 -10.663 -32.424 1.00 90.81 357 GLU A CA 1
ATOM 2695 C C . GLU A 1 357 ? -3.087 -10.011 -31.279 1.00 90.81 357 GLU A C 1
ATOM 2697 O O . GLU A 1 357 ? -3.652 -9.252 -30.490 1.00 90.81 357 GLU A O 1
ATOM 2702 N N . LEU A 1 358 ? -1.770 -10.230 -31.201 1.00 90.69 358 LEU A N 1
ATOM 2703 C CA . LEU A 1 358 ? -0.928 -9.566 -30.204 1.00 90.69 358 LEU A CA 1
ATOM 2704 C C . LEU A 1 358 ? -0.836 -8.050 -30.433 1.00 90.69 358 LEU A C 1
ATOM 2706 O O . LEU A 1 358 ? -0.900 -7.279 -29.473 1.00 90.69 358 LEU A O 1
ATOM 2710 N N . ASP A 1 359 ? -0.674 -7.614 -31.684 1.00 91.31 359 ASP A N 1
ATOM 2711 C CA . ASP A 1 359 ? -0.625 -6.185 -32.013 1.00 91.31 359 ASP A CA 1
ATOM 2712 C C . ASP A 1 359 ? -1.964 -5.504 -31.688 1.00 91.31 359 ASP A C 1
ATOM 2714 O O . ASP A 1 359 ? -1.974 -4.404 -31.128 1.00 91.31 359 ASP A O 1
ATOM 2718 N N . TYR A 1 360 ? -3.086 -6.183 -31.955 1.00 94.50 360 TYR A N 1
ATOM 2719 C CA . TYR A 1 360 ? -4.412 -5.729 -31.545 1.00 94.50 360 TYR A CA 1
ATOM 2720 C C . TYR A 1 360 ? -4.543 -5.643 -30.023 1.00 94.50 360 TYR A C 1
ATOM 2722 O O . TYR A 1 360 ? -4.969 -4.613 -29.506 1.00 94.50 360 TYR A O 1
ATOM 2730 N N . LEU A 1 361 ? -4.140 -6.687 -29.292 1.00 94.25 361 LEU A N 1
ATOM 2731 C CA . LEU A 1 361 ? -4.214 -6.719 -27.830 1.00 94.25 361 LEU A CA 1
ATOM 2732 C C . LEU A 1 361 ? -3.440 -5.555 -27.209 1.00 94.25 361 LEU A C 1
ATOM 2734 O O . LEU A 1 361 ? -3.947 -4.881 -26.313 1.00 94.25 361 LEU A O 1
ATOM 2738 N N . ILE A 1 362 ? -2.229 -5.279 -27.701 1.00 94.50 362 ILE A N 1
ATOM 2739 C CA . ILE A 1 362 ? -1.424 -4.150 -27.225 1.00 94.50 362 ILE A CA 1
ATOM 2740 C C . ILE A 1 362 ? -2.112 -2.823 -27.551 1.00 94.50 362 ILE A C 1
ATOM 2742 O O . ILE A 1 362 ? -2.157 -1.945 -26.692 1.00 94.50 362 ILE A O 1
ATOM 2746 N N . ALA A 1 363 ? -2.667 -2.664 -28.755 1.00 95.12 363 ALA A N 1
ATOM 2747 C CA . ALA A 1 363 ? -3.397 -1.454 -29.126 1.00 95.12 363 ALA A CA 1
ATOM 2748 C C . ALA A 1 363 ? -4.621 -1.222 -28.221 1.00 95.12 363 ALA A C 1
ATOM 2750 O O . ALA A 1 363 ? -4.771 -0.132 -27.671 1.00 95.12 363 ALA A O 1
ATOM 2751 N N . ALA A 1 364 ? -5.428 -2.257 -27.981 1.00 95.31 364 ALA A N 1
ATOM 2752 C CA . ALA A 1 364 ? -6.570 -2.207 -27.072 1.00 95.31 364 ALA A CA 1
ATOM 2753 C C . ALA A 1 364 ? -6.142 -1.895 -25.625 1.00 95.31 364 ALA A C 1
ATOM 2755 O O . ALA A 1 364 ? -6.757 -1.068 -24.946 1.00 95.31 364 ALA A O 1
ATOM 2756 N N . TRP A 1 365 ? -5.035 -2.483 -25.156 1.00 95.75 365 TRP A N 1
ATOM 2757 C CA . TRP A 1 365 ? -4.487 -2.176 -23.834 1.00 95.75 365 TRP A CA 1
ATOM 2758 C C . TRP A 1 365 ? -4.022 -0.720 -23.729 1.00 95.75 365 TRP A C 1
ATOM 2760 O O . TRP A 1 365 ? -4.266 -0.068 -22.715 1.00 95.75 365 TRP A O 1
ATOM 2770 N N . LEU A 1 366 ? -3.394 -0.173 -24.773 1.00 94.69 366 LEU A N 1
ATOM 2771 C CA . LEU A 1 366 ? -2.968 1.229 -24.809 1.00 94.69 366 LEU A CA 1
ATOM 2772 C C . LEU A 1 366 ? -4.137 2.214 -24.671 1.00 94.69 366 LEU A C 1
ATOM 2774 O O . LEU A 1 366 ? -3.949 3.288 -24.097 1.00 94.69 366 LEU A O 1
ATOM 2778 N N . GLU A 1 367 ? -5.328 1.850 -25.140 1.00 93.81 367 GLU A N 1
ATOM 2779 C CA . GLU A 1 367 ? -6.544 2.639 -24.938 1.00 93.81 367 GLU A CA 1
ATOM 2780 C C . GLU A 1 367 ? -7.062 2.499 -23.496 1.00 93.81 367 GLU A C 1
ATOM 2782 O O . GLU A 1 367 ? -7.273 3.501 -22.803 1.00 93.81 367 GLU A O 1
ATOM 2787 N N . LEU A 1 368 ? -7.177 1.263 -22.997 1.00 94.69 368 LEU A N 1
ATOM 2788 C CA . LE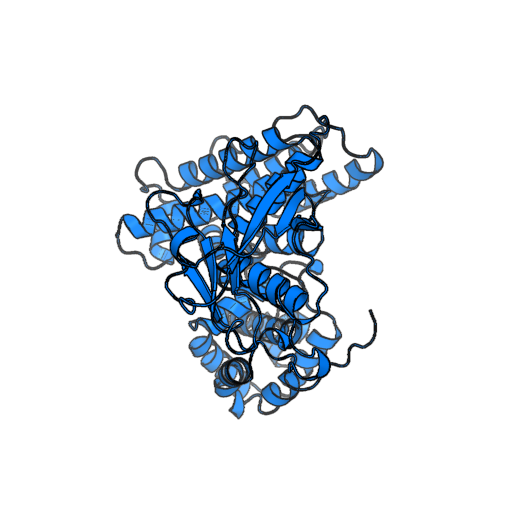U A 1 368 ? -7.722 0.971 -21.667 1.00 94.69 368 LEU A CA 1
ATOM 2789 C C . LEU A 1 368 ? -6.824 1.454 -20.513 1.00 94.69 368 LEU A C 1
ATOM 2791 O O . LEU A 1 368 ? -7.336 1.876 -19.473 1.00 94.69 368 LEU A O 1
ATOM 2795 N N . ARG A 1 369 ? -5.493 1.439 -20.668 1.00 93.50 369 ARG A N 1
ATOM 2796 C CA . ARG A 1 369 ? -4.516 1.699 -19.584 1.00 93.50 369 ARG A CA 1
ATOM 2797 C C . ARG A 1 369 ? -4.566 3.101 -18.972 1.00 93.50 369 ARG A C 1
ATOM 2799 O O . ARG A 1 369 ? -3.902 3.356 -17.964 1.00 93.50 369 ARG A O 1
ATOM 2806 N N . THR A 1 370 ? -5.289 4.019 -19.608 1.00 90.81 370 THR A N 1
ATOM 2807 C CA . THR A 1 370 ? -5.498 5.398 -19.138 1.00 90.81 370 THR A CA 1
ATOM 2808 C C . THR A 1 370 ? -6.777 5.560 -18.312 1.00 90.81 370 THR A C 1
ATOM 2810 O O . THR A 1 370 ? -7.023 6.630 -17.757 1.00 90.81 370 THR A O 1
ATOM 2813 N N . THR A 1 371 ? -7.592 4.507 -18.205 1.00 94.50 371 THR A N 1
ATOM 2814 C CA . THR A 1 371 ? -8.853 4.527 -17.459 1.00 94.50 371 THR A CA 1
ATOM 2815 C C . THR A 1 371 ? -8.642 4.366 -15.946 1.00 94.50 371 THR A C 1
ATOM 2817 O O . THR A 1 371 ? -7.658 3.757 -15.515 1.00 94.50 371 THR A O 1
ATOM 2820 N N . PRO A 1 372 ? -9.593 4.834 -15.111 1.00 94.38 372 PRO A N 1
ATOM 2821 C CA . PRO A 1 372 ? -9.556 4.600 -13.664 1.00 94.38 372 PRO A CA 1
ATOM 2822 C C . PRO A 1 372 ? -9.553 3.114 -13.281 1.00 94.38 372 PRO A C 1
ATOM 2824 O O . PRO A 1 372 ? -8.930 2.734 -12.293 1.00 94.38 372 PRO A O 1
ATOM 2827 N N . LEU A 1 373 ? -10.218 2.263 -14.073 1.00 95.00 373 LEU A N 1
ATOM 2828 C CA . LEU A 1 373 ? -10.237 0.818 -13.850 1.00 95.00 373 LEU A CA 1
ATOM 2829 C C . LEU A 1 373 ? -8.837 0.213 -14.002 1.00 95.00 373 LEU A C 1
ATOM 2831 O O . LEU A 1 373 ? -8.398 -0.537 -13.133 1.00 95.00 373 LEU A O 1
ATOM 2835 N N . ALA A 1 374 ? -8.112 0.578 -15.063 1.00 95.12 374 ALA A N 1
ATOM 2836 C CA . ALA A 1 374 ? -6.741 0.122 -15.255 1.00 95.12 374 ALA A CA 1
ATOM 2837 C C . ALA A 1 374 ? -5.813 0.615 -14.135 1.00 95.12 374 ALA A C 1
ATOM 2839 O O . ALA A 1 374 ? -5.023 -0.173 -13.623 1.00 95.12 374 ALA A O 1
ATOM 2840 N N . ALA A 1 375 ? -5.944 1.875 -13.702 1.00 93.75 375 ALA A N 1
ATOM 2841 C CA . ALA A 1 375 ? -5.179 2.402 -12.568 1.00 93.75 375 ALA A CA 1
ATOM 2842 C C . ALA A 1 375 ? -5.413 1.581 -11.285 1.00 93.75 375 ALA A C 1
ATOM 2844 O O . ALA A 1 375 ? -4.453 1.159 -10.639 1.00 93.75 375 ALA A O 1
ATOM 2845 N N . ARG A 1 376 ? -6.676 1.245 -10.985 1.00 94.94 376 ARG A N 1
ATOM 2846 C CA . ARG A 1 376 ? -7.041 0.375 -9.855 1.00 94.94 376 ARG A CA 1
ATOM 2847 C C . ARG A 1 376 ? -6.427 -1.019 -9.971 1.00 94.94 376 ARG A C 1
ATOM 2849 O O . ARG A 1 376 ? -5.874 -1.524 -8.999 1.00 94.94 376 ARG A O 1
ATOM 2856 N N . LEU A 1 377 ? -6.480 -1.641 -11.148 1.00 95.94 377 LEU A N 1
ATOM 2857 C CA . LEU A 1 377 ? -5.895 -2.969 -11.367 1.00 95.94 377 LEU A CA 1
ATOM 2858 C C . LEU A 1 377 ? -4.365 -2.967 -11.247 1.00 95.94 377 LEU A C 1
ATOM 2860 O O . LEU A 1 377 ? -3.806 -3.865 -10.617 1.00 95.94 377 LEU A O 1
ATOM 2864 N N . ARG A 1 378 ? -3.685 -1.935 -11.762 1.00 95.00 378 ARG A N 1
ATOM 2865 C CA . ARG A 1 378 ? -2.239 -1.756 -11.557 1.00 95.00 378 ARG A CA 1
ATOM 2866 C C . ARG A 1 378 ? -1.903 -1.574 -10.084 1.00 95.00 378 ARG A C 1
ATOM 2868 O O . ARG A 1 378 ? -0.963 -2.201 -9.604 1.00 95.00 378 ARG A O 1
ATOM 2875 N N . GLY A 1 379 ? -2.694 -0.784 -9.360 1.00 93.94 379 GLY A N 1
ATOM 2876 C CA . GLY A 1 379 ? -2.548 -0.592 -7.919 1.00 93.94 379 GLY A CA 1
ATOM 2877 C C . GLY A 1 379 ? -2.632 -1.909 -7.150 1.00 93.94 379 GLY A C 1
ATOM 2878 O O . GLY A 1 379 ? -1.800 -2.184 -6.287 1.00 93.94 379 GLY A O 1
ATOM 2879 N N . LEU A 1 380 ? -3.585 -2.772 -7.510 1.00 94.62 380 LEU A N 1
ATOM 2880 C CA . LEU A 1 380 ? -3.746 -4.088 -6.891 1.00 94.62 380 LEU A CA 1
ATOM 2881 C C . LEU A 1 380 ? -2.557 -5.003 -7.203 1.00 94.62 380 LEU A C 1
ATOM 2883 O O . LEU A 1 380 ? -2.049 -5.669 -6.299 1.00 94.62 380 LEU A O 1
ATOM 2887 N N . ALA A 1 381 ? -2.094 -5.005 -8.456 1.00 94.12 381 ALA A N 1
ATOM 2888 C CA . ALA A 1 381 ? -0.951 -5.801 -8.891 1.00 94.12 381 ALA A CA 1
ATOM 2889 C C . ALA A 1 381 ? 0.343 -5.424 -8.151 1.00 94.12 381 ALA A C 1
ATOM 2891 O O . ALA A 1 381 ? 1.099 -6.311 -7.764 1.00 94.12 381 ALA A O 1
ATOM 2892 N N . VAL A 1 382 ? 0.583 -4.129 -7.907 1.00 92.94 382 VAL A N 1
ATOM 2893 C CA . VAL A 1 382 ? 1.801 -3.686 -7.207 1.00 92.94 382 VAL A CA 1
ATOM 2894 C C . VAL A 1 382 ? 1.719 -3.846 -5.691 1.00 92.94 382 VAL A C 1
ATOM 2896 O O . VAL A 1 382 ? 2.759 -3.882 -5.046 1.00 92.94 382 VAL A O 1
ATOM 2899 N N . THR A 1 383 ? 0.528 -3.949 -5.092 1.00 93.06 383 THR A N 1
ATOM 2900 C CA . THR A 1 383 ? 0.360 -3.968 -3.623 1.00 93.06 383 THR A CA 1
ATOM 2901 C C . THR A 1 383 ? 0.103 -5.350 -3.016 1.00 93.06 383 THR A C 1
ATOM 2903 O O . THR A 1 383 ? -0.076 -5.450 -1.805 1.00 93.06 383 THR A O 1
ATOM 2906 N N . GLY A 1 384 ? 0.106 -6.440 -3.792 1.00 92.38 384 GLY A N 1
ATOM 2907 C CA . GLY A 1 384 ? 0.008 -7.788 -3.216 1.00 92.38 384 GLY A CA 1
ATOM 2908 C C . GLY A 1 384 ? 0.268 -8.936 -4.187 1.00 92.38 384 GLY A C 1
ATOM 2909 O O . GLY A 1 384 ? 0.781 -8.722 -5.280 1.00 92.38 384 GLY A O 1
ATOM 2910 N N . GLN A 1 385 ? -0.098 -10.155 -3.769 1.00 94.25 385 GLN A N 1
ATOM 2911 C CA . GLN A 1 385 ? 0.069 -11.428 -4.502 1.00 94.25 385 GLN A CA 1
ATOM 2912 C C . GLN A 1 385 ? -0.896 -11.543 -5.690 1.00 94.25 385 GLN A C 1
ATOM 2914 O O . GLN A 1 385 ? -1.823 -12.352 -5.705 1.00 94.25 385 GLN A O 1
ATOM 2919 N N . ARG A 1 386 ? -0.747 -10.637 -6.653 1.00 93.94 386 ARG A N 1
ATOM 2920 C CA . ARG A 1 386 ? -1.723 -10.398 -7.724 1.00 93.94 386 ARG A CA 1
ATOM 2921 C C . ARG A 1 386 ? -1.088 -10.152 -9.076 1.00 93.94 386 ARG A C 1
ATOM 2923 O O . ARG A 1 386 ? -1.804 -10.125 -10.073 1.00 93.94 386 ARG A O 1
ATOM 2930 N N . GLY A 1 387 ? 0.216 -9.918 -9.128 1.00 93.00 387 GLY A N 1
ATOM 2931 C CA . GLY A 1 387 ? 0.885 -9.619 -10.378 1.00 93.00 387 GLY A CA 1
ATOM 2932 C C . GLY A 1 387 ? 1.260 -10.873 -11.161 1.00 93.00 387 GLY A C 1
ATOM 2933 O O . GLY A 1 387 ? 0.960 -12.008 -10.788 1.00 93.00 387 GLY A O 1
ATOM 2934 N N . CYS A 1 388 ? 1.928 -10.641 -12.278 1.00 94.06 388 CYS A N 1
ATOM 2935 C CA . CYS A 1 388 ? 2.337 -11.653 -13.233 1.00 94.06 388 CYS A CA 1
ATOM 2936 C C . CYS A 1 388 ? 3.856 -11.550 -13.433 1.00 94.06 388 CYS A C 1
ATOM 2938 O O . CYS A 1 388 ? 4.372 -10.427 -13.419 1.00 94.06 388 CYS A O 1
ATOM 2940 N N . PRO A 1 389 ? 4.587 -12.667 -13.633 1.00 93.00 389 PRO A N 1
ATOM 2941 C CA . PRO A 1 389 ? 5.980 -12.565 -14.054 1.00 93.00 389 PRO A CA 1
ATOM 2942 C C . PRO A 1 389 ? 6.070 -11.891 -15.438 1.00 93.00 389 PRO A C 1
ATOM 2944 O O . PRO A 1 389 ? 5.045 -11.759 -16.122 1.00 93.00 389 PRO A O 1
ATOM 2947 N N . PRO A 1 390 ? 7.270 -11.466 -15.875 1.00 92.75 390 PRO A N 1
ATOM 2948 C CA . PRO A 1 390 ? 7.468 -10.912 -17.211 1.00 92.75 390 PRO A CA 1
ATOM 2949 C C . PRO A 1 390 ? 6.834 -11.801 -18.290 1.00 92.75 390 PRO A C 1
ATOM 2951 O O . PRO A 1 390 ? 6.896 -13.032 -18.210 1.00 92.75 390 PRO A O 1
ATOM 2954 N N . ALA A 1 391 ? 6.202 -11.196 -19.296 1.00 92.44 391 ALA A N 1
ATOM 2955 C CA . ALA A 1 391 ? 5.460 -11.924 -20.324 1.00 92.44 391 ALA A CA 1
ATOM 2956 C C . ALA A 1 391 ? 6.330 -12.964 -21.048 1.00 92.44 391 ALA A C 1
ATOM 2958 O O . ALA A 1 391 ? 5.880 -14.083 -21.310 1.00 92.44 391 ALA A O 1
ATOM 2959 N N . SER A 1 392 ? 7.592 -12.622 -21.317 1.00 92.56 392 SER A N 1
ATOM 2960 C CA . SER A 1 392 ? 8.587 -13.536 -21.885 1.00 92.56 392 SER A CA 1
ATOM 2961 C C . SER A 1 392 ? 8.843 -14.781 -21.031 1.00 92.56 392 SER A C 1
ATOM 2963 O O . SER A 1 392 ? 9.166 -15.839 -21.572 1.00 92.56 392 SER A O 1
ATOM 2965 N N . GLU A 1 393 ? 8.668 -14.676 -19.715 1.00 92.75 393 GLU A N 1
ATOM 2966 C CA . GLU A 1 393 ? 8.863 -15.757 -18.756 1.00 92.75 393 GLU A CA 1
ATOM 2967 C C . GLU A 1 393 ? 7.581 -16.586 -18.583 1.00 92.75 393 GLU A C 1
ATOM 2969 O O . GLU A 1 393 ? 7.626 -17.811 -18.712 1.00 92.75 393 GLU A O 1
ATOM 2974 N N . LEU A 1 394 ? 6.417 -15.938 -18.406 1.00 92.81 394 LEU A N 1
ATOM 2975 C CA . LEU A 1 394 ? 5.122 -16.632 -18.300 1.00 92.81 394 LEU A CA 1
ATOM 2976 C C . LEU A 1 394 ? 4.822 -17.474 -19.547 1.00 92.81 394 LEU A C 1
ATOM 2978 O O . LEU A 1 394 ? 4.279 -18.581 -19.453 1.00 92.81 394 LEU A O 1
ATOM 2982 N N . LEU A 1 395 ? 5.140 -16.913 -20.715 1.00 92.88 395 LEU A N 1
ATOM 2983 C CA . LEU A 1 395 ? 4.777 -17.429 -22.028 1.00 92.88 395 LEU A CA 1
ATOM 2984 C C . LEU A 1 395 ? 5.990 -17.987 -22.786 1.00 92.88 395 LEU A C 1
ATOM 2986 O O . LEU A 1 395 ? 5.951 -18.062 -24.015 1.00 92.88 395 LEU A O 1
ATOM 2990 N N . ALA A 1 396 ? 7.052 -18.393 -22.082 1.00 89.69 396 ALA A N 1
ATOM 2991 C CA . ALA A 1 396 ? 8.343 -18.787 -22.662 1.00 89.69 396 ALA A CA 1
ATOM 2992 C C . ALA A 1 396 ? 8.263 -19.877 -23.754 1.00 89.69 396 ALA A C 1
ATOM 2994 O O . ALA A 1 396 ? 9.119 -19.941 -24.635 1.00 89.69 396 ALA A O 1
ATOM 2995 N N . GLY A 1 397 ? 7.243 -20.742 -23.708 1.00 85.44 397 GLY A N 1
ATOM 2996 C CA . GLY A 1 397 ? 7.005 -21.793 -24.707 1.00 85.44 397 GLY A CA 1
ATOM 2997 C C . GLY A 1 397 ? 6.178 -21.361 -25.924 1.00 85.44 397 GLY A C 1
ATOM 2998 O O . GLY A 1 397 ? 6.001 -22.153 -26.846 1.00 85.44 397 GLY A O 1
ATOM 2999 N N . SER A 1 398 ? 5.660 -20.134 -25.926 1.00 88.06 398 SER A N 1
ATOM 3000 C CA . SER A 1 398 ? 4.760 -19.619 -26.956 1.00 88.06 398 SER A CA 1
ATOM 3001 C C . SER A 1 398 ? 5.470 -18.677 -27.922 1.00 88.06 398 SER A C 1
ATOM 3003 O O . SER A 1 398 ? 6.528 -18.108 -27.641 1.00 88.06 398 SER A O 1
ATOM 3005 N N . PHE A 1 399 ? 4.822 -18.455 -29.059 1.00 86.31 399 PHE A N 1
ATOM 3006 C CA . PHE A 1 399 ? 5.255 -17.471 -30.035 1.00 86.31 399 PHE A CA 1
ATOM 3007 C C . PHE A 1 399 ? 5.336 -16.043 -29.446 1.00 86.31 399 PHE A C 1
ATOM 3009 O O . PHE A 1 399 ? 6.315 -15.321 -29.660 1.00 86.31 399 PHE A O 1
ATOM 3016 N N . ILE A 1 400 ? 4.331 -15.665 -28.654 1.00 88.25 400 ILE A N 1
ATOM 3017 C CA . ILE A 1 400 ? 4.201 -14.347 -28.024 1.00 88.25 400 ILE A CA 1
ATOM 3018 C C . ILE A 1 400 ? 5.339 -14.093 -27.031 1.00 88.25 400 ILE A C 1
ATOM 3020 O O . ILE A 1 400 ? 5.982 -13.046 -27.099 1.00 88.25 400 ILE A O 1
ATOM 3024 N N . GLY A 1 401 ? 5.643 -15.062 -26.162 1.00 87.94 401 GLY A N 1
ATOM 3025 C CA . GLY A 1 401 ? 6.719 -14.928 -25.173 1.00 87.94 401 GLY A CA 1
ATOM 3026 C C . GLY A 1 401 ? 8.094 -14.740 -25.815 1.00 87.94 401 GLY A C 1
ATOM 3027 O O . GLY A 1 401 ? 8.884 -13.906 -25.370 1.00 87.94 401 GLY A O 1
ATOM 3028 N N . VAL A 1 402 ? 8.359 -15.429 -26.933 1.00 88.31 402 VAL A N 1
ATOM 3029 C CA . VAL A 1 402 ? 9.591 -15.222 -27.708 1.00 88.31 402 VAL A CA 1
ATOM 3030 C C . VAL A 1 402 ? 9.670 -13.785 -28.221 1.00 88.31 402 VAL A C 1
ATOM 3032 O O . VAL A 1 402 ? 10.705 -13.144 -28.061 1.00 88.31 402 VAL A O 1
ATOM 3035 N N . ARG A 1 403 ? 8.599 -13.238 -28.806 1.00 86.44 403 ARG A N 1
ATOM 3036 C CA . ARG A 1 403 ? 8.603 -11.845 -29.285 1.00 86.44 403 ARG A CA 1
ATOM 3037 C C . ARG A 1 403 ? 8.817 -10.853 -28.146 1.00 86.44 403 ARG A C 1
ATOM 3039 O O . ARG A 1 403 ? 9.618 -9.932 -28.300 1.00 86.44 403 ARG A O 1
ATOM 3046 N N . ALA A 1 404 ? 8.120 -11.052 -27.034 1.00 88.00 404 ALA A N 1
ATOM 3047 C CA . ALA A 1 404 ? 8.214 -10.203 -25.859 1.00 88.00 404 ALA A CA 1
ATOM 3048 C C . ALA A 1 404 ? 9.675 -10.141 -25.351 1.00 88.00 404 ALA A C 1
ATOM 3050 O O . ALA A 1 404 ? 10.226 -9.056 -25.177 1.00 88.00 404 ALA A O 1
ATOM 3051 N N . SER A 1 405 ? 10.401 -11.269 -25.377 1.00 89.62 405 SER A N 1
ATOM 3052 C CA . SER A 1 405 ? 11.839 -11.311 -25.050 1.00 89.62 405 SER A CA 1
ATOM 3053 C C . SER A 1 405 ? 12.759 -10.484 -25.973 1.00 89.62 405 SER A C 1
ATOM 3055 O O . SER A 1 405 ? 13.873 -10.131 -25.579 1.00 89.62 405 SER A O 1
ATOM 3057 N N . PHE A 1 406 ? 12.324 -10.162 -27.200 1.00 89.50 406 PHE A N 1
ATOM 3058 C CA . PHE A 1 406 ? 13.110 -9.406 -28.185 1.00 89.50 406 PHE A CA 1
ATOM 3059 C C . PHE A 1 406 ? 12.699 -7.936 -28.321 1.00 89.50 406 PHE A C 1
ATOM 3061 O O . PHE A 1 406 ? 13.488 -7.136 -28.833 1.00 89.50 406 PHE A O 1
ATOM 3068 N N . VAL A 1 407 ? 11.483 -7.566 -27.912 1.00 90.62 407 VAL A N 1
ATOM 3069 C CA . VAL A 1 407 ? 10.925 -6.223 -28.121 1.00 90.62 407 VAL A CA 1
ATOM 3070 C C . VAL A 1 407 ? 10.473 -5.644 -26.784 1.00 90.62 407 VAL A C 1
ATOM 3072 O O . VAL A 1 407 ? 9.407 -5.982 -26.285 1.00 90.62 407 VAL A O 1
ATOM 3075 N N . ALA A 1 408 ? 11.274 -4.729 -26.230 1.00 88.69 408 ALA A N 1
ATOM 3076 C CA . ALA A 1 408 ? 11.069 -4.175 -24.888 1.00 88.69 408 ALA A CA 1
ATOM 3077 C C . ALA A 1 408 ? 9.676 -3.554 -24.675 1.00 88.69 408 ALA A C 1
ATOM 3079 O O . ALA A 1 408 ? 9.069 -3.776 -23.633 1.00 88.69 408 ALA A O 1
ATOM 3080 N N . ASP A 1 409 ? 9.144 -2.829 -25.664 1.00 89.38 409 ASP A N 1
ATOM 3081 C CA . ASP A 1 409 ? 7.806 -2.231 -25.560 1.00 89.38 409 ASP A CA 1
ATOM 3082 C C . ASP A 1 409 ? 6.707 -3.305 -25.510 1.00 89.38 409 ASP A C 1
ATOM 3084 O O . ASP A 1 409 ? 5.753 -3.179 -24.747 1.00 89.38 409 ASP A O 1
ATOM 3088 N N . VAL A 1 410 ? 6.860 -4.389 -26.282 1.00 91.38 410 VAL A N 1
ATOM 3089 C CA . VAL A 1 410 ? 5.928 -5.529 -26.258 1.00 91.38 410 VAL A CA 1
ATOM 3090 C C . VAL A 1 410 ? 5.980 -6.212 -24.898 1.00 91.38 410 VAL A C 1
ATOM 3092 O O . VAL A 1 410 ? 4.927 -6.452 -24.318 1.00 91.38 410 VAL A O 1
ATOM 3095 N N . GLU A 1 411 ? 7.180 -6.470 -24.365 1.00 92.12 411 GLU A N 1
ATOM 3096 C CA . GLU A 1 411 ? 7.350 -7.025 -23.015 1.00 92.12 411 GLU A CA 1
ATOM 3097 C C . GLU A 1 411 ? 6.641 -6.163 -21.975 1.00 92.12 411 GLU A C 1
ATOM 3099 O O . GLU A 1 411 ? 5.877 -6.676 -21.161 1.00 92.12 411 GLU A O 1
ATOM 3104 N N . PHE A 1 412 ? 6.862 -4.850 -22.023 1.00 91.25 412 PHE A N 1
ATOM 3105 C CA . PHE A 1 412 ? 6.305 -3.917 -21.058 1.00 91.25 412 PHE A CA 1
ATOM 3106 C C . PHE A 1 412 ? 4.773 -3.893 -21.102 1.00 91.25 412 PHE A C 1
ATOM 3108 O O . PHE A 1 412 ? 4.130 -4.126 -20.078 1.00 91.25 412 PHE A O 1
ATOM 3115 N N . TYR A 1 413 ? 4.175 -3.645 -22.272 1.00 93.06 413 TYR A N 1
ATOM 3116 C CA . TYR A 1 413 ? 2.720 -3.508 -22.383 1.00 93.06 413 TYR A CA 1
ATOM 3117 C C . TYR A 1 413 ? 1.991 -4.826 -22.149 1.00 93.06 413 TYR A C 1
ATOM 3119 O O . TYR A 1 413 ? 0.958 -4.836 -21.481 1.00 93.06 413 TYR A O 1
ATOM 3127 N N . LEU A 1 414 ? 2.539 -5.937 -22.644 1.00 93.62 414 LEU A N 1
ATOM 3128 C CA . LEU A 1 414 ? 1.939 -7.242 -22.417 1.00 93.62 414 LEU A CA 1
ATOM 3129 C C . LEU A 1 414 ? 2.025 -7.634 -20.939 1.00 93.62 414 LEU A C 1
ATOM 3131 O O . LEU A 1 414 ? 1.031 -8.078 -20.377 1.00 93.62 414 LEU A O 1
ATOM 3135 N N . THR A 1 415 ? 3.164 -7.413 -20.276 1.00 94.12 415 THR A N 1
ATOM 3136 C CA . THR A 1 415 ? 3.289 -7.689 -18.834 1.00 94.12 415 THR A CA 1
ATOM 3137 C C . THR A 1 415 ? 2.356 -6.801 -18.010 1.00 94.12 415 THR A C 1
ATOM 3139 O O . THR A 1 415 ? 1.754 -7.274 -17.045 1.00 94.12 415 THR A O 1
ATOM 3142 N N . GLU A 1 416 ? 2.185 -5.531 -18.395 1.00 94.12 416 GLU A N 1
ATOM 3143 C CA . GLU A 1 416 ? 1.249 -4.614 -17.736 1.00 94.12 416 GLU A CA 1
ATOM 3144 C C . GLU A 1 416 ? -0.200 -5.124 -17.834 1.00 94.12 416 GLU A C 1
ATOM 3146 O O . GLU A 1 416 ? -0.886 -5.212 -16.812 1.00 94.12 416 GLU A O 1
ATOM 3151 N N . PHE A 1 417 ? -0.633 -5.528 -19.035 1.00 95.56 417 PHE A N 1
ATOM 3152 C CA . PHE A 1 417 ? -1.936 -6.158 -19.266 1.00 95.56 417 PHE A CA 1
ATOM 3153 C C . PHE A 1 417 ? -2.107 -7.436 -18.434 1.00 95.56 417 PHE A C 1
ATOM 3155 O O . PHE A 1 417 ? -3.096 -7.571 -17.712 1.00 95.56 417 PHE A O 1
ATOM 3162 N N . LEU A 1 418 ? -1.127 -8.347 -18.484 1.00 95.25 418 LEU A N 1
ATOM 3163 C CA . LEU A 1 418 ? -1.163 -9.625 -17.773 1.00 95.25 418 LEU A CA 1
ATOM 3164 C C . LEU A 1 418 ? -1.323 -9.430 -16.264 1.00 95.25 418 LEU A C 1
ATOM 3166 O O . LEU A 1 418 ? -2.171 -10.071 -15.655 1.00 95.25 418 LEU A O 1
ATOM 3170 N N . CYS A 1 419 ? -0.565 -8.506 -15.671 1.00 95.38 419 CYS A N 1
ATOM 3171 C CA . CYS A 1 419 ? -0.685 -8.173 -14.252 1.00 95.38 419 CYS A CA 1
ATOM 3172 C C . CYS A 1 419 ? -2.074 -7.621 -13.891 1.00 95.38 419 CYS A C 1
ATOM 3174 O O . CYS A 1 419 ? -2.575 -7.881 -12.800 1.00 95.38 419 CYS A O 1
ATOM 3176 N N . CYS A 1 420 ? -2.706 -6.849 -14.782 1.00 95.81 420 CYS A N 1
ATOM 3177 C CA . CYS A 1 420 ? -4.060 -6.345 -14.548 1.00 95.81 420 CYS A CA 1
ATOM 3178 C C . CYS A 1 420 ? -5.101 -7.465 -14.651 1.00 95.81 420 CYS A C 1
ATOM 3180 O O . CYS A 1 420 ? -6.021 -7.517 -13.836 1.00 95.81 420 CYS A O 1
ATOM 3182 N N . ALA A 1 421 ? -4.934 -8.386 -15.605 1.00 95.69 421 ALA A N 1
ATOM 3183 C CA . ALA A 1 421 ? -5.791 -9.557 -15.746 1.00 95.69 421 ALA A CA 1
ATOM 3184 C C . ALA A 1 421 ? -5.679 -10.495 -14.530 1.00 95.69 421 ALA A C 1
ATOM 3186 O O . ALA A 1 421 ? -6.699 -10.909 -13.980 1.00 95.69 421 ALA A O 1
ATOM 3187 N N . THR A 1 422 ? -4.460 -10.784 -14.057 1.00 95.81 422 THR A N 1
ATOM 3188 C CA . THR A 1 422 ? -4.246 -11.594 -12.846 1.00 95.81 422 THR A CA 1
ATOM 3189 C C . THR A 1 422 ? -4.799 -10.901 -11.604 1.00 95.81 422 THR A C 1
ATOM 3191 O O . THR A 1 422 ? -5.456 -11.553 -10.796 1.00 95.81 422 THR A O 1
ATOM 3194 N N . ALA A 1 423 ? -4.623 -9.581 -11.469 1.00 95.31 423 ALA A N 1
ATOM 3195 C CA . ALA A 1 423 ? -5.198 -8.827 -10.360 1.00 95.31 423 ALA A CA 1
ATOM 3196 C C . ALA A 1 423 ? -6.731 -8.875 -10.361 1.00 95.31 423 ALA A C 1
ATOM 3198 O O . ALA A 1 423 ? -7.325 -9.082 -9.305 1.00 95.31 423 ALA A O 1
ATOM 3199 N N . LEU A 1 424 ? -7.368 -8.749 -11.530 1.00 95.69 424 LEU A N 1
ATOM 3200 C CA . LEU A 1 424 ? -8.822 -8.854 -11.659 1.00 95.69 424 LEU A CA 1
ATOM 3201 C C . LEU A 1 424 ? -9.333 -10.266 -11.330 1.00 95.69 424 LEU A C 1
ATOM 3203 O O . LEU A 1 424 ? -10.381 -10.393 -10.701 1.00 95.69 424 LEU A O 1
ATOM 3207 N N . LEU A 1 425 ? -8.599 -11.315 -11.720 1.00 94.38 425 LEU A N 1
ATOM 3208 C CA . LEU A 1 425 ? -8.932 -12.706 -11.387 1.00 94.38 425 LEU A CA 1
ATOM 3209 C C . LEU A 1 425 ? -8.840 -12.969 -9.879 1.00 94.38 425 LEU A C 1
ATOM 3211 O O . LEU A 1 425 ? -9.774 -13.524 -9.304 1.00 94.38 425 LEU A O 1
ATOM 3215 N N . VAL A 1 426 ? -7.745 -12.549 -9.233 1.00 93.31 426 VAL A N 1
ATOM 3216 C CA . VAL A 1 426 ? -7.553 -12.734 -7.783 1.00 93.31 426 VAL A CA 1
ATOM 3217 C C . VAL A 1 426 ? -8.603 -11.958 -6.989 1.00 93.31 426 VAL A C 1
ATOM 3219 O O . VAL A 1 426 ? -9.182 -12.479 -6.042 1.00 93.31 426 VAL A O 1
ATOM 3222 N N . GLU A 1 427 ? -8.890 -10.722 -7.392 1.00 92.56 427 GLU A N 1
ATOM 3223 C CA . GLU A 1 427 ? -9.805 -9.823 -6.685 1.00 92.56 427 GLU A CA 1
ATOM 3224 C C . GLU A 1 427 ? -11.224 -9.852 -7.251 1.00 92.56 427 GLU A C 1
ATOM 3226 O O . GLU A 1 427 ? -11.986 -8.911 -7.042 1.00 92.56 427 GLU A O 1
ATOM 3231 N N . ARG A 1 428 ? -11.618 -10.912 -7.968 1.00 92.06 428 ARG A N 1
ATOM 3232 C CA . ARG A 1 428 ? -12.882 -10.941 -8.716 1.00 92.06 428 ARG A CA 1
ATOM 3233 C C . ARG A 1 428 ? -14.091 -10.539 -7.868 1.00 92.06 428 ARG A C 1
ATOM 3235 O O . ARG A 1 428 ? -14.961 -9.829 -8.366 1.00 92.06 428 ARG A O 1
ATOM 3242 N N . ALA A 1 429 ? -14.146 -10.945 -6.599 1.00 87.56 429 ALA A N 1
ATOM 3243 C CA . ALA A 1 429 ? -15.235 -10.599 -5.679 1.00 87.56 429 ALA A CA 1
ATOM 3244 C C . ALA A 1 429 ? -15.369 -9.083 -5.411 1.00 87.56 429 ALA A C 1
ATOM 3246 O O . ALA A 1 429 ? -16.460 -8.608 -5.100 1.00 87.56 429 ALA A O 1
ATOM 3247 N N . SER A 1 430 ? -14.285 -8.324 -5.577 1.00 86.75 430 SER A N 1
ATOM 3248 C CA . SER A 1 430 ? -14.185 -6.876 -5.354 1.00 86.75 430 SER A CA 1
ATOM 3249 C C . SER A 1 430 ? -14.632 -6.033 -6.564 1.00 86.75 430 SER A C 1
ATOM 3251 O O . SER A 1 430 ? -14.597 -4.797 -6.500 1.00 86.75 430 SER A O 1
ATOM 3253 N N . PHE A 1 431 ? -15.039 -6.678 -7.666 1.00 89.50 431 PHE A N 1
ATOM 3254 C CA . PHE A 1 431 ? -15.459 -6.042 -8.918 1.00 89.50 431 PHE A CA 1
ATOM 3255 C C . PHE A 1 431 ? -16.880 -6.447 -9.310 1.00 89.50 431 PHE A C 1
ATOM 3257 O O . PHE A 1 431 ? -17.286 -7.608 -9.205 1.00 89.50 431 PHE A O 1
ATOM 3264 N N . ASN A 1 432 ? -17.660 -5.483 -9.793 1.00 90.31 432 ASN A N 1
ATOM 3265 C CA . ASN A 1 432 ? -19.004 -5.766 -10.289 1.00 90.31 432 ASN A CA 1
ATOM 3266 C C . ASN A 1 432 ? -18.952 -6.259 -11.755 1.00 90.31 432 ASN A C 1
ATOM 3268 O O . ASN A 1 432 ? -17.912 -6.225 -12.410 1.00 90.31 432 ASN A O 1
ATOM 3272 N N . ALA A 1 433 ? -20.082 -6.734 -12.286 1.00 90.06 433 ALA A N 1
ATOM 3273 C CA . ALA A 1 433 ? -20.145 -7.230 -13.665 1.00 90.06 433 ALA A CA 1
ATOM 3274 C C . ALA A 1 433 ? -19.840 -6.146 -14.717 1.00 90.06 433 ALA A C 1
ATOM 3276 O O . ALA A 1 433 ? -19.300 -6.458 -15.773 1.00 90.06 433 ALA A O 1
ATOM 32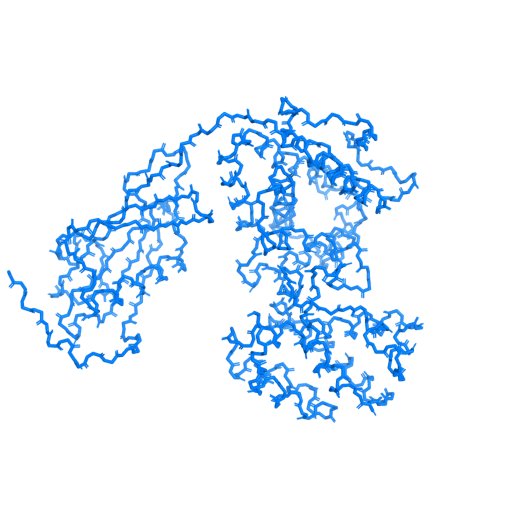77 N N . HIS A 1 434 ? -20.160 -4.881 -14.429 1.00 93.88 434 HIS A N 1
ATOM 3278 C CA . HIS A 1 434 ? -19.852 -3.766 -15.319 1.00 93.88 434 HIS A CA 1
ATOM 3279 C C . HIS A 1 434 ? -18.344 -3.507 -15.401 1.00 93.88 434 HIS A C 1
ATOM 3281 O O . HIS A 1 434 ? -17.843 -3.317 -16.501 1.00 93.88 434 HIS A O 1
ATOM 3287 N N . ASP A 1 435 ? -17.619 -3.574 -14.281 1.00 93.88 435 ASP A N 1
ATOM 3288 C CA . ASP A 1 435 ? -16.160 -3.421 -14.264 1.00 93.88 435 ASP A CA 1
ATOM 3289 C C . ASP A 1 435 ? -15.480 -4.534 -15.073 1.00 93.88 435 ASP A C 1
ATOM 3291 O O . ASP A 1 435 ? -14.592 -4.270 -15.878 1.00 93.88 435 ASP A O 1
ATOM 3295 N N . VAL A 1 436 ? -15.927 -5.784 -14.895 1.00 94.75 436 VAL A N 1
ATOM 3296 C CA . VAL A 1 436 ? -15.394 -6.935 -15.641 1.00 94.75 436 VAL A CA 1
ATOM 3297 C C . VAL A 1 436 ? -15.661 -6.783 -17.133 1.00 94.75 436 VAL A C 1
ATOM 3299 O O . VAL A 1 436 ? -14.747 -6.945 -17.935 1.00 94.75 436 VAL A O 1
ATOM 3302 N N . HIS A 1 437 ? -16.886 -6.423 -17.513 1.00 94.50 437 HIS A N 1
ATOM 3303 C CA . HIS A 1 437 ? -17.219 -6.192 -18.913 1.00 94.50 437 HIS A CA 1
ATOM 3304 C C . HIS A 1 437 ? -16.407 -5.030 -19.504 1.00 94.50 437 HIS A C 1
ATOM 3306 O O . HIS A 1 437 ? -15.844 -5.173 -20.581 1.00 94.50 437 HIS A O 1
ATOM 3312 N N . ALA A 1 438 ? -16.263 -3.916 -18.780 1.00 95.25 438 ALA A N 1
ATOM 3313 C CA . ALA A 1 438 ? -15.461 -2.772 -19.214 1.00 95.25 438 ALA A CA 1
ATOM 3314 C C . ALA A 1 438 ? -13.973 -3.119 -19.395 1.00 95.25 438 ALA A C 1
ATOM 3316 O O . ALA A 1 438 ? -13.312 -2.535 -20.252 1.00 95.25 438 ALA A O 1
ATOM 3317 N N . PHE A 1 439 ? -13.444 -4.063 -18.610 1.00 96.50 439 PHE A N 1
ATOM 3318 C CA . PHE A 1 439 ? -12.103 -4.600 -18.822 1.00 96.50 439 PHE A CA 1
ATOM 3319 C C . PHE A 1 439 ? -12.030 -5.481 -20.074 1.00 96.50 439 PHE A C 1
ATOM 3321 O O . PHE A 1 439 ? -11.074 -5.363 -20.826 1.00 96.50 439 PHE A O 1
ATOM 3328 N N . CYS A 1 440 ? -13.012 -6.354 -20.306 1.00 95.75 440 CYS A N 1
ATOM 3329 C CA . CYS A 1 440 ? -12.975 -7.349 -21.383 1.00 95.75 440 CYS A CA 1
ATOM 3330 C C . CYS A 1 440 ? -13.357 -6.815 -22.767 1.00 95.75 440 CYS A C 1
ATOM 3332 O O . CYS A 1 440 ? -12.838 -7.319 -23.760 1.00 95.75 440 CYS A O 1
ATOM 3334 N N . ASP A 1 441 ? -14.265 -5.840 -22.841 1.00 95.25 441 ASP A N 1
ATOM 3335 C CA . ASP A 1 441 ? -14.859 -5.339 -24.089 1.00 95.25 441 ASP A CA 1
ATOM 3336 C C . ASP A 1 441 ? -13.811 -4.947 -25.152 1.00 95.25 441 ASP A C 1
ATOM 3338 O O . ASP A 1 441 ? -13.930 -5.417 -26.287 1.00 95.25 441 ASP A O 1
ATOM 3342 N N . PRO A 1 442 ? -12.709 -4.238 -24.815 1.00 95.50 442 PRO A N 1
ATOM 3343 C CA . PRO A 1 442 ? -11.663 -3.910 -25.790 1.00 95.50 442 PRO A CA 1
ATOM 3344 C C . PRO A 1 442 ? -10.929 -5.127 -26.369 1.00 95.50 442 PRO A C 1
ATOM 3346 O O . PRO A 1 442 ? -10.273 -5.012 -27.399 1.00 95.50 442 PRO A O 1
ATOM 3349 N N . PHE A 1 443 ? -10.996 -6.284 -25.706 1.00 93.75 443 PHE A N 1
ATOM 3350 C CA . PHE A 1 443 ? -10.254 -7.493 -26.071 1.00 93.75 443 PHE A CA 1
ATOM 3351 C C . PHE A 1 443 ? -11.133 -8.579 -26.688 1.00 93.75 443 PHE A C 1
ATOM 3353 O O . PHE A 1 443 ? -10.601 -9.621 -27.059 1.00 93.75 443 PHE A O 1
ATOM 3360 N N . TRP A 1 444 ? -12.447 -8.365 -26.814 1.00 92.38 444 TRP A N 1
ATOM 3361 C CA . TRP A 1 444 ? -13.409 -9.384 -27.254 1.00 92.38 444 TRP A CA 1
ATOM 3362 C C . TRP A 1 444 ? -13.017 -10.089 -28.564 1.00 92.38 444 TRP A C 1
ATOM 3364 O O . TRP A 1 444 ? -13.241 -11.290 -28.704 1.00 92.38 444 TRP A O 1
ATOM 3374 N N . GLU A 1 445 ? -12.421 -9.367 -29.519 1.00 89.06 445 GLU A N 1
ATOM 3375 C CA . GLU A 1 445 ? -12.040 -9.933 -30.821 1.00 89.06 445 GLU A CA 1
ATOM 3376 C C . GLU A 1 445 ? -10.864 -10.918 -30.735 1.00 89.06 445 GLU A C 1
ATOM 3378 O O . GLU A 1 445 ? -10.778 -11.817 -31.568 1.00 89.06 445 GLU A O 1
ATOM 3383 N N . VAL A 1 446 ? -9.996 -10.775 -29.728 1.00 90.12 446 VAL A N 1
ATOM 3384 C CA . VAL A 1 446 ? -8.778 -11.588 -29.552 1.00 90.12 446 VAL A CA 1
ATOM 3385 C C . VAL A 1 446 ? -8.918 -12.590 -28.409 1.00 90.12 446 VAL A C 1
ATOM 3387 O O . VAL A 1 446 ? -8.433 -13.711 -28.498 1.00 90.12 446 VAL A O 1
ATOM 3390 N N . LEU A 1 447 ? -9.607 -12.207 -27.336 1.00 91.75 447 LEU A N 1
ATOM 3391 C CA . LEU A 1 447 ? -9.797 -13.004 -26.127 1.00 91.75 447 LEU A CA 1
ATOM 3392 C C . LEU A 1 447 ? -11.296 -13.161 -25.809 1.00 91.75 447 LEU A C 1
ATOM 3394 O O . LEU A 1 447 ? -11.755 -12.712 -24.754 1.00 91.75 447 LEU A O 1
ATOM 3398 N N . PRO A 1 448 ? -12.092 -13.803 -26.685 1.00 90.19 448 PRO A N 1
ATOM 3399 C CA . PRO A 1 448 ? -13.546 -13.900 -26.512 1.00 90.19 448 PRO A CA 1
ATOM 3400 C C . PRO A 1 448 ? -13.960 -14.688 -25.259 1.00 90.19 448 PRO A C 1
ATOM 3402 O O . PRO A 1 448 ? -15.073 -14.528 -24.758 1.00 90.19 448 PRO A O 1
ATOM 3405 N N . GLU A 1 449 ? -13.075 -15.539 -24.734 1.00 90.56 449 GLU A N 1
ATOM 3406 C CA . GLU A 1 449 ? -13.316 -16.342 -23.531 1.00 90.56 449 GLU A CA 1
ATOM 3407 C C . GLU A 1 449 ? -12.879 -15.644 -22.232 1.00 90.56 449 GLU A C 1
ATOM 3409 O O . GLU A 1 449 ? -13.170 -16.150 -21.147 1.00 90.56 449 GLU A O 1
ATOM 3414 N N . LEU A 1 450 ? -12.254 -14.461 -22.307 1.00 89.00 450 LEU A N 1
ATOM 3415 C CA . LEU A 1 450 ? -11.701 -13.766 -21.141 1.00 89.00 450 LEU A CA 1
ATOM 3416 C C . LEU A 1 450 ? -12.781 -13.398 -20.122 1.00 89.00 450 LEU A C 1
ATOM 3418 O O . LEU A 1 450 ? -12.625 -13.648 -18.928 1.00 89.00 450 LEU A O 1
ATOM 3422 N N . GLU A 1 451 ? -13.910 -12.856 -20.586 1.00 91.75 451 GLU A N 1
ATOM 3423 C CA . GLU A 1 451 ? -15.030 -12.514 -19.706 1.00 91.75 451 GLU A CA 1
ATOM 3424 C C . GLU A 1 451 ? -15.620 -13.762 -19.038 1.00 91.75 451 GLU A C 1
ATOM 3426 O O . GLU A 1 451 ? -15.987 -13.729 -17.861 1.00 91.75 451 GLU A O 1
ATOM 3431 N N . PHE A 1 452 ? -15.674 -14.886 -19.755 1.00 89.31 452 PHE A N 1
ATOM 3432 C CA . PHE A 1 452 ? -16.117 -16.152 -19.181 1.00 89.31 452 PHE A CA 1
ATOM 3433 C C . PHE A 1 452 ? -15.122 -16.671 -18.137 1.00 89.31 452 PHE A C 1
ATOM 3435 O O . PHE A 1 452 ? -15.547 -17.079 -17.057 1.00 89.31 452 PHE A O 1
ATOM 3442 N N . ALA A 1 453 ? -13.818 -16.616 -18.413 1.00 85.94 453 ALA A N 1
ATOM 3443 C CA . ALA A 1 453 ? -12.774 -17.015 -17.473 1.00 85.94 453 ALA A CA 1
ATOM 3444 C C . ALA A 1 453 ? -12.815 -16.172 -16.186 1.00 85.94 453 ALA A C 1
ATOM 3446 O O . ALA A 1 453 ? -12.743 -16.721 -15.091 1.00 85.94 453 ALA A O 1
ATOM 3447 N N . LEU A 1 454 ? -13.030 -14.859 -16.312 1.00 84.56 454 LEU A N 1
ATOM 3448 C CA . LEU A 1 454 ? -13.145 -13.927 -15.186 1.00 84.56 454 LEU A CA 1
ATOM 3449 C C . LEU A 1 454 ? -14.421 -14.114 -14.358 1.00 84.56 454 LEU A C 1
ATOM 3451 O O . LEU A 1 454 ? -14.439 -13.802 -13.172 1.00 84.56 454 LEU A O 1
ATOM 3455 N N . ASN A 1 455 ? -15.510 -14.589 -14.962 1.00 85.12 455 ASN A N 1
ATOM 3456 C CA . ASN A 1 455 ? -16.775 -14.840 -14.263 1.00 85.12 455 ASN A CA 1
ATOM 3457 C C . ASN A 1 455 ? -16.938 -16.286 -13.789 1.00 85.12 455 ASN A C 1
ATOM 3459 O O . ASN A 1 455 ? -17.850 -16.581 -13.011 1.00 85.12 455 ASN A O 1
ATOM 3463 N N . SER A 1 456 ? -16.085 -17.192 -14.258 1.00 80.75 456 SER A N 1
ATOM 3464 C CA . SER A 1 456 ? -16.096 -18.575 -13.815 1.00 80.75 456 SER A CA 1
ATOM 3465 C C . SER A 1 456 ? -15.584 -18.642 -12.379 1.00 80.75 456 SER A C 1
ATOM 3467 O O . SER A 1 456 ? -14.569 -18.019 -12.072 1.00 80.75 456 SER A O 1
ATOM 3469 N N . PRO A 1 457 ? -16.253 -19.391 -11.483 1.00 65.25 457 PRO A N 1
ATOM 3470 C CA . PRO A 1 457 ? -15.707 -19.632 -10.164 1.00 65.25 457 PRO A CA 1
ATOM 3471 C C . PRO A 1 457 ? -14.369 -20.337 -10.346 1.00 65.25 457 PRO A C 1
ATOM 3473 O O . PRO A 1 457 ? -14.315 -21.493 -10.773 1.00 65.25 457 PRO A O 1
ATOM 3476 N N . ILE A 1 458 ? -13.292 -19.623 -10.038 1.00 65.75 458 ILE A N 1
ATOM 3477 C CA . ILE A 1 458 ? -11.978 -20.218 -9.883 1.00 65.75 458 ILE A CA 1
ATOM 3478 C C . ILE A 1 458 ? -12.138 -21.111 -8.665 1.00 65.75 458 ILE A C 1
ATOM 3480 O O . ILE A 1 458 ? -12.337 -20.618 -7.557 1.00 65.75 458 ILE A O 1
ATOM 3484 N N . ALA A 1 459 ? -12.240 -22.421 -8.893 1.00 52.34 459 ALA A N 1
ATOM 3485 C CA . ALA A 1 459 ? -12.476 -23.362 -7.816 1.00 52.34 459 ALA A CA 1
ATOM 3486 C C . ALA A 1 459 ? -11.424 -23.103 -6.734 1.00 52.34 459 ALA A C 1
ATOM 3488 O O . ALA A 1 459 ? -10.232 -23.215 -7.017 1.00 52.34 459 ALA A O 1
ATOM 3489 N N . GLU A 1 460 ? -11.871 -22.750 -5.525 1.00 44.00 460 GLU A N 1
ATOM 3490 C CA . GLU A 1 460 ? -11.044 -22.703 -4.321 1.00 44.00 460 GLU A CA 1
ATOM 3491 C C . GLU A 1 460 ? -10.512 -24.122 -4.067 1.00 44.00 460 GLU A C 1
ATOM 3493 O O . GLU A 1 460 ? -11.049 -24.897 -3.275 1.00 44.00 460 GLU A O 1
ATOM 3498 N N . GLN A 1 461 ? -9.488 -24.534 -4.809 1.00 36.72 461 GLN A N 1
ATOM 3499 C CA . GLN A 1 461 ? -8.757 -25.752 -4.523 1.00 36.72 461 GLN A CA 1
ATOM 3500 C C . GLN A 1 461 ? -7.782 -25.430 -3.396 1.00 36.72 461 GLN A C 1
ATOM 3502 O O . GLN A 1 461 ? -6.630 -25.105 -3.639 1.00 36.72 461 GLN A O 1
ATOM 3507 N N . ALA A 1 462 ? -8.321 -25.507 -2.176 1.00 32.56 462 ALA A N 1
ATOM 3508 C CA . ALA A 1 462 ? -7.639 -25.739 -0.906 1.00 32.56 462 ALA A CA 1
ATOM 3509 C C . ALA A 1 462 ? -6.328 -24.961 -0.675 1.00 32.56 462 ALA A C 1
ATOM 3511 O O . ALA A 1 462 ? -5.249 -25.416 -1.057 1.00 32.56 462 ALA A O 1
ATOM 3512 N N . ALA A 1 463 ? -6.438 -23.857 0.068 1.00 32.47 463 ALA A N 1
ATOM 3513 C CA . ALA A 1 463 ? -5.414 -23.512 1.053 1.00 32.47 463 ALA A CA 1
ATOM 3514 C C . ALA A 1 463 ? -5.542 -24.441 2.273 1.00 32.47 463 ALA A C 1
ATOM 3516 O O . ALA A 1 463 ? -6.699 -24.694 2.694 1.00 32.47 463 ALA A O 1
#

pLDDT: mean 88.26, std 11.31, range [29.61, 98.44]

Foldseek 3Di:
DQDDPDLPPDDPDPPKAKDWDADPVDRQQTKIKIADPVVRSFFIEIEGQFAPADPDPDTRGHDPVRRRVVRSVLSSCVSVVVDDAQDWDWDAPLQRFKIKTKHWHDFDACVVSVVVNYDRPGTYTYIHIHIDGDDQDAQDADDPVCVVVLLVVLVVLLVLADPPQDFFPPQDQDDSPDAQDQPDQLGSLVNQLSSNLNRLSRDALQLLLLLLLLQQLQVLQVLHLQSLLSSLCSLCRVNNRNSSLVVSLVSLLVSLCRQCDPPNPHPSSVSNCVVVVHPDDVVVSVVSSVSSSSLSSSQSSCSSVVVPDDLLSNQQNCLSNQCSSPLQASQNDPFLAAPPLLLVLLLVLCPPFDDVLLVLVLVLLVVVCPDSLLSNLSSQSSRGNQFHPFLLVSNVVDPLSVVLVVDVSSRRSVRSLRSSLSSCQVCVVVDDLVSLCSSCVSNCVNRVCSSVSSPDPPPPPDD

Sequence (463 aa):
MFEQPDREQLHREIFWKVQYVFDPEDQTAAFAYTIGLADRGLPELQLAAAPEQDPSDSPWILSSDDCAHQLNRFASMLVDGALAIGEPFSCTYDGGASTVIWTPGDPVPCDDVEAYGADSTAGIIPIRGRLQLPDVVPLADLPAGTIPLWRSEQAAILATVVPNRRGLRGFRAPRADASFECEQEFGPLTPIVEARAHAISQATPIILTDLLLRTLDAESTGVGPRLILGTAHTLAKLVGRHDAAEKAASLALTLVKSFRGPHADEPMWRAIQNTCGMDDVGDMCNGLSGVLVDQLAAILVASTVADQLDDSTRLAAFGPWSSAHTSSSMAPEEAWLAPEHILDTVRMQLDGADWDELDYLIAAWLELRTTPLAARLRGLAVTGQRGCPPASELLAGSFIGVRASFVADVEFYLTEFLCCATALLVERASFNAHDVHAFCDPFWEVLPELEFALNSPIAEQAA

Secondary structure (DSSP, 8-state):
------GGG--SS--SEEEEE--SS-GGG-EEEEESSGGGTPPEEEEESS-SB--SSS-----HHHHHHHHHHHHHHHHTT---TT--EEEEETTTTEEEEEEE---B-GGGGT-TTS-TTS-EEEEEEEEEPPP-PPP-PPPGGGHHHHHHHHHHHHHTSPTT----TT-PPPPTT----TTSTTGGGHHHHHHHHHHHHT--HHHHHHHHHHHHHHHTTT--HHHHHHHHHHHHHHTT-HHHHHHHHHHHHHHHHHHH-TTS-SHHHHHHHHHTT--S-HHHHHHHHHHHHHHHHHHHHHHHTTTT--HHHHHHHHHHHHHHH-TT-SS-SGGGBPPHHHHHHHHHHTTT--HHHHHHHHHHHHHHTTSHHHHHHHHHHHHSTTB---HHHHTTTSHHHHHHHH-HHHHHHHHHHHHHHHHHHHTGGGS-HHHHHHHHGGGTTT-TTHHHHHHS-------

Radius of gyration: 25.26 Å; chains: 1; bounding box: 71×52×63 Å